Protein AF-0000000072938784 (afdb_homodimer)

Nearest PDB structures (foldseek):
  1u3i-assembly1_A-2  TM=8.043E-01  e=6.935E-12  Schistosoma mansoni
  2c80-assembly1_B  TM=8.185E-01  e=1.142E-11  Schistosoma haematobium
  2f8f-assembly1_A  TM=8.204E-01  e=1.618E-11  Schistosoma haematobium
  2caq-assembly1_A-2  TM=8.203E-01  e=1.975E-11  Schistosoma haematobium
  2c8u-assembly1_B  TM=8.195E-01  e=2.943E-11  Schistosoma haematobium

Radius of gyration: 20.99 Å; Cα contacts (8 Å, |Δi|>4): 613; chains: 2; bounding box: 47×70×49 Å

pLDDT: mean 93.26, std 10.24, range [33.22, 98.81]

Structure (mmCIF, N/CA/C/O backbone):
data_AF-0000000072938784-model_v1
#
loop_
_entity.id
_entity.type
_entity.pdbx_description
1 polymer 'Glutathione S-transferase, putative'
#
loop_
_atom_site.group_PDB
_atom_site.id
_atom_site.type_symbol
_atom_site.label_atom_id
_atom_site.label_alt_id
_atom_site.label_comp_id
_atom_site.label_asym_id
_atom_site.label_entity_id
_atom_site.label_seq_id
_atom_site.pdbx_PDB_ins_code
_atom_site.Cartn_x
_atom_site.Cartn_y
_atom_site.Cartn_z
_atom_site.occupancy
_atom_site.B_iso_or_equiv
_atom_site.auth_seq_id
_atom_site.auth_comp_id
_atom_site.auth_asym_id
_atom_site.auth_atom_id
_atom_site.pdbx_PDB_model_num
ATOM 1 N N . MET A 1 1 ? 20.875 -22.125 8.094 1 47.16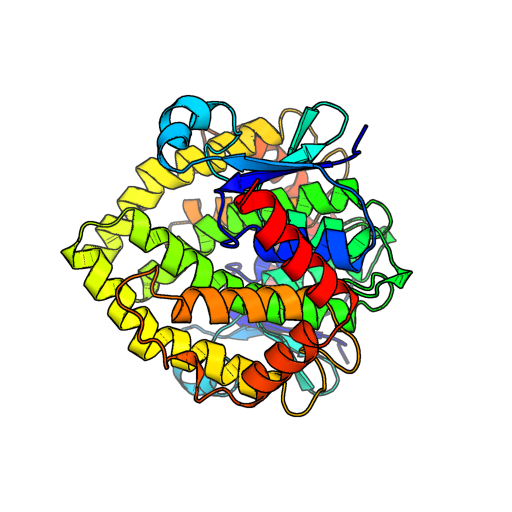 1 MET A N 1
ATOM 2 C CA . MET A 1 1 ? 19.5 -21.859 8.477 1 47.16 1 MET A CA 1
ATOM 3 C C . MET A 1 1 ? 18.906 -20.734 7.625 1 47.16 1 MET A C 1
ATOM 5 O O . MET A 1 1 ? 19.625 -19.859 7.164 1 47.16 1 MET A O 1
ATOM 9 N N . ALA A 1 2 ? 17.609 -20.938 7.184 1 64.38 2 ALA A N 1
ATOM 10 C CA . ALA A 1 2 ? 17.109 -19.953 6.227 1 64.38 2 ALA A CA 1
ATOM 11 C C . ALA A 1 2 ? 17 -18.562 6.863 1 64.38 2 ALA A C 1
ATOM 13 O O . ALA A 1 2 ? 16.719 -18.453 8.055 1 64.38 2 ALA A O 1
ATOM 14 N N . GLU A 1 3 ? 17.422 -17.578 6.172 1 88.25 3 GLU A N 1
ATOM 15 C CA . GLU A 1 3 ? 17.438 -16.188 6.625 1 88.25 3 GLU A CA 1
ATOM 16 C C . GLU A 1 3 ? 16.016 -15.648 6.781 1 88.25 3 GLU A C 1
ATOM 18 O O . GLU A 1 3 ? 15.781 -14.75 7.594 1 88.25 3 GLU A O 1
ATOM 23 N N . TYR A 1 4 ? 15 -16.5 6.188 1 97.44 4 TYR A N 1
ATOM 24 C CA . TYR A 1 4 ? 13.625 -16.016 6.184 1 97.44 4 TYR A CA 1
ATOM 25 C C . TYR A 1 4 ? 12.633 -17.141 6.418 1 97.44 4 TYR A C 1
ATOM 27 O O . TYR A 1 4 ? 12.812 -18.25 5.895 1 97.44 4 TYR A O 1
ATOM 35 N N . THR A 1 5 ? 11.617 -16.969 7.246 1 98.19 5 THR A N 1
ATOM 36 C CA . THR A 1 5 ? 10.453 -17.828 7.359 1 98.19 5 THR A CA 1
ATOM 37 C C . THR A 1 5 ? 9.18 -17.078 7 1 98.19 5 THR A C 1
ATOM 39 O O . THR A 1 5 ? 8.891 -16.016 7.578 1 98.19 5 THR A O 1
ATOM 42 N N . LEU A 1 6 ? 8.469 -17.578 6.023 1 98.31 6 LEU A N 1
ATOM 43 C CA . LEU A 1 6 ? 7.184 -17 5.648 1 98.31 6 LEU A CA 1
ATOM 44 C C . LEU A 1 6 ? 6.035 -17.812 6.246 1 98.31 6 LEU A C 1
ATOM 46 O O . LEU A 1 6 ? 5.891 -19 5.957 1 98.31 6 LEU A O 1
ATOM 50 N N . HIS A 1 7 ? 5.297 -17.156 7.152 1 98.38 7 HIS A N 1
ATOM 51 C CA . HIS A 1 7 ? 4.137 -17.781 7.77 1 98.38 7 HIS A CA 1
ATOM 52 C C . HIS A 1 7 ? 2.861 -17.469 6.996 1 98.38 7 HIS A C 1
ATOM 54 O O . HIS A 1 7 ? 2.508 -16.297 6.824 1 98.38 7 HIS A O 1
ATOM 60 N N . TYR A 1 8 ? 2.199 -18.5 6.535 1 97.25 8 TYR A N 1
ATOM 61 C CA . TYR A 1 8 ? 0.897 -18.359 5.895 1 97.25 8 TYR A CA 1
ATOM 62 C C . TYR A 1 8 ? 0.146 -19.672 5.863 1 97.25 8 TYR A C 1
ATOM 64 O O . TYR A 1 8 ? 0.619 -20.688 6.406 1 97.25 8 TYR A O 1
ATOM 72 N N . PHE A 1 9 ? -1.035 -19.688 5.312 1 94.81 9 PHE A N 1
ATOM 73 C CA . PHE A 1 9 ? -1.858 -20.875 5.207 1 94.81 9 PHE A CA 1
ATOM 74 C C . PHE A 1 9 ? -1.327 -21.812 4.121 1 94.81 9 PHE A C 1
ATOM 76 O O . PHE A 1 9 ? -0.538 -21.391 3.271 1 94.81 9 PHE A O 1
ATOM 83 N N . ASP A 1 10 ? -1.8 -22.984 4.191 1 92.81 10 ASP A N 1
ATOM 84 C CA . ASP A 1 10 ? -1.401 -23.969 3.195 1 92.81 10 ASP A CA 1
ATOM 85 C C . ASP A 1 10 ? -2.211 -23.812 1.911 1 92.81 10 ASP A C 1
ATOM 87 O O . ASP A 1 10 ? -2.82 -24.781 1.435 1 92.81 10 ASP A O 1
ATOM 91 N N . VAL A 1 11 ? -2.248 -22.641 1.335 1 90.56 11 VAL A N 1
ATOM 92 C CA . VAL A 1 11 ? -2.842 -22.234 0.066 1 90.56 11 VAL A CA 1
ATOM 93 C C . VAL A 1 11 ? -2.006 -21.125 -0.561 1 90.56 11 VAL A C 1
ATOM 95 O O . VAL A 1 11 ? -1.237 -20.453 0.13 1 90.56 11 VAL A O 1
ATOM 98 N N . PRO A 1 12 ? -1.998 -20.938 -1.816 1 91.06 12 PRO A N 1
ATOM 99 C CA . PRO A 1 12 ? -1.273 -19.812 -2.4 1 91.06 12 PRO A CA 1
ATOM 100 C C . PRO A 1 12 ? -1.634 -18.469 -1.748 1 91.06 12 PRO A C 1
ATOM 102 O O . PRO A 1 12 ? -0.772 -17.812 -1.157 1 91.06 12 PRO A O 1
ATOM 105 N N . GLY A 1 13 ? -2.979 -18.125 -1.825 1 90.62 13 GLY A N 1
ATOM 106 C CA . GLY A 1 13 ? -3.531 -16.953 -1.156 1 90.62 13 GLY A CA 1
ATOM 107 C C . GLY A 1 13 ? -2.627 -15.734 -1.23 1 90.62 13 GLY A C 1
ATOM 108 O O . GLY A 1 13 ? -1.916 -15.547 -2.219 1 90.62 13 GLY A O 1
ATOM 109 N N . ALA A 1 14 ? -2.648 -14.977 -0.204 1 92.69 14 ALA A N 1
ATOM 110 C CA . ALA A 1 14 ? -1.996 -13.672 -0.176 1 92.69 14 ALA A CA 1
ATOM 111 C C . ALA A 1 14 ? -0.479 -13.82 -0.084 1 92.69 14 ALA A C 1
ATOM 113 O O . ALA A 1 14 ? 0.259 -12.859 -0.342 1 92.69 14 ALA A O 1
ATOM 114 N N . ALA A 1 15 ? 0.046 -14.961 0.247 1 96.5 15 ALA A N 1
ATOM 115 C CA . ALA A 1 15 ? 1.483 -15.148 0.424 1 96.5 15 ALA A CA 1
ATOM 116 C C . ALA A 1 15 ? 2.145 -15.586 -0.881 1 96.5 15 ALA A C 1
ATOM 118 O O . ALA A 1 15 ? 3.371 -15.562 -1 1 96.5 15 ALA A O 1
ATOM 119 N N . GLU A 1 16 ? 1.35 -15.945 -1.832 1 96.44 16 GLU A N 1
ATOM 120 C CA . GLU A 1 16 ? 1.912 -16.562 -3.033 1 96.44 16 GLU A CA 1
ATOM 121 C C . GLU A 1 16 ? 2.822 -15.586 -3.773 1 96.44 16 GLU A C 1
ATOM 123 O O . GLU A 1 16 ? 3.893 -15.969 -4.254 1 96.44 16 GLU A O 1
ATOM 128 N N . PRO A 1 17 ? 2.459 -14.328 -3.912 1 98.31 17 PRO A N 1
ATOM 129 C CA . PRO A 1 17 ? 3.396 -13.414 -4.566 1 98.31 17 PRO A CA 1
ATOM 130 C C . PRO A 1 17 ? 4.75 -13.352 -3.863 1 98.31 17 PRO A C 1
ATOM 132 O O . PRO A 1 17 ? 5.785 -13.219 -4.52 1 98.31 17 PRO A O 1
ATOM 135 N N . ILE A 1 18 ? 4.73 -13.445 -2.545 1 98.69 18 ILE A N 1
ATOM 136 C CA . ILE A 1 18 ? 5.965 -13.414 -1.769 1 98.69 18 ILE A CA 1
ATOM 137 C C . ILE A 1 18 ? 6.77 -14.688 -2.016 1 98.69 18 ILE A C 1
ATOM 139 O O . ILE A 1 18 ? 7.98 -14.633 -2.23 1 98.69 18 ILE A O 1
ATOM 143 N N . ARG A 1 19 ? 6.09 -15.828 -2.041 1 98 19 ARG A N 1
ATOM 144 C CA . ARG A 1 19 ? 6.738 -17.094 -2.352 1 98 19 ARG A CA 1
ATOM 145 C C . ARG A 1 19 ? 7.395 -17.062 -3.727 1 98 19 ARG A C 1
ATOM 147 O O . ARG A 1 19 ? 8.547 -17.453 -3.883 1 98 19 ARG A O 1
ATOM 154 N N . LEU A 1 20 ? 6.652 -16.578 -4.668 1 98.25 20 LEU A N 1
ATOM 155 C CA . LEU A 1 20 ? 7.164 -16.484 -6.031 1 98.25 20 LEU A CA 1
ATOM 156 C C . LEU A 1 20 ? 8.352 -15.523 -6.094 1 98.25 20 LEU A C 1
ATOM 158 O O . LEU A 1 20 ? 9.312 -15.766 -6.836 1 98.25 20 LEU A O 1
ATOM 162 N N . ALA A 1 21 ? 8.305 -14.398 -5.363 1 98.69 21 ALA A N 1
ATOM 163 C CA . ALA A 1 21 ? 9.422 -13.461 -5.336 1 98.69 21 ALA A CA 1
ATOM 164 C C . ALA A 1 21 ? 10.688 -14.141 -4.801 1 98.69 21 ALA A C 1
ATOM 166 O O . ALA A 1 21 ? 11.781 -13.945 -5.344 1 98.69 21 ALA A O 1
ATOM 167 N N . PHE A 1 22 ? 10.555 -14.922 -3.709 1 98.06 22 PHE A N 1
ATOM 168 C CA . PHE A 1 22 ? 11.68 -15.688 -3.193 1 98.06 22 PHE A CA 1
ATOM 169 C C . PHE A 1 22 ? 12.227 -16.641 -4.254 1 98.06 22 PHE A C 1
ATOM 171 O O . PHE A 1 22 ? 13.438 -16.688 -4.492 1 98.06 22 PHE A O 1
ATOM 178 N N . ALA A 1 23 ? 11.344 -17.328 -4.91 1 97.5 23 ALA A N 1
ATOM 179 C CA . ALA A 1 23 ? 11.719 -18.328 -5.895 1 97.5 23 ALA A CA 1
ATOM 180 C C . ALA A 1 23 ? 12.445 -17.703 -7.078 1 97.5 23 ALA A C 1
ATOM 182 O O . ALA A 1 23 ? 13.531 -18.141 -7.461 1 97.5 23 ALA A O 1
ATOM 183 N N . VAL A 1 24 ? 11.852 -16.656 -7.637 1 98.12 24 VAL A N 1
ATOM 184 C CA . VAL A 1 24 ? 12.398 -15.992 -8.812 1 98.12 24 VAL A CA 1
ATOM 185 C C . VAL A 1 24 ? 13.742 -15.344 -8.461 1 98.12 24 VAL A C 1
ATOM 187 O O . VAL A 1 24 ? 14.648 -15.297 -9.289 1 98.12 24 VAL A O 1
ATOM 190 N N . SER A 1 25 ? 13.859 -14.906 -7.207 1 97.94 25 SER A N 1
ATOM 191 C CA . SER A 1 25 ? 15.078 -14.25 -6.762 1 97.94 25 SER A CA 1
ATOM 192 C C . SER A 1 25 ? 16.156 -15.266 -6.375 1 97.94 25 SER A C 1
ATOM 194 O O . SER A 1 25 ? 17.297 -14.898 -6.121 1 97.94 25 SER A O 1
ATOM 196 N N . GLY A 1 26 ? 15.797 -16.5 -6.281 1 96.88 26 GLY A N 1
ATOM 197 C CA . GLY A 1 26 ? 16.734 -17.547 -5.879 1 96.88 26 GLY A CA 1
ATOM 198 C C . GLY A 1 26 ? 17.125 -17.469 -4.418 1 96.88 26 GLY A C 1
ATOM 199 O O . GLY A 1 26 ? 18.266 -17.766 -4.055 1 96.88 26 GLY A O 1
ATOM 200 N N . ILE A 1 27 ? 16.266 -16.984 -3.592 1 97 27 ILE A N 1
ATOM 201 C CA . ILE A 1 27 ? 16.531 -16.812 -2.168 1 97 27 ILE A CA 1
ATOM 202 C C . ILE A 1 27 ? 15.812 -17.906 -1.378 1 97 27 ILE A C 1
ATOM 204 O O . ILE A 1 27 ? 14.586 -17.984 -1.404 1 97 27 ILE A O 1
ATOM 208 N N . PRO A 1 28 ? 16.562 -18.719 -0.703 1 96 28 PRO A N 1
ATOM 209 C CA . PRO A 1 28 ? 15.906 -19.766 0.107 1 96 28 PRO A CA 1
ATOM 210 C C . PRO A 1 28 ? 15.102 -19.172 1.267 1 96 28 PRO A C 1
ATOM 212 O O . PRO A 1 28 ? 15.477 -18.141 1.828 1 96 28 PRO A O 1
ATOM 215 N N . PHE A 1 29 ? 14.047 -19.859 1.56 1 96.81 29 PHE A N 1
ATOM 216 C CA . PHE A 1 29 ? 13.219 -19.5 2.705 1 96.81 29 PHE A CA 1
ATOM 217 C C . PHE A 1 29 ? 12.461 -20.703 3.234 1 96.81 29 PHE A C 1
ATOM 219 O O . PHE A 1 29 ? 12.289 -21.703 2.525 1 96.81 29 PHE A O 1
ATOM 226 N N . LYS A 1 30 ? 12.07 -20.594 4.449 1 96.81 30 LYS A N 1
ATOM 227 C CA . LYS A 1 30 ? 11.18 -21.594 5.031 1 96.81 30 LYS A CA 1
ATOM 228 C C . LYS A 1 30 ? 9.719 -21.203 4.828 1 96.81 30 LYS A C 1
ATOM 230 O O . LYS A 1 30 ? 9.297 -20.125 5.234 1 96.81 30 LYS A O 1
ATOM 235 N N . ASP A 1 31 ? 8.984 -22.062 4.184 1 96.5 31 ASP A N 1
ATOM 236 C CA . ASP A 1 31 ? 7.562 -21.859 3.932 1 96.5 31 ASP A CA 1
ATOM 237 C C . ASP A 1 31 ? 6.711 -22.531 5.004 1 96.5 31 ASP A C 1
ATOM 239 O O . ASP A 1 31 ? 6.301 -23.688 4.84 1 96.5 31 ASP A O 1
ATOM 243 N N . ARG A 1 32 ? 6.445 -21.844 6.074 1 96.75 32 ARG A N 1
ATOM 244 C CA . ARG A 1 32 ? 5.605 -22.406 7.121 1 96.75 32 ARG A CA 1
ATOM 245 C C . ARG A 1 32 ? 4.129 -22.328 6.75 1 96.75 32 ARG A C 1
ATOM 247 O O . ARG A 1 32 ? 3.535 -21.25 6.797 1 96.75 32 ARG A O 1
ATOM 254 N N . ARG A 1 33 ? 3.602 -23.438 6.484 1 96.31 33 ARG A N 1
ATOM 255 C CA . ARG A 1 33 ? 2.211 -23.547 6.055 1 96.31 33 ARG A CA 1
ATOM 256 C C . ARG A 1 33 ? 1.309 -23.953 7.215 1 96.31 33 ARG A C 1
ATOM 258 O O . ARG A 1 33 ? 1.445 -25.062 7.746 1 96.31 33 ARG A O 1
ATOM 265 N N . ILE A 1 34 ? 0.422 -23.109 7.543 1 96.75 34 ILE A N 1
ATOM 266 C CA . ILE A 1 34 ? -0.432 -23.281 8.711 1 96.75 34 ILE A CA 1
ATOM 267 C C . ILE A 1 34 ? -1.808 -23.781 8.273 1 96.75 34 ILE A C 1
ATOM 269 O O . ILE A 1 34 ? -2.482 -23.141 7.473 1 96.75 34 ILE A O 1
ATOM 273 N N . PRO A 1 35 ? -2.262 -24.938 8.75 1 95.88 35 PRO A N 1
ATOM 274 C CA . PRO A 1 35 ? -3.646 -25.328 8.484 1 95.88 35 PRO A CA 1
ATOM 275 C C . PRO A 1 35 ? -4.66 -24.328 9.039 1 95.88 35 PRO A C 1
ATOM 277 O O . PRO A 1 35 ? -4.484 -23.812 10.148 1 95.88 35 PRO A O 1
ATOM 280 N N . PHE A 1 36 ? -5.68 -24.062 8.352 1 93 36 PHE A N 1
ATOM 281 C CA . PHE A 1 36 ? -6.695 -23.094 8.734 1 93 36 PHE A CA 1
ATOM 282 C C . PHE A 1 36 ? -7.25 -23.406 10.117 1 93 36 PHE A C 1
ATOM 284 O O . PHE A 1 36 ? -7.441 -22.5 10.938 1 93 36 PHE A O 1
ATOM 291 N N . ALA A 1 37 ? -7.453 -24.641 10.391 1 95.19 37 ALA A N 1
ATOM 292 C CA . ALA A 1 37 ? -8.086 -25.094 11.625 1 95.19 37 ALA A CA 1
ATOM 293 C C . ALA A 1 37 ? -7.195 -24.812 12.828 1 95.19 37 ALA A C 1
ATOM 295 O O . ALA A 1 37 ? -7.688 -24.656 13.953 1 95.19 37 ALA A O 1
ATOM 296 N N . GLU A 1 38 ? -5.926 -24.656 12.625 1 96.81 38 GLU A N 1
ATOM 297 C CA . GLU A 1 38 ? -4.977 -24.469 13.711 1 96.81 38 GLU A CA 1
ATOM 298 C C . GLU A 1 38 ? -4.727 -22.984 13.977 1 96.81 38 GLU A C 1
ATOM 300 O O . GLU A 1 38 ? -4.184 -22.625 15.023 1 96.81 38 GLU A O 1
ATOM 305 N N . PHE A 1 39 ? -5.078 -22.172 13.07 1 95.88 39 PHE A N 1
ATOM 306 C CA . PHE A 1 39 ? -4.68 -20.766 13.109 1 95.88 39 PHE A CA 1
ATOM 307 C C . PHE A 1 39 ? -5.281 -20.062 14.32 1 95.88 39 PHE A C 1
ATOM 309 O O . PHE A 1 39 ? -4.602 -19.297 15 1 95.88 39 PHE A O 1
ATOM 316 N N . PRO A 1 40 ? -6.578 -20.297 14.703 1 95.81 40 PRO A N 1
ATOM 317 C CA . PRO A 1 40 ? -7.141 -19.594 15.859 1 95.81 40 PRO A CA 1
ATOM 318 C C . PRO A 1 40 ? -6.336 -19.828 17.141 1 95.81 40 PRO A C 1
ATOM 320 O O . PRO A 1 40 ? -6.203 -18.906 17.953 1 95.81 40 PRO A O 1
ATOM 323 N N . ALA A 1 41 ? -5.723 -20.938 17.266 1 97.31 41 ALA A N 1
ATOM 324 C CA . ALA A 1 41 ? -4.98 -21.281 18.484 1 97.31 41 ALA A CA 1
ATOM 325 C C . ALA A 1 41 ? -3.627 -20.578 18.516 1 97.31 41 ALA A C 1
ATOM 327 O O . ALA A 1 41 ? -3.049 -20.391 19.594 1 97.31 41 ALA A O 1
ATOM 328 N N . ILE A 1 42 ? -3.143 -20.188 17.344 1 97.12 42 ILE A N 1
ATOM 329 C CA . ILE A 1 42 ? -1.778 -19.672 17.328 1 97.12 42 ILE A CA 1
ATOM 330 C C . ILE A 1 42 ? -1.778 -18.219 16.844 1 97.12 42 ILE A C 1
ATOM 332 O O . ILE A 1 42 ? -0.718 -17.609 16.719 1 97.12 42 ILE A O 1
ATOM 336 N N . LYS A 1 43 ? -2.902 -17.641 16.562 1 95.5 43 LYS A N 1
ATOM 337 C CA . LYS A 1 43 ? -3.023 -16.297 15.977 1 95.5 43 LYS A CA 1
ATOM 338 C C . LYS A 1 43 ? -2.336 -15.258 16.844 1 95.5 43 LYS A C 1
ATOM 340 O O . LYS A 1 43 ? -1.781 -14.281 16.344 1 95.5 43 LYS A O 1
ATOM 345 N N . SER A 1 44 ? -2.318 -15.414 18.172 1 94.81 44 SER A N 1
ATOM 346 C CA . SER A 1 44 ? -1.736 -14.469 19.109 1 94.81 44 SER A CA 1
ATOM 347 C C . SER A 1 44 ? -0.216 -14.438 19 1 94.81 44 SER A C 1
ATOM 349 O O . SER A 1 44 ? 0.433 -13.523 19.5 1 94.81 44 SER A O 1
ATOM 351 N N . GLU A 1 45 ? 0.349 -15.406 18.281 1 95.06 45 GLU A N 1
ATOM 352 C CA . GLU A 1 45 ? 1.791 -15.445 18.062 1 95.06 45 GLU A CA 1
ATOM 353 C C . GLU A 1 45 ? 2.219 -14.391 17.047 1 95.06 45 GLU A C 1
ATOM 355 O O . GLU A 1 45 ? 3.4 -14.047 16.969 1 95.06 45 GLU A O 1
ATOM 360 N N . PHE A 1 46 ? 1.28 -13.969 16.312 1 96.75 46 PHE A N 1
ATOM 361 C CA . PHE A 1 46 ? 1.59 -13.023 15.25 1 96.75 46 PHE A CA 1
ATOM 362 C C . PHE A 1 46 ? 1.21 -11.602 15.656 1 96.75 46 PHE A C 1
ATOM 364 O O . PHE A 1 46 ? 0.176 -11.391 16.297 1 96.75 46 PHE A O 1
ATOM 371 N N . PRO A 1 47 ? 2.014 -10.625 15.312 1 95.06 47 PRO A N 1
ATOM 372 C CA . PRO A 1 47 ? 1.868 -9.258 15.812 1 95.06 47 PRO A CA 1
ATOM 373 C C . PRO A 1 47 ? 0.46 -8.703 15.617 1 95.06 47 PRO A C 1
ATOM 375 O O . PRO A 1 47 ? -0.066 -8.008 16.484 1 95.06 47 PRO A O 1
ATOM 378 N N . LEU A 1 48 ? -0.232 -8.977 14.531 1 94.31 48 LEU A N 1
ATOM 379 C CA . LEU A 1 48 ? -1.562 -8.445 14.242 1 94.31 48 LEU A CA 1
ATOM 380 C C . LEU A 1 48 ? -2.596 -9.57 14.211 1 94.31 48 LEU A C 1
ATOM 382 O O . LEU A 1 48 ? -3.734 -9.359 13.789 1 94.31 48 LEU A O 1
ATOM 386 N N . GLY A 1 49 ? -2.123 -10.703 14.594 1 94.5 49 GLY A N 1
ATOM 387 C CA . GLY A 1 49 ? -3.014 -11.859 14.555 1 94.5 49 GLY A CA 1
ATOM 388 C C . GLY A 1 49 ? -3.416 -12.25 13.148 1 94.5 49 GLY A C 1
ATOM 389 O O . GLY A 1 49 ? -4.5 -12.797 12.938 1 94.5 49 GLY A O 1
ATOM 390 N N . GLN A 1 50 ? -2.619 -11.812 12.227 1 93.75 50 GLN A N 1
ATOM 391 C CA . GLN A 1 50 ? -2.885 -12.086 10.82 1 93.75 50 GLN A CA 1
ATOM 392 C C . GLN A 1 50 ? -1.646 -12.641 10.125 1 93.75 50 GLN A C 1
ATOM 394 O O . GLN A 1 50 ? -0.53 -12.508 10.633 1 93.75 50 GLN A O 1
ATOM 399 N N . VAL A 1 51 ? -1.832 -13.305 9.102 1 96.12 51 VAL A N 1
ATOM 400 C CA . VAL A 1 51 ? -0.795 -13.742 8.172 1 96.12 51 VAL A CA 1
ATOM 401 C C . VAL A 1 51 ? -1.127 -13.273 6.762 1 96.12 51 VAL A C 1
ATOM 403 O O . VAL A 1 51 ? -2.289 -13.008 6.441 1 96.12 51 VAL A O 1
ATOM 406 N N . PRO A 1 52 ? -0.07 -13.031 5.941 1 97.62 52 PRO A N 1
ATOM 407 C CA . PRO A 1 52 ? 1.314 -13.508 6.004 1 97.62 52 PRO A CA 1
ATOM 408 C C . PRO A 1 52 ? 2.182 -12.672 6.945 1 97.62 52 PRO A C 1
ATOM 410 O O . PRO A 1 52 ? 1.912 -11.484 7.148 1 97.62 52 PRO A O 1
ATOM 413 N N . VAL A 1 53 ? 3.162 -13.328 7.531 1 98.62 53 VAL A N 1
ATOM 414 C CA . VAL A 1 53 ? 4.199 -12.719 8.359 1 98.62 53 VAL A CA 1
ATOM 415 C C . VAL A 1 53 ? 5.57 -13.234 7.93 1 98.62 53 VAL A C 1
ATOM 417 O O . VAL A 1 53 ? 5.742 -14.438 7.695 1 98.62 53 VAL A O 1
ATOM 420 N N . LEU A 1 54 ? 6.504 -12.367 7.703 1 98.75 54 LEU A N 1
ATOM 421 C CA . LEU A 1 54 ? 7.891 -12.734 7.438 1 98.75 54 LEU A CA 1
ATOM 422 C C . LEU A 1 54 ? 8.719 -12.688 8.719 1 98.75 54 LEU A C 1
ATOM 424 O O . LEU A 1 54 ? 8.82 -11.641 9.359 1 98.75 54 LEU A O 1
ATOM 428 N N . GLU A 1 55 ? 9.188 -13.773 9.086 1 98.38 55 GLU A N 1
ATOM 429 C CA . GLU A 1 55 ? 10.086 -13.859 10.234 1 98.38 55 GLU A CA 1
ATOM 430 C C . GLU A 1 55 ? 11.547 -13.828 9.797 1 98.38 55 GLU A C 1
ATOM 432 O O . GLU A 1 55 ? 11.969 -14.625 8.953 1 98.38 55 GLU A O 1
ATOM 437 N N . LEU A 1 56 ? 12.273 -12.914 10.367 1 97.31 56 LEU A N 1
ATOM 438 C CA . LEU A 1 56 ? 13.695 -12.789 10.07 1 97.31 56 LEU A CA 1
ATOM 439 C C . LEU A 1 56 ? 14.523 -13.727 10.945 1 97.31 56 LEU A C 1
ATOM 441 O O . LEU A 1 56 ? 13.984 -14.359 11.859 1 97.31 56 LEU A O 1
ATOM 445 N N . LYS A 1 57 ? 15.797 -13.742 10.688 1 94.94 57 LYS A N 1
ATOM 446 C CA . LYS A 1 57 ? 16.703 -14.664 11.367 1 94.94 57 LYS A CA 1
ATOM 447 C C . LYS A 1 57 ? 16.719 -14.406 12.875 1 94.94 57 LYS A C 1
ATOM 449 O O . LYS A 1 57 ? 16.828 -15.352 13.664 1 94.94 57 LYS A O 1
ATOM 454 N N . ASP A 1 58 ? 16.578 -13.188 13.289 1 95 58 ASP A N 1
ATOM 455 C CA . ASP A 1 58 ? 16.672 -12.844 14.703 1 95 58 ASP A CA 1
ATOM 456 C C . ASP A 1 58 ? 15.312 -12.992 15.391 1 95 58 ASP A C 1
ATOM 458 O O . ASP A 1 58 ? 15.156 -12.617 16.562 1 95 58 ASP A O 1
ATOM 462 N N . GLY A 1 59 ? 14.359 -13.438 14.641 1 95.75 59 GLY A N 1
ATOM 463 C CA . GLY A 1 59 ? 13.055 -13.688 15.234 1 95.75 59 GLY A CA 1
ATOM 464 C C . GLY A 1 59 ? 12.078 -12.539 15.031 1 95.75 59 GLY A C 1
ATOM 465 O O . GLY A 1 59 ? 10.891 -12.672 15.336 1 95.75 59 GLY A O 1
ATOM 466 N N . THR A 1 60 ? 12.547 -11.453 14.461 1 95.94 60 THR A N 1
ATOM 467 C CA . THR A 1 60 ? 11.672 -10.32 14.203 1 95.94 60 THR A CA 1
ATOM 468 C C . THR A 1 60 ? 10.578 -10.695 13.203 1 95.94 60 THR A C 1
ATOM 470 O O . THR A 1 60 ? 10.859 -11.32 12.18 1 95.94 60 THR A O 1
ATOM 473 N N . MET A 1 61 ? 9.344 -10.352 13.516 1 97.69 61 MET A N 1
ATOM 474 C CA . MET A 1 61 ? 8.203 -10.625 12.648 1 97.69 61 MET A CA 1
ATOM 475 C C . MET A 1 61 ? 7.742 -9.359 11.93 1 97.69 61 MET A C 1
ATOM 477 O O . MET A 1 61 ? 7.477 -8.344 12.578 1 97.69 61 MET A O 1
ATOM 481 N N . ILE A 1 62 ? 7.707 -9.477 10.641 1 98.12 62 ILE A N 1
ATOM 482 C CA . ILE A 1 62 ? 7.27 -8.367 9.805 1 98.12 62 ILE A CA 1
ATOM 483 C C . ILE A 1 62 ? 5.902 -8.68 9.203 1 98.12 62 ILE A C 1
ATOM 485 O O . ILE A 1 62 ? 5.688 -9.773 8.672 1 98.12 62 ILE A O 1
ATOM 489 N N . THR A 1 63 ? 5.008 -7.688 9.32 1 97.81 63 THR A N 1
ATOM 490 C CA . THR A 1 63 ? 3.658 -7.859 8.797 1 97.81 63 THR A CA 1
ATOM 491 C C . THR A 1 63 ? 3.49 -7.109 7.477 1 97.81 63 THR A C 1
ATOM 493 O O . THR A 1 63 ? 4.434 -6.488 6.984 1 97.81 63 THR A O 1
ATOM 496 N N . GLN A 1 64 ? 2.301 -7.227 6.906 1 97.5 64 GLN A N 1
ATOM 497 C CA . GLN A 1 64 ? 1.906 -6.523 5.691 1 97.5 64 GLN A CA 1
ATOM 498 C C . GLN A 1 64 ? 2.539 -7.164 4.457 1 97.5 64 GLN A C 1
ATOM 500 O O . GLN A 1 64 ? 3.682 -6.859 4.113 1 97.5 64 GLN A O 1
ATOM 505 N N . GLY A 1 65 ? 1.749 -7.879 3.744 1 97.88 65 GLY A N 1
ATOM 506 C CA . GLY A 1 65 ? 2.193 -8.672 2.607 1 97.88 65 GLY A CA 1
ATOM 507 C C . GLY A 1 65 ? 2.828 -7.84 1.51 1 97.88 65 GLY A C 1
ATOM 508 O O . GLY A 1 65 ? 3.83 -8.242 0.916 1 97.88 65 GLY A O 1
ATOM 509 N N . TYR A 1 66 ? 2.301 -6.637 1.242 1 98.25 66 TYR A N 1
ATOM 510 C CA . TYR A 1 66 ? 2.814 -5.797 0.166 1 98.25 66 TYR A CA 1
ATOM 511 C C . TYR A 1 66 ? 4.18 -5.223 0.528 1 98.25 66 TYR A C 1
ATOM 513 O O . TYR A 1 66 ? 5.051 -5.09 -0.333 1 98.25 66 TYR A O 1
ATOM 521 N N . ALA A 1 67 ? 4.371 -4.867 1.823 1 98.56 67 ALA A N 1
ATOM 522 C CA . ALA A 1 67 ? 5.68 -4.426 2.303 1 98.56 67 ALA A CA 1
ATOM 523 C C . ALA A 1 67 ? 6.711 -5.547 2.184 1 98.56 67 ALA A C 1
ATOM 525 O O . ALA A 1 67 ? 7.824 -5.32 1.705 1 98.56 67 ALA A O 1
ATOM 526 N N . ILE A 1 68 ? 6.297 -6.738 2.582 1 98.75 68 ILE A N 1
ATOM 527 C CA . ILE A 1 68 ? 7.164 -7.91 2.514 1 98.75 68 ILE A CA 1
ATOM 528 C C . ILE A 1 68 ? 7.531 -8.195 1.061 1 98.75 68 ILE A C 1
ATOM 530 O O . ILE A 1 68 ? 8.688 -8.484 0.751 1 98.75 68 ILE A O 1
ATOM 534 N N . LEU A 1 69 ? 6.574 -8.039 0.185 1 98.81 69 LEU A N 1
ATOM 535 C CA . LEU A 1 69 ? 6.793 -8.305 -1.233 1 98.81 69 LEU A CA 1
ATOM 536 C C . LEU A 1 69 ? 7.805 -7.324 -1.819 1 98.81 69 LEU A C 1
ATOM 538 O O . LEU A 1 69 ? 8.703 -7.727 -2.561 1 98.81 69 LEU A O 1
ATOM 542 N N . ARG A 1 70 ? 7.707 -6.047 -1.506 1 98.25 70 ARG A N 1
ATOM 543 C CA . ARG A 1 70 ? 8.672 -5.055 -1.965 1 98.25 70 ARG A CA 1
ATOM 544 C C . ARG A 1 70 ? 10.07 -5.371 -1.444 1 98.25 70 ARG A C 1
ATOM 546 O O . ARG A 1 70 ? 11.055 -5.258 -2.18 1 98.25 70 ARG A O 1
ATOM 553 N N . TYR A 1 71 ? 10.148 -5.812 -0.2 1 98.38 71 TYR A N 1
ATOM 554 C CA . TYR A 1 71 ? 11.422 -6.152 0.422 1 98.38 71 TYR A CA 1
ATOM 555 C C . TYR A 1 71 ? 12.07 -7.348 -0.273 1 98.38 71 TYR A C 1
ATOM 557 O O . TYR A 1 71 ? 13.195 -7.258 -0.753 1 98.38 71 TYR A O 1
ATOM 565 N N . VAL A 1 72 ? 11.32 -8.406 -0.443 1 98.38 72 VAL A N 1
ATOM 566 C CA . VAL A 1 72 ? 11.852 -9.625 -1.054 1 98.38 72 VAL A CA 1
ATOM 567 C C . VAL A 1 72 ? 12.219 -9.352 -2.512 1 98.38 72 VAL A C 1
ATOM 569 O O . VAL A 1 72 ? 13.258 -9.805 -2.994 1 98.38 72 VAL A O 1
ATOM 572 N N . GLY A 1 73 ? 11.391 -8.578 -3.189 1 98.19 73 GLY A N 1
ATOM 573 C CA . GLY A 1 73 ? 11.648 -8.227 -4.574 1 98.19 73 GLY A CA 1
ATOM 574 C C . GLY A 1 73 ? 12.922 -7.418 -4.758 1 98.19 73 GLY A C 1
ATOM 575 O O . GLY A 1 73 ? 13.445 -7.328 -5.867 1 98.19 73 GLY A O 1
ATOM 576 N N . SER A 1 74 ? 13.391 -6.805 -3.674 1 97.25 74 SER A N 1
ATOM 577 C CA . SER A 1 74 ? 14.547 -5.922 -3.736 1 97.25 74 SER A CA 1
ATOM 578 C C . SER A 1 74 ? 15.828 -6.672 -3.385 1 97.25 74 SER A C 1
ATOM 580 O O . SER A 1 74 ? 16.938 -6.156 -3.582 1 97.25 74 SER A O 1
ATOM 582 N N . LEU A 1 75 ? 15.75 -7.867 -2.891 1 96.38 75 LEU A N 1
ATOM 583 C CA . LEU A 1 75 ? 16.891 -8.539 -2.266 1 96.38 75 LEU A CA 1
ATOM 584 C C . LEU A 1 75 ? 17.906 -8.969 -3.312 1 96.38 75 LEU A C 1
ATOM 586 O O . LEU A 1 75 ? 19.109 -9 -3.037 1 96.38 75 LEU A O 1
ATOM 590 N N . ASN A 1 76 ? 17.422 -9.352 -4.5 1 97 76 ASN A N 1
ATOM 591 C CA . ASN A 1 76 ? 18.297 -9.719 -5.602 1 97 76 ASN A CA 1
ATOM 592 C C . ASN A 1 76 ? 18.109 -8.805 -6.805 1 97 76 ASN A C 1
ATOM 594 O O . ASN A 1 76 ? 17.266 -9.062 -7.664 1 97 76 ASN A O 1
ATOM 598 N N . PRO A 1 77 ? 18.906 -7.793 -6.891 1 95.06 77 PRO A N 1
ATOM 599 C CA . PRO A 1 77 ? 18.75 -6.824 -7.977 1 95.06 77 PRO A CA 1
ATOM 600 C C . PRO A 1 77 ? 18.812 -7.465 -9.359 1 95.06 77 PRO A C 1
ATOM 602 O O . PRO A 1 77 ? 18.172 -6.996 -10.297 1 95.06 77 PRO A O 1
ATOM 605 N N . SER A 1 78 ? 19.562 -8.523 -9.477 1 96.06 78 SER A N 1
ATOM 606 C CA . SER A 1 78 ? 19.75 -9.156 -10.781 1 96.06 78 SER A CA 1
ATOM 607 C C . SER A 1 78 ? 18.453 -9.812 -11.266 1 96.06 78 SER A C 1
ATOM 609 O O . SER A 1 78 ? 18.281 -10.031 -12.461 1 96.06 78 SER A O 1
ATOM 611 N N . ALA A 1 79 ? 17.5 -10.109 -10.336 1 96.69 79 ALA A N 1
ATOM 612 C CA . ALA A 1 79 ? 16.219 -10.703 -10.703 1 96.69 79 ALA A CA 1
ATOM 613 C C . ALA A 1 79 ? 15.297 -9.664 -11.328 1 96.69 79 ALA A C 1
ATOM 615 O O . ALA A 1 79 ? 14.312 -10.016 -11.984 1 96.69 79 ALA A O 1
ATOM 616 N N . GLY A 1 80 ? 15.508 -8.359 -10.984 1 96.75 80 GLY A N 1
ATOM 617 C CA . GLY A 1 80 ? 14.797 -7.277 -11.641 1 96.75 80 GLY A CA 1
ATOM 618 C C . GLY A 1 80 ? 13.375 -7.105 -11.133 1 96.75 80 GLY A C 1
ATOM 619 O O . GLY A 1 80 ? 12.594 -6.352 -11.719 1 96.75 80 GLY A O 1
ATOM 620 N N . LEU A 1 81 ? 13.031 -7.734 -10.008 1 98.38 81 LEU A N 1
ATOM 621 C CA . LEU A 1 81 ? 11.641 -7.793 -9.547 1 98.38 81 LEU A CA 1
ATOM 622 C C . LEU A 1 81 ? 11.188 -6.438 -9.008 1 98.38 81 LEU A C 1
ATOM 624 O O . LEU A 1 81 ? 9.992 -6.129 -9.023 1 98.38 81 LEU A O 1
ATOM 628 N N . TYR A 1 82 ? 12.07 -5.648 -8.484 1 97.94 82 TYR A N 1
ATOM 629 C CA . TYR A 1 82 ? 11.797 -4.312 -7.961 1 97.94 82 TYR A CA 1
ATOM 630 C C . TYR A 1 82 ? 13.023 -3.42 -8.07 1 97.94 82 TYR A C 1
ATOM 632 O O . TYR A 1 82 ? 13.719 -3.186 -7.078 1 97.94 82 TYR A O 1
ATOM 640 N N . PRO A 1 83 ? 13.266 -2.873 -9.266 1 94 83 PRO A N 1
ATOM 641 C CA . PRO A 1 83 ? 14.555 -2.238 -9.562 1 94 83 PRO A CA 1
ATOM 642 C C . PRO A 1 83 ? 14.742 -0.914 -8.828 1 94 83 PRO A C 1
ATOM 644 O O . PRO A 1 83 ? 14.039 0.058 -9.109 1 94 83 PRO A O 1
ATOM 647 N N . GLN A 1 84 ? 15.75 -0.809 -8.047 1 85.62 84 GLN A N 1
ATOM 648 C CA . GLN A 1 84 ? 15.977 0.319 -7.148 1 85.62 84 GLN A CA 1
ATOM 649 C C . GLN A 1 84 ? 16.5 1.53 -7.91 1 85.62 84 GLN A C 1
ATOM 651 O O . GLN A 1 84 ? 16.297 2.672 -7.492 1 85.62 84 GLN A O 1
ATOM 656 N N . SER A 1 85 ? 17.125 1.324 -9 1 87.81 85 SER A N 1
ATOM 657 C CA . SER A 1 85 ? 17.797 2.422 -9.695 1 87.81 85 SER A CA 1
ATOM 658 C C . SER A 1 85 ? 16.859 3.107 -10.68 1 87.81 85 SER A C 1
ATOM 660 O O . SER A 1 85 ? 17.156 4.188 -11.188 1 87.81 85 SER A O 1
ATOM 662 N N . ASP A 1 86 ? 15.719 2.57 -10.898 1 93.81 86 ASP A N 1
ATOM 663 C CA . ASP A 1 86 ? 14.734 3.119 -11.836 1 93.81 86 ASP A CA 1
ATOM 664 C C . ASP A 1 86 ? 13.484 3.6 -11.102 1 93.81 86 ASP A C 1
ATOM 666 O O . ASP A 1 86 ? 12.516 2.855 -10.977 1 93.81 86 ASP A O 1
ATOM 670 N N . LEU A 1 87 ? 13.508 4.82 -10.68 1 95.62 87 LEU A N 1
ATOM 671 C CA . LEU A 1 87 ? 12.453 5.363 -9.836 1 95.62 87 LEU A CA 1
ATOM 672 C C . LEU A 1 87 ? 11.125 5.406 -10.586 1 95.62 87 LEU A C 1
ATOM 674 O O . LEU A 1 87 ? 10.062 5.184 -10 1 95.62 87 LEU A O 1
ATOM 678 N N . MET A 1 88 ? 11.188 5.703 -11.875 1 96.31 88 MET A N 1
ATOM 679 C CA . MET A 1 88 ? 9.961 5.766 -12.656 1 96.31 88 MET A CA 1
ATOM 680 C C . MET A 1 88 ? 9.336 4.379 -12.797 1 96.31 88 MET A C 1
ATOM 682 O O . MET A 1 88 ? 8.117 4.23 -12.688 1 96.31 88 MET A O 1
ATOM 686 N N . LYS A 1 89 ? 10.148 3.402 -13.039 1 96.75 89 LYS A N 1
ATOM 687 C CA . LYS A 1 89 ? 9.641 2.035 -13.109 1 96.75 89 LYS A CA 1
ATOM 688 C C . LYS A 1 89 ? 9.039 1.605 -11.773 1 96.75 89 LYS A C 1
ATOM 690 O O . LYS A 1 89 ? 7.965 1 -11.734 1 96.75 89 LYS A O 1
ATOM 695 N N . ARG A 1 90 ? 9.672 1.965 -10.695 1 97.31 90 ARG A N 1
ATOM 696 C CA . ARG A 1 90 ? 9.148 1.634 -9.375 1 97.31 90 ARG A CA 1
ATOM 697 C C . ARG A 1 90 ? 7.816 2.34 -9.117 1 97.31 90 ARG A C 1
ATOM 699 O O . ARG A 1 90 ? 6.914 1.77 -8.508 1 97.31 90 ARG A O 1
ATOM 706 N N . LEU A 1 91 ? 7.75 3.559 -9.57 1 98.06 91 LEU A N 1
ATOM 707 C CA . LEU A 1 91 ? 6.512 4.316 -9.438 1 98.06 91 LEU A CA 1
ATOM 708 C C . LEU A 1 91 ? 5.359 3.594 -10.125 1 98.06 91 LEU A C 1
ATOM 710 O O . LEU A 1 91 ? 4.285 3.434 -9.539 1 98.06 91 LEU A O 1
ATOM 714 N N . ARG A 1 92 ? 5.613 3.121 -11.297 1 97.94 92 ARG A N 1
ATOM 715 C CA . ARG A 1 92 ? 4.574 2.418 -12.039 1 97.94 92 ARG A CA 1
ATOM 716 C C . ARG A 1 92 ? 4.23 1.088 -11.383 1 97.94 92 ARG A C 1
ATOM 718 O O . ARG A 1 92 ? 3.059 0.712 -11.305 1 97.94 92 ARG A O 1
ATOM 725 N N . ILE A 1 93 ? 5.25 0.386 -10.914 1 98.56 93 ILE A N 1
ATOM 726 C CA . ILE A 1 93 ? 5.039 -0.862 -10.188 1 98.56 93 ILE A CA 1
ATOM 727 C C . ILE A 1 93 ? 4.133 -0.611 -8.984 1 98.56 93 ILE A C 1
ATOM 729 O O . ILE A 1 93 ? 3.113 -1.281 -8.812 1 98.56 93 ILE A O 1
ATOM 733 N N . ASP A 1 94 ? 4.5 0.397 -8.234 1 98.5 94 ASP A N 1
ATOM 734 C CA . ASP A 1 94 ? 3.752 0.698 -7.02 1 98.5 94 ASP A CA 1
ATOM 735 C C . ASP A 1 94 ? 2.338 1.176 -7.344 1 98.5 94 ASP A C 1
ATOM 737 O O . ASP A 1 94 ? 1.396 0.896 -6.602 1 98.5 94 ASP A O 1
ATOM 741 N N . GLU A 1 95 ? 2.182 1.943 -8.406 1 98.5 95 GLU A N 1
ATOM 742 C CA . GLU A 1 95 ? 0.859 2.393 -8.828 1 98.5 95 GLU A CA 1
ATOM 743 C C . GLU A 1 95 ? -0.067 1.209 -9.094 1 98.5 95 GLU A C 1
ATOM 745 O O . GLU A 1 95 ? -1.18 1.155 -8.57 1 98.5 95 GLU A O 1
ATOM 750 N N . LEU A 1 96 ? 0.411 0.234 -9.859 1 98.38 96 LEU A N 1
ATOM 751 C CA . LEU A 1 96 ? -0.377 -0.949 -10.188 1 98.38 96 LEU A CA 1
ATOM 752 C C . LEU A 1 96 ? -0.688 -1.759 -8.93 1 98.38 96 LEU A C 1
ATOM 754 O O . LEU A 1 96 ? -1.827 -2.186 -8.727 1 98.38 96 LEU A O 1
ATOM 758 N N . MET A 1 97 ? 0.323 -1.905 -8.094 1 98.25 97 MET A N 1
ATOM 759 C CA . MET A 1 97 ? 0.151 -2.697 -6.875 1 98.25 97 MET A CA 1
ATOM 760 C C . MET A 1 97 ? -0.863 -2.047 -5.941 1 98.25 97 MET A C 1
ATOM 762 O O . MET A 1 97 ? -1.675 -2.736 -5.324 1 98.25 97 MET A O 1
ATOM 766 N N . ASP A 1 98 ? -0.789 -0.753 -5.863 1 97.5 98 ASP A N 1
ATOM 767 C CA . ASP A 1 98 ? -1.689 -0.055 -4.949 1 97.5 98 ASP A CA 1
ATOM 768 C C . ASP A 1 98 ? -3.127 -0.089 -5.465 1 97.5 98 ASP A C 1
ATOM 770 O O . ASP A 1 98 ? -4.074 -0.139 -4.676 1 97.5 98 ASP A O 1
ATOM 774 N N . MET A 1 99 ? -3.334 -0.087 -6.805 1 96.44 99 MET A N 1
ATOM 775 C CA . MET A 1 99 ? -4.668 -0.281 -7.371 1 96.44 99 MET A CA 1
ATOM 776 C C . MET A 1 99 ? -5.23 -1.643 -6.98 1 96.44 99 MET A C 1
ATOM 778 O O . MET A 1 99 ? -6.395 -1.749 -6.59 1 96.44 99 MET A O 1
ATOM 782 N N . VAL A 1 100 ? -4.379 -2.609 -7.02 1 95.81 100 VAL A N 1
ATOM 783 C CA . VAL A 1 100 ? -4.777 -3.965 -6.648 1 95.81 100 VAL A CA 1
ATOM 784 C C . VAL A 1 100 ? -5.074 -4.023 -5.152 1 95.81 100 VAL A C 1
ATOM 786 O O . VAL A 1 100 ? -6.059 -4.637 -4.734 1 95.81 100 VAL A O 1
ATOM 789 N N . LYS A 1 101 ? -4.23 -3.41 -4.379 1 94.75 101 LYS A N 1
ATOM 790 C CA . LYS A 1 101 ? -4.367 -3.43 -2.926 1 94.75 101 LYS A CA 1
ATOM 791 C C . LYS A 1 101 ? -5.723 -2.871 -2.494 1 94.75 101 LYS A C 1
ATOM 793 O O . LYS A 1 101 ? -6.336 -3.375 -1.553 1 94.75 101 LYS A O 1
ATOM 798 N N . ASP A 1 102 ? -6.195 -1.803 -3.135 1 92.88 102 ASP A N 1
ATOM 799 C CA . ASP A 1 102 ? -7.488 -1.216 -2.801 1 92.88 102 ASP A CA 1
ATOM 800 C C . ASP A 1 102 ? -8.602 -2.25 -2.91 1 92.88 102 ASP A C 1
ATOM 802 O O . ASP A 1 102 ? -9.461 -2.342 -2.029 1 92.88 102 ASP A O 1
ATOM 806 N N . THR A 1 103 ? -8.578 -3.055 -3.951 1 92.19 103 THR A N 1
ATOM 807 C CA . THR A 1 103 ? -9.562 -4.109 -4.164 1 92.19 103 THR A CA 1
ATOM 808 C C . THR A 1 103 ? -9.375 -5.234 -3.15 1 92.19 103 THR A C 1
ATOM 810 O O . THR A 1 103 ? -10.352 -5.746 -2.598 1 92.19 103 THR A O 1
ATOM 813 N N . HIS A 1 104 ? -8.125 -5.504 -2.875 1 92.38 104 HIS A N 1
ATOM 814 C CA . HIS A 1 104 ? -7.785 -6.578 -1.948 1 92.38 104 HIS A CA 1
ATOM 815 C C . HIS A 1 104 ? -8.297 -6.281 -0.544 1 92.38 104 HIS A C 1
ATOM 817 O O . HIS A 1 104 ? -8.828 -7.168 0.13 1 92.38 104 HIS A O 1
ATOM 823 N N . VAL A 1 105 ? -8.172 -5.09 -0.119 1 91 105 VAL A N 1
ATOM 824 C CA . VAL A 1 105 ? -8.594 -4.684 1.218 1 91 105 VAL A CA 1
ATOM 825 C C . VAL A 1 105 ? -10.117 -4.777 1.331 1 91 105 VAL A C 1
ATOM 827 O O . VAL A 1 105 ? -10.641 -5.246 2.344 1 91 105 VAL A O 1
ATOM 830 N N . LYS A 1 106 ? -10.82 -4.398 0.304 1 88.94 106 LYS A N 1
ATOM 831 C CA . LYS A 1 106 ? -12.273 -4.48 0.298 1 88.94 106 LYS A CA 1
ATOM 832 C C . LYS A 1 106 ? -12.742 -5.934 0.329 1 88.94 106 LYS A C 1
ATOM 834 O O . LYS A 1 106 ? -13.703 -6.266 1.03 1 88.94 106 LYS A O 1
ATOM 839 N N . LEU A 1 107 ? -12.062 -6.734 -0.429 1 90 107 LEU A N 1
ATOM 840 C CA . LEU A 1 107 ? -12.383 -8.156 -0.417 1 90 107 LEU A CA 1
ATOM 841 C C . LEU A 1 107 ? -12.148 -8.758 0.963 1 90 107 LEU A C 1
ATOM 843 O O . LEU A 1 107 ? -12.992 -9.484 1.485 1 90 107 LEU A O 1
ATOM 847 N N . ALA A 1 108 ? -11.008 -8.453 1.547 1 87.06 108 ALA A N 1
ATOM 848 C CA . ALA A 1 108 ? -10.641 -8.992 2.855 1 87.06 108 ALA A CA 1
ATOM 849 C C . ALA A 1 108 ? -11.648 -8.57 3.922 1 87.06 108 ALA A C 1
ATOM 851 O O . ALA A 1 108 ? -11.945 -9.336 4.84 1 87.06 108 ALA A O 1
ATOM 852 N N . ALA A 1 109 ? -12.195 -7.391 3.83 1 84.88 109 ALA A N 1
ATOM 853 C CA . ALA A 1 109 ? -13.164 -6.871 4.793 1 84.88 109 ALA A CA 1
ATOM 854 C C . ALA A 1 109 ? -14.438 -7.711 4.801 1 84.88 109 ALA A C 1
ATOM 856 O O . ALA A 1 109 ? -15.125 -7.805 5.82 1 84.88 109 ALA A O 1
ATOM 857 N N . THR A 1 110 ? -14.766 -8.352 3.686 1 88.06 110 THR A N 1
ATOM 858 C CA . THR A 1 110 ? -16 -9.125 3.584 1 88.06 110 THR A CA 1
ATOM 859 C C . THR A 1 110 ? -15.93 -10.367 4.465 1 88.06 110 THR A C 1
ATOM 861 O O . THR A 1 110 ? -16.953 -10.969 4.785 1 88.06 110 THR A O 1
ATOM 864 N N . MET A 1 111 ? -14.68 -10.758 4.828 1 83.94 111 MET A N 1
ATOM 865 C CA . MET A 1 111 ? -14.5 -11.969 5.621 1 83.94 111 MET A CA 1
ATOM 866 C C . MET A 1 111 ? -15.078 -11.797 7.02 1 83.94 111 MET A C 1
ATOM 868 O O . MET A 1 111 ? -15.375 -12.773 7.699 1 83.94 111 MET A O 1
ATOM 872 N N . LYS A 1 112 ? -15.305 -10.578 7.488 1 82.12 112 LYS A N 1
ATOM 873 C CA . LYS A 1 112 ? -15.781 -10.297 8.836 1 82.12 112 LYS A CA 1
ATOM 874 C C . LYS A 1 112 ? -17.25 -9.852 8.82 1 82.12 112 LYS A C 1
ATOM 876 O O . LYS A 1 112 ? -17.812 -9.516 9.859 1 82.12 112 LYS A O 1
ATOM 881 N N . MET A 1 113 ? -17.797 -9.875 7.637 1 84.44 113 MET A N 1
ATOM 882 C CA . MET A 1 113 ? -19.172 -9.43 7.492 1 84.44 113 MET A CA 1
ATOM 883 C C . MET A 1 113 ? -20.141 -10.594 7.684 1 84.44 113 MET A C 1
ATOM 885 O O . MET A 1 113 ? -19.766 -11.75 7.523 1 84.44 113 MET A O 1
ATOM 889 N N . ASP A 1 114 ? -21.344 -10.195 8.086 1 88.19 114 ASP A N 1
ATOM 890 C CA . ASP A 1 114 ? -22.391 -11.219 8.07 1 88.19 114 ASP A CA 1
ATOM 891 C C . ASP A 1 114 ? -22.719 -11.641 6.637 1 88.19 114 ASP A C 1
ATOM 893 O O . ASP A 1 114 ? -22.328 -10.961 5.68 1 88.19 114 ASP A O 1
ATOM 897 N N . GLU A 1 115 ? -23.406 -12.773 6.527 1 90.19 115 GLU A N 1
ATOM 898 C CA . GLU A 1 115 ? -23.594 -13.414 5.23 1 90.19 115 GLU A CA 1
ATOM 899 C C . GLU A 1 115 ? -24.312 -12.492 4.254 1 90.19 115 GLU A C 1
ATOM 901 O O . GLU A 1 115 ? -23.922 -12.391 3.09 1 90.19 115 GLU A O 1
ATOM 906 N N . GLU A 1 116 ? -25.297 -11.875 4.711 1 89.81 116 GLU A N 1
ATOM 907 C CA . GLU A 1 116 ? -26.078 -11.008 3.832 1 89.81 116 GLU A CA 1
ATOM 908 C C . GLU A 1 116 ? -25.234 -9.844 3.322 1 89.81 116 GLU A C 1
ATOM 910 O O . GLU A 1 116 ? -25.172 -9.594 2.117 1 89.81 116 GLU A O 1
ATOM 915 N N . MET A 1 117 ? -24.562 -9.172 4.199 1 86.88 117 MET A N 1
ATOM 916 C CA . MET A 1 117 ? -23.719 -8.039 3.836 1 86.88 117 MET A CA 1
ATOM 917 C C . MET A 1 117 ? -22.531 -8.508 2.998 1 86.88 117 MET A C 1
ATOM 919 O O . MET A 1 117 ? -22.109 -7.816 2.066 1 86.88 117 MET A O 1
ATOM 923 N N . LYS A 1 118 ? -22.016 -9.672 3.352 1 91.38 118 LYS A N 1
ATOM 924 C CA . LYS A 1 118 ? -20.891 -10.273 2.627 1 91.38 118 LYS A CA 1
ATOM 925 C C . LYS A 1 118 ? -21.234 -10.477 1.154 1 91.38 118 LYS A C 1
ATOM 927 O O . LYS A 1 118 ? -20.516 -10.008 0.273 1 91.38 118 LYS A O 1
ATOM 932 N N . MET A 1 119 ? -22.359 -11.094 0.95 1 92.44 119 MET A N 1
ATOM 933 C CA . MET A 1 119 ? -22.734 -11.422 -0.421 1 92.44 119 MET A CA 1
ATOM 934 C C . MET A 1 119 ? -23.078 -10.156 -1.206 1 92.44 119 MET A C 1
ATOM 936 O O . MET A 1 119 ? -22.766 -10.055 -2.395 1 92.44 119 MET A O 1
ATOM 940 N N . LYS A 1 120 ? -23.688 -9.219 -0.546 1 90.06 120 LYS A N 1
ATOM 941 C CA . LYS A 1 120 ? -23.984 -7.945 -1.196 1 90.06 120 LYS A CA 1
ATOM 942 C C . LYS A 1 120 ? -22.703 -7.211 -1.593 1 90.06 120 LYS A C 1
ATOM 944 O O . LYS A 1 120 ? -22.594 -6.711 -2.715 1 90.06 120 LYS A O 1
ATOM 949 N N . THR A 1 121 ? -21.797 -7.207 -0.691 1 89.31 121 THR A N 1
ATOM 950 C CA . THR A 1 121 ? -20.531 -6.527 -0.932 1 89.31 121 THR A CA 1
ATOM 951 C C . THR A 1 121 ? -19.734 -7.23 -2.027 1 89.31 121 THR A C 1
ATOM 953 O O . THR A 1 121 ? -19.203 -6.582 -2.926 1 89.31 121 THR A O 1
ATOM 956 N N . ARG A 1 122 ? -19.672 -8.547 -1.99 1 93.44 122 ARG A N 1
ATOM 957 C CA . ARG A 1 122 ? -18.906 -9.297 -2.979 1 93.44 122 ARG A CA 1
ATOM 958 C C . ARG A 1 122 ? -19.547 -9.188 -4.359 1 93.44 122 ARG A C 1
ATOM 960 O O . ARG A 1 122 ? -18.844 -9.18 -5.375 1 93.44 122 ARG A O 1
ATOM 967 N N . LYS A 1 123 ? -20.891 -9.07 -4.375 1 93.44 123 LYS A N 1
ATOM 968 C CA . LYS A 1 123 ? -21.562 -8.828 -5.645 1 93.44 123 LYS A CA 1
ATOM 969 C C . LYS A 1 123 ? -21.156 -7.484 -6.238 1 93.44 123 LYS A C 1
ATOM 971 O O . LYS A 1 123 ? -20.875 -7.387 -7.43 1 93.44 123 LYS A O 1
ATOM 976 N N . ALA A 1 124 ? -21.109 -6.504 -5.41 1 91.69 124 ALA A N 1
ATOM 977 C CA . ALA A 1 124 ? -20.703 -5.176 -5.863 1 91.69 124 ALA A CA 1
ATOM 978 C C . ALA A 1 124 ? -19.25 -5.191 -6.336 1 91.69 124 ALA A C 1
ATOM 980 O O . ALA A 1 124 ? -18.906 -4.551 -7.336 1 91.69 124 ALA A O 1
ATOM 981 N N . LEU A 1 125 ? -18.422 -5.934 -5.645 1 93.19 125 LEU A N 1
ATOM 982 C CA . LEU A 1 125 ? -17.031 -6.086 -6.066 1 93.19 125 LEU A CA 1
ATOM 983 C C . LEU A 1 125 ? -16.938 -6.738 -7.438 1 93.19 125 LEU A C 1
ATOM 985 O O . LEU A 1 125 ? -16.266 -6.234 -8.336 1 93.19 125 LEU A O 1
ATOM 989 N N . ALA A 1 126 ? -17.688 -7.785 -7.621 1 94.62 126 ALA A N 1
ATOM 990 C CA . ALA A 1 126 ? -17.625 -8.594 -8.836 1 94.62 126 ALA A CA 1
ATOM 991 C C . ALA A 1 126 ? -18.203 -7.844 -10.031 1 94.62 126 ALA A C 1
ATOM 993 O O . ALA A 1 126 ? -17.703 -7.957 -11.148 1 94.62 126 ALA A O 1
ATOM 994 N N . GLU A 1 127 ? -19.234 -7.031 -9.781 1 94.94 127 GLU A N 1
ATOM 995 C CA . GLU A 1 127 ? -20 -6.457 -10.883 1 94.94 127 GLU A CA 1
ATOM 996 C C . GLU A 1 127 ? -19.562 -5.023 -11.164 1 94.94 127 GLU A C 1
ATOM 998 O O . GLU A 1 127 ? -19.781 -4.508 -12.266 1 94.94 127 GLU A O 1
ATOM 1003 N N . GLU A 1 128 ? -18.938 -4.391 -10.195 1 93.44 128 GLU A N 1
ATOM 1004 C CA . GLU A 1 128 ? -18.656 -2.969 -10.359 1 93.44 128 GLU A CA 1
ATOM 1005 C C . GLU A 1 128 ? -17.172 -2.674 -10.18 1 93.44 128 GLU A C 1
ATOM 1007 O O . GLU A 1 128 ? -16.469 -2.316 -11.133 1 93.44 128 GLU A O 1
ATOM 1012 N N . GLU A 1 129 ? -16.672 -3.012 -9.031 1 92.5 129 GLU A N 1
ATOM 1013 C CA . GLU A 1 129 ? -15.336 -2.57 -8.664 1 92.5 129 GLU A CA 1
ATOM 1014 C C . GLU A 1 129 ? -14.273 -3.277 -9.5 1 92.5 129 GLU A C 1
ATOM 1016 O O . GLU A 1 129 ? -13.391 -2.631 -10.07 1 92.5 129 GLU A O 1
ATOM 1021 N N . ILE A 1 130 ? -14.336 -4.566 -9.523 1 95 130 ILE A N 1
ATOM 1022 C CA . ILE A 1 130 ? -13.297 -5.336 -10.203 1 95 130 ILE A CA 1
ATOM 1023 C C . ILE A 1 130 ? -13.328 -5.035 -11.703 1 95 130 ILE A C 1
ATOM 1025 O O . ILE A 1 130 ? -12.289 -4.746 -12.305 1 95 130 ILE A O 1
ATOM 1029 N N . PRO A 1 131 ? -14.508 -4.98 -12.383 1 95.94 131 PRO A N 1
ATOM 1030 C CA . PRO A 1 131 ? -14.523 -4.594 -13.797 1 95.94 131 PRO A CA 1
ATOM 1031 C C . PRO A 1 131 ? -13.922 -3.209 -14.031 1 95.94 131 PRO A C 1
ATOM 1033 O O . PRO A 1 131 ? -13.219 -2.998 -15.023 1 95.94 131 PRO A O 1
ATOM 1036 N N . PHE A 1 132 ? -14.133 -2.334 -13.148 1 95.5 132 PHE A N 1
ATOM 1037 C CA . PHE A 1 132 ? -13.578 -0.995 -13.297 1 95.5 132 PHE A CA 1
ATOM 1038 C C . PHE A 1 132 ? -12.062 -1.012 -13.117 1 95.5 132 PHE A C 1
ATOM 1040 O O . PHE A 1 132 ? -11.32 -0.582 -14 1 95.5 132 PHE A O 1
ATOM 1047 N N . VAL A 1 133 ? -11.594 -1.537 -11.992 1 95.88 133 VAL A N 1
ATOM 1048 C CA . VAL A 1 133 ? -10.188 -1.473 -11.617 1 95.88 133 VAL A CA 1
ATOM 1049 C C . VAL A 1 133 ? -9.359 -2.354 -12.555 1 95.88 133 VAL A C 1
ATOM 1051 O O . VAL A 1 133 ? -8.336 -1.917 -13.078 1 95.88 133 VAL A O 1
ATOM 1054 N N . PHE A 1 134 ? -9.781 -3.551 -12.828 1 96.94 134 PHE A N 1
ATOM 1055 C CA . PHE A 1 134 ? -9 -4.473 -13.648 1 96.94 134 PHE A CA 1
ATOM 1056 C C . PHE A 1 134 ? -9.133 -4.121 -15.125 1 96.94 134 PHE A C 1
ATOM 1058 O O . PHE A 1 134 ? -8.234 -4.41 -15.914 1 96.94 134 PHE A O 1
ATOM 1065 N N . GLY A 1 135 ? -10.312 -3.5 -15.453 1 97.56 135 GLY A N 1
ATOM 1066 C CA . GLY A 1 135 ? -10.375 -2.912 -16.781 1 97.56 135 GLY A CA 1
ATOM 1067 C C . GLY A 1 135 ? -9.328 -1.831 -17 1 97.56 135 GLY A C 1
ATOM 1068 O O . GLY A 1 135 ? -8.648 -1.817 -18.031 1 97.56 135 GLY A O 1
ATOM 1069 N N . LYS A 1 136 ? -9.211 -0.948 -16.047 1 97.25 136 LYS A N 1
ATOM 1070 C CA . LYS A 1 136 ? -8.227 0.124 -16.109 1 97.25 136 LYS A CA 1
ATOM 1071 C C . LYS A 1 136 ? -6.805 -0.435 -16.094 1 97.25 136 LYS A C 1
ATOM 1073 O O . LYS A 1 136 ? -5.941 0.03 -16.844 1 97.25 136 LYS A O 1
ATOM 1078 N N . LEU A 1 137 ? -6.562 -1.41 -15.227 1 98.06 137 LEU A N 1
ATOM 1079 C CA . LEU A 1 137 ? -5.258 -2.064 -15.188 1 98.06 137 LEU A CA 1
ATOM 1080 C C . LEU A 1 137 ? -4.91 -2.67 -16.547 1 98.06 137 LEU A C 1
ATOM 1082 O O . LEU A 1 137 ? -3.781 -2.535 -17.016 1 98.06 137 LEU A O 1
ATOM 1086 N N . ASP A 1 138 ? -5.887 -3.322 -17.125 1 98.44 138 ASP A N 1
ATOM 1087 C CA . ASP A 1 138 ? -5.707 -3.949 -18.422 1 98.44 138 ASP A CA 1
ATOM 1088 C C . ASP A 1 138 ? -5.312 -2.92 -19.484 1 98.44 138 ASP A C 1
ATOM 1090 O O . ASP A 1 138 ? -4.398 -3.154 -20.281 1 98.44 138 ASP A O 1
ATOM 1094 N N . GLU A 1 139 ? -5.941 -1.794 -19.406 1 97.25 139 GLU A N 1
ATOM 1095 C CA . GLU A 1 139 ? -5.645 -0.695 -20.312 1 97.25 139 GLU A CA 1
ATOM 1096 C C . GLU A 1 139 ? -4.242 -0.137 -20.078 1 97.25 139 GLU A C 1
ATOM 1098 O O . GLU A 1 139 ? -3.492 0.102 -21.016 1 97.25 139 GLU A O 1
ATOM 1103 N N . MET A 1 140 ? -3.885 0.067 -18.891 1 96.56 140 MET A N 1
ATOM 1104 C CA . MET A 1 140 ? -2.598 0.646 -18.516 1 96.56 140 MET A CA 1
ATOM 1105 C C . MET A 1 140 ? -1.447 -0.252 -18.953 1 96.56 140 MET A C 1
ATOM 1107 O O . MET A 1 140 ? -0.388 0.239 -19.359 1 96.56 140 MET A O 1
ATOM 1111 N N . ILE A 1 141 ? -1.585 -1.489 -18.859 1 97.56 141 ILE A N 1
ATOM 1112 C CA . ILE A 1 141 ? -0.552 -2.461 -19.203 1 97.56 141 ILE A CA 1
ATOM 1113 C C . ILE A 1 141 ? -0.355 -2.496 -20.719 1 97.56 141 ILE A C 1
ATOM 1115 O O . ILE A 1 141 ? 0.778 -2.551 -21.203 1 97.56 141 ILE A O 1
ATOM 1119 N N . GLY A 1 142 ? -1.501 -2.48 -21.406 1 97.38 142 GLY A N 1
ATOM 1120 C CA . GLY A 1 142 ? -1.415 -2.465 -22.859 1 97.38 142 GLY A CA 1
ATOM 1121 C C . GLY A 1 142 ? -0.754 -3.705 -23.438 1 97.38 142 GLY A C 1
ATOM 1122 O O . GLY A 1 142 ? -1.019 -4.82 -22.984 1 97.38 142 GLY A O 1
ATOM 1123 N N . ASP A 1 143 ? 0.161 -3.479 -24.391 1 97 143 ASP A N 1
ATOM 1124 C CA . ASP A 1 143 ? 0.708 -4.609 -25.125 1 97 143 ASP A CA 1
ATOM 1125 C C . ASP A 1 143 ? 2.068 -5.023 -24.578 1 97 143 ASP A C 1
ATOM 1127 O O . ASP A 1 143 ? 2.793 -5.797 -25.203 1 97 143 ASP A O 1
ATOM 1131 N N . LYS A 1 144 ? 2.439 -4.582 -23.453 1 97.69 144 LYS A N 1
ATOM 1132 C CA . LYS A 1 144 ? 3.717 -4.934 -22.844 1 97.69 144 LYS A CA 1
ATOM 1133 C C . LYS A 1 144 ? 3.771 -6.418 -22.5 1 97.69 144 LYS A C 1
ATOM 1135 O O . LYS A 1 144 ? 2.746 -7.027 -22.188 1 97.69 144 LYS A O 1
ATOM 1140 N N . LYS A 1 145 ? 4.957 -6.969 -22.5 1 98.25 145 LYS A N 1
ATOM 1141 C CA . LYS A 1 145 ? 5.145 -8.375 -22.172 1 98.25 145 LYS A CA 1
ATOM 1142 C C . LYS A 1 145 ? 4.754 -8.648 -20.719 1 98.25 145 LYS A C 1
ATOM 1144 O O . LYS A 1 145 ? 4.113 -9.664 -20.422 1 98.25 145 LYS A O 1
ATOM 1149 N N . PHE A 1 146 ? 5.18 -7.734 -19.875 1 98.56 146 PHE A N 1
ATOM 1150 C CA . PHE A 1 146 ? 4.816 -7.77 -18.469 1 98.56 146 PHE A CA 1
ATOM 1151 C C . PHE A 1 146 ? 4.133 -6.473 -18.047 1 98.56 146 PHE A C 1
ATOM 1153 O O . PHE A 1 146 ? 3.91 -5.586 -18.875 1 98.56 146 PHE A O 1
ATOM 1160 N N . ALA A 1 147 ? 3.725 -6.324 -16.797 1 98.38 147 ALA A N 1
ATOM 1161 C CA . ALA A 1 147 ? 2.867 -5.25 -16.312 1 98.38 147 ALA A CA 1
ATOM 1162 C C . ALA A 1 147 ? 3.492 -3.885 -16.578 1 98.38 147 ALA A C 1
ATOM 1164 O O . ALA A 1 147 ? 2.783 -2.912 -16.844 1 98.38 147 ALA A O 1
ATOM 1165 N N . THR A 1 148 ? 4.891 -3.836 -16.484 1 97.94 148 THR A N 1
ATOM 1166 C CA . THR A 1 148 ? 5.527 -2.529 -16.594 1 97.94 148 THR A CA 1
ATOM 1167 C C . THR A 1 148 ? 6.578 -2.539 -17.703 1 97.94 148 THR A C 1
ATOM 1169 O O . THR A 1 148 ? 7.473 -1.69 -17.734 1 97.94 148 THR A O 1
ATOM 1172 N N . GLY A 1 149 ? 6.59 -3.529 -18.562 1 97.31 149 GLY A N 1
ATOM 1173 C CA . GLY A 1 149 ? 7.551 -3.566 -19.656 1 97.31 149 GLY A CA 1
ATOM 1174 C C . GLY A 1 149 ? 7.969 -4.973 -20.031 1 97.31 149 GLY A C 1
ATOM 1175 O O . GLY A 1 149 ? 7.156 -5.898 -20 1 97.31 149 GLY A O 1
ATOM 1176 N N . GLY A 1 150 ? 9.266 -5.055 -20.359 1 97.25 150 GLY A N 1
ATOM 1177 C CA . GLY A 1 150 ? 9.766 -6.309 -20.906 1 97.25 150 GLY A CA 1
ATOM 1178 C C . GLY A 1 150 ? 10.227 -7.285 -19.844 1 97.25 150 GLY A C 1
ATOM 1179 O O . GLY A 1 150 ? 10.469 -8.461 -20.125 1 97.25 150 GLY A O 1
ATOM 1180 N N . GLU A 1 151 ? 10.289 -6.848 -18.641 1 97.19 151 GLU A N 1
ATOM 1181 C CA . GLU A 1 151 ? 10.82 -7.688 -17.578 1 97.19 151 GLU A CA 1
ATOM 1182 C C . GLU A 1 151 ? 9.789 -7.898 -16.469 1 97.19 151 GLU A C 1
ATOM 1184 O O . GLU A 1 151 ? 8.992 -7 -16.172 1 97.19 151 GLU A O 1
ATOM 1189 N N . MET A 1 152 ? 9.867 -9.055 -15.859 1 98.44 152 MET A N 1
ATOM 1190 C CA . MET A 1 152 ? 8.977 -9.414 -14.758 1 98.44 152 MET A CA 1
ATOM 1191 C C . MET A 1 152 ? 9.289 -8.594 -13.508 1 98.44 152 MET A C 1
ATOM 1193 O O . MET A 1 152 ? 10.461 -8.406 -13.172 1 98.44 152 MET A O 1
ATOM 1197 N N . THR A 1 153 ? 8.289 -8.094 -12.859 1 98.75 153 THR A N 1
ATOM 1198 C CA . THR A 1 153 ? 8.422 -7.387 -11.594 1 98.75 153 THR A CA 1
ATOM 1199 C C . THR A 1 153 ? 7.438 -7.934 -10.562 1 98.75 153 THR A C 1
ATOM 1201 O O . THR A 1 153 ? 6.625 -8.805 -10.875 1 98.75 153 THR A O 1
ATOM 1204 N N . ILE A 1 154 ? 7.453 -7.418 -9.359 1 98.81 154 ILE A N 1
ATOM 1205 C CA . ILE A 1 154 ? 6.551 -7.844 -8.297 1 98.81 154 ILE A CA 1
ATOM 1206 C C . ILE A 1 154 ? 5.117 -7.453 -8.648 1 98.81 154 ILE A C 1
ATOM 1208 O O . ILE A 1 154 ? 4.16 -8.031 -8.125 1 98.81 154 ILE A O 1
ATOM 1212 N N . ALA A 1 155 ? 4.914 -6.484 -9.516 1 98.81 155 ALA A N 1
ATOM 1213 C CA . ALA A 1 155 ? 3.562 -6.152 -9.961 1 98.81 155 ALA A CA 1
ATOM 1214 C C . ALA A 1 155 ? 2.926 -7.328 -10.695 1 98.81 155 ALA A C 1
ATOM 1216 O O . ALA A 1 155 ? 1.731 -7.594 -10.539 1 98.81 155 ALA A O 1
ATOM 1217 N N . ASP A 1 156 ? 3.723 -8.023 -11.484 1 98.81 156 ASP A N 1
ATOM 1218 C CA . ASP A 1 156 ? 3.213 -9.172 -12.219 1 98.81 156 ASP A CA 1
ATOM 1219 C C . ASP A 1 156 ? 2.777 -10.281 -11.258 1 98.81 156 ASP A C 1
ATOM 1221 O O . ASP A 1 156 ? 1.738 -10.914 -11.461 1 98.81 156 ASP A O 1
ATOM 1225 N N . LEU A 1 157 ? 3.609 -10.516 -10.273 1 98.69 157 LEU A N 1
ATOM 1226 C CA . LEU A 1 157 ? 3.316 -11.547 -9.289 1 98.69 157 LEU A CA 1
ATOM 1227 C C . LEU A 1 157 ? 1.997 -11.266 -8.578 1 98.69 157 LEU A C 1
ATOM 1229 O O . LEU A 1 157 ? 1.161 -12.164 -8.43 1 98.69 157 LEU A O 1
ATOM 1233 N N . LEU A 1 158 ? 1.816 -10.031 -8.219 1 98.38 158 LEU A N 1
ATOM 1234 C CA . LEU A 1 158 ? 0.636 -9.641 -7.453 1 98.38 158 LEU A CA 1
ATOM 1235 C C . LEU A 1 158 ? -0.611 -9.672 -8.328 1 98.38 158 LEU A C 1
ATOM 1237 O O . LEU A 1 158 ? -1.66 -10.164 -7.914 1 98.38 158 LEU A O 1
ATOM 1241 N N . LEU A 1 159 ? -0.505 -9.086 -9.516 1 98.06 159 LEU A N 1
ATOM 1242 C CA . LEU A 1 159 ? -1.633 -9.039 -10.445 1 98.06 159 LEU A CA 1
ATOM 1243 C C . LEU A 1 159 ? -2.113 -10.453 -10.773 1 98.06 159 LEU A C 1
ATOM 1245 O O . LEU A 1 159 ? -3.316 -10.727 -10.75 1 98.06 159 LEU A O 1
ATOM 1249 N N . THR A 1 160 ? -1.194 -11.32 -11.07 1 97.44 160 THR A N 1
ATOM 1250 C CA . THR A 1 160 ? -1.519 -12.703 -11.398 1 97.44 160 THR A CA 1
ATOM 1251 C C . THR A 1 160 ? -2.188 -13.398 -10.219 1 97.44 160 THR A C 1
ATOM 1253 O O . THR A 1 160 ? -3.201 -14.078 -10.383 1 97.44 160 THR A O 1
ATOM 1256 N N . ASN A 1 161 ? -1.633 -13.188 -9.086 1 96.25 161 ASN A N 1
ATOM 1257 C CA . ASN A 1 161 ? -2.193 -13.781 -7.879 1 96.25 161 ASN A CA 1
ATOM 1258 C C . ASN A 1 161 ? -3.633 -13.328 -7.648 1 96.25 161 ASN A C 1
ATOM 1260 O O . ASN A 1 161 ? -4.496 -14.141 -7.316 1 96.25 161 ASN A O 1
ATOM 1264 N N . MET A 1 162 ? -3.928 -12.062 -7.809 1 95.81 162 MET A N 1
ATOM 1265 C CA . MET A 1 162 ? -5.273 -11.539 -7.57 1 95.81 162 MET A CA 1
ATOM 1266 C C . MET A 1 162 ? -6.266 -12.125 -8.57 1 95.81 162 MET A C 1
ATOM 1268 O O . MET A 1 162 ? -7.391 -12.469 -8.203 1 95.81 162 MET A O 1
ATOM 1272 N N . MET A 1 163 ? -5.82 -12.242 -9.812 1 95.62 163 MET A N 1
ATOM 1273 C CA . MET A 1 163 ? -6.684 -12.875 -10.805 1 95.62 163 MET A CA 1
ATOM 1274 C C . MET A 1 163 ? -7 -14.312 -10.414 1 95.62 163 MET A C 1
ATOM 1276 O O . MET A 1 163 ? -8.141 -14.766 -10.547 1 95.62 163 MET A O 1
ATOM 1280 N N . GLU A 1 164 ? -6.035 -14.992 -9.922 1 93.69 164 GLU A N 1
ATOM 1281 C CA . GLU A 1 164 ? -6.238 -16.375 -9.5 1 93.69 164 GLU A CA 1
ATOM 1282 C C . GLU A 1 164 ? -7.168 -16.453 -8.289 1 93.69 164 GLU A C 1
ATOM 1284 O O . GLU A 1 164 ? -8.023 -17.344 -8.211 1 93.69 164 GLU A O 1
ATOM 1289 N N . VAL A 1 165 ? -7.02 -15.555 -7.395 1 90.88 165 VAL A N 1
ATOM 1290 C CA . VAL A 1 165 ? -7.855 -15.523 -6.199 1 90.88 165 VAL A CA 1
ATOM 1291 C C . VAL A 1 165 ? -9.312 -15.32 -6.598 1 90.88 165 VAL A C 1
ATOM 1293 O O . VAL A 1 165 ? -10.195 -16.047 -6.133 1 90.88 165 VAL A O 1
ATOM 1296 N N . PHE A 1 166 ? -9.594 -14.422 -7.492 1 91.44 166 PHE A N 1
ATOM 1297 C CA . PHE A 1 166 ? -10.953 -14.117 -7.926 1 91.44 166 PHE A CA 1
ATOM 1298 C C . PHE A 1 166 ? -11.57 -15.312 -8.641 1 91.44 166 PHE A C 1
ATOM 1300 O O . PHE A 1 166 ? -12.781 -15.539 -8.539 1 91.44 166 PHE A O 1
ATOM 1307 N N . THR A 1 167 ? -10.742 -16.094 -9.312 1 91.38 167 THR A N 1
ATOM 1308 C CA . THR A 1 167 ? -11.297 -17.109 -10.195 1 91.38 167 THR A CA 1
ATOM 1309 C C . THR A 1 167 ? -11.086 -18.5 -9.609 1 91.38 167 THR A C 1
ATOM 1311 O O . THR A 1 167 ? -11.352 -19.5 -10.273 1 91.38 167 THR A O 1
ATOM 1314 N N . SER A 1 168 ? -10.57 -18.609 -8.43 1 86.38 168 SER A N 1
ATOM 1315 C CA . SER A 1 168 ? -10.18 -19.875 -7.805 1 86.38 168 SER A CA 1
ATOM 1316 C C . SER A 1 168 ? -11.406 -20.719 -7.445 1 86.38 168 SER A C 1
ATOM 1318 O O . SER A 1 168 ? -11.312 -21.938 -7.336 1 86.38 168 SER A O 1
ATOM 1320 N N . GLY A 1 169 ? -12.5 -20.031 -7.141 1 84.25 169 GLY A N 1
ATOM 1321 C CA . GLY A 1 169 ? -13.672 -20.719 -6.629 1 84.25 169 GLY A CA 1
ATOM 1322 C C . GLY A 1 169 ? -13.68 -20.844 -5.117 1 84.25 169 GLY A C 1
ATOM 1323 O O . GLY A 1 169 ? -14.688 -21.25 -4.523 1 84.25 169 GLY A O 1
ATOM 1324 N N . TYR A 1 170 ? -12.602 -20.453 -4.523 1 80.88 170 TYR A N 1
ATOM 1325 C CA . TYR A 1 170 ? -12.5 -20.547 -3.072 1 80.88 170 TYR A CA 1
ATOM 1326 C C . TYR A 1 170 ? -13.227 -19.406 -2.396 1 80.88 170 TYR A C 1
ATOM 1328 O O . TYR A 1 170 ? -13.555 -19.469 -1.208 1 80.88 170 TYR A O 1
ATOM 1336 N N . ILE A 1 171 ? -13.406 -18.359 -3.119 1 83.88 171 ILE A N 1
ATOM 1337 C CA . ILE A 1 171 ? -14.164 -17.219 -2.607 1 83.88 171 ILE A CA 1
ATOM 1338 C C . ILE A 1 171 ? -15.516 -17.156 -3.301 1 83.88 171 ILE A C 1
ATOM 1340 O O . ILE A 1 171 ? -15.594 -17.062 -4.527 1 83.88 171 ILE A O 1
ATOM 1344 N N . ASP A 1 172 ? -16.484 -17.266 -2.492 1 88.81 172 ASP A N 1
ATOM 1345 C CA . ASP A 1 172 ? -17.828 -17.25 -3.062 1 88.81 172 ASP A CA 1
ATOM 1346 C C . ASP A 1 172 ? -18.156 -15.883 -3.645 1 88.81 172 AS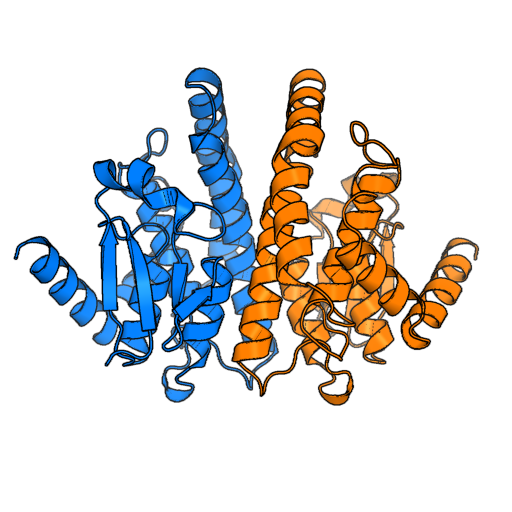P A C 1
ATOM 1348 O O . ASP A 1 172 ? -17.516 -14.883 -3.311 1 88.81 172 ASP A O 1
ATOM 1352 N N . GLY A 1 173 ? -19.016 -15.867 -4.598 1 89.75 173 GLY A N 1
ATOM 1353 C CA . GLY A 1 173 ? -19.562 -14.617 -5.105 1 89.75 173 GLY A CA 1
ATOM 1354 C C . GLY A 1 173 ? -18.844 -14.125 -6.352 1 89.75 173 GLY A C 1
ATOM 1355 O O . GLY A 1 173 ? -19.25 -13.117 -6.941 1 89.75 173 GLY A O 1
ATOM 1356 N N . PHE A 1 174 ? -17.828 -14.836 -6.746 1 93.44 174 PHE A N 1
ATOM 1357 C CA . PHE A 1 174 ? -17.078 -14.438 -7.926 1 93.44 174 PHE A CA 1
ATOM 1358 C C . PHE A 1 174 ? -17.141 -15.516 -9 1 93.44 174 PHE A C 1
ATOM 1360 O O . PHE A 1 174 ? -16.766 -16.672 -8.758 1 93.44 174 PHE A O 1
ATOM 1367 N N . PRO A 1 175 ? -17.609 -15.188 -10.172 1 92.25 175 PRO A N 1
ATOM 1368 C CA . PRO A 1 175 ? -17.625 -16.188 -11.25 1 92.25 175 PRO A CA 1
ATOM 1369 C C . PRO A 1 175 ? -16.234 -16.562 -11.734 1 92.25 175 PRO A C 1
ATOM 1371 O O . PRO A 1 175 ? -15.336 -15.727 -11.773 1 92.25 175 PRO A O 1
ATOM 1374 N N . ALA A 1 176 ? -16.047 -17.75 -12.188 1 92.31 176 ALA A N 1
ATOM 1375 C CA . ALA A 1 176 ? -14.758 -18.281 -12.648 1 92.31 176 ALA A CA 1
ATOM 1376 C C . ALA A 1 176 ? -14.273 -17.531 -13.883 1 92.31 176 ALA A C 1
ATOM 1378 O O . ALA A 1 176 ? -13.086 -17.547 -14.203 1 92.31 176 ALA A O 1
ATOM 1379 N N . THR A 1 177 ? -15.164 -16.812 -14.562 1 94.31 177 THR A N 1
ATOM 1380 C CA . THR A 1 177 ? -14.859 -16.156 -15.828 1 94.31 177 THR A CA 1
ATOM 1381 C C . THR A 1 177 ? -14.633 -14.656 -15.609 1 94.31 177 THR A C 1
ATOM 1383 O O . THR A 1 177 ? -14.516 -13.898 -16.578 1 94.31 177 THR A O 1
ATOM 1386 N N . LEU A 1 178 ? -14.523 -14.234 -14.375 1 95.56 178 LEU A N 1
ATOM 1387 C CA . LEU A 1 178 ? -14.508 -12.82 -14.008 1 95.56 178 LEU A CA 1
ATOM 1388 C C . LEU A 1 178 ? -13.367 -12.086 -14.703 1 95.56 178 LEU A C 1
ATOM 1390 O O . LEU A 1 178 ? -13.508 -10.922 -15.07 1 95.56 178 LEU A O 1
ATOM 1394 N N . CYS A 1 179 ? -12.273 -12.781 -14.93 1 96.56 179 CYS A N 1
ATOM 1395 C CA . CYS A 1 179 ? -11.086 -12.102 -15.422 1 96.56 179 CYS A CA 1
ATOM 1396 C C . CYS A 1 179 ? -10.906 -12.32 -16.922 1 96.56 179 CYS A C 1
ATOM 1398 O O . CYS A 1 179 ? -9.984 -11.789 -17.531 1 96.56 179 CYS A O 1
ATOM 1400 N N . ASP A 1 180 ? -11.789 -13.062 -17.594 1 96.5 180 ASP A N 1
ATOM 1401 C CA . ASP A 1 180 ? -11.68 -13.445 -19 1 96.5 180 ASP A CA 1
ATOM 1402 C C . ASP A 1 180 ? -11.578 -12.211 -19.891 1 96.5 180 ASP A C 1
ATOM 1404 O O . ASP A 1 180 ? -10.828 -12.211 -20.875 1 96.5 180 ASP A O 1
ATOM 1408 N N . PRO A 1 181 ? -12.266 -11.117 -19.625 1 97.19 181 PRO A N 1
ATOM 1409 C CA . PRO A 1 181 ? -12.273 -9.977 -20.531 1 97.19 181 PRO A CA 1
ATOM 1410 C C . PRO A 1 181 ? -10.945 -9.211 -20.531 1 97.19 181 PRO A C 1
ATOM 1412 O O . PRO A 1 181 ? -10.711 -8.375 -21.406 1 97.19 181 PRO A O 1
ATOM 1415 N N . TYR A 1 182 ? -10.125 -9.445 -19.547 1 98.12 182 TYR A N 1
ATOM 1416 C CA . TYR A 1 182 ? -8.891 -8.68 -19.406 1 98.12 182 TYR A CA 1
ATOM 1417 C C . TYR A 1 182 ? -7.73 -9.375 -20.125 1 98.12 182 TYR A C 1
ATOM 1419 O O . TYR A 1 182 ? -6.855 -9.953 -19.469 1 98.12 182 TYR A O 1
ATOM 1427 N N . THR A 1 183 ? -7.664 -9.227 -21.422 1 98.19 183 THR A N 1
ATOM 1428 C CA . THR A 1 183 ? -6.789 -10.016 -22.281 1 98.19 183 THR A CA 1
ATOM 1429 C C . THR A 1 183 ? -5.324 -9.664 -22.031 1 98.19 183 THR A C 1
ATOM 1431 O O . THR A 1 183 ? -4.453 -10.531 -22.094 1 98.19 183 THR A O 1
ATOM 1434 N N . ASN A 1 184 ? -5.043 -8.375 -21.781 1 98.5 184 ASN A N 1
ATOM 1435 C CA . ASN A 1 184 ? -3.666 -7.992 -21.5 1 98.5 184 ASN A CA 1
ATOM 1436 C C . ASN A 1 184 ? -3.186 -8.594 -20.172 1 98.5 184 ASN A C 1
ATOM 1438 O O . ASN A 1 184 ? -2.049 -9.055 -20.078 1 98.5 184 ASN A O 1
ATOM 1442 N N . LEU A 1 185 ? -4.059 -8.586 -19.219 1 98.5 185 LEU A N 1
ATOM 1443 C CA . LEU A 1 185 ? -3.723 -9.195 -17.938 1 98.5 185 LEU A CA 1
ATOM 1444 C C . LEU A 1 185 ? -3.537 -10.703 -18.078 1 98.5 185 LEU A C 1
ATOM 1446 O O . LEU A 1 185 ? -2.656 -11.289 -17.438 1 98.5 185 LEU A O 1
ATOM 1450 N N . GLN A 1 186 ? -4.371 -11.32 -18.906 1 98 186 GLN A N 1
ATOM 1451 C CA . GLN A 1 186 ? -4.227 -12.75 -19.172 1 98 186 GLN A CA 1
ATOM 1452 C C . GLN A 1 186 ? -2.883 -13.055 -19.828 1 98 186 GLN A C 1
ATOM 1454 O O . GLN A 1 186 ? -2.248 -14.062 -19.516 1 98 186 GLN A O 1
ATOM 1459 N N . ARG A 1 187 ? -2.484 -12.211 -20.688 1 98.12 187 ARG A N 1
ATOM 1460 C CA . ARG A 1 187 ? -1.18 -12.367 -21.328 1 98.12 187 ARG A CA 1
ATOM 1461 C C . ARG A 1 187 ? -0.057 -12.273 -20.297 1 98.12 187 ARG A C 1
ATOM 1463 O O . ARG A 1 187 ? 0.866 -13.094 -20.297 1 98.12 187 ARG A O 1
ATOM 1470 N N . VAL A 1 188 ? -0.097 -11.289 -19.453 1 98.5 188 VAL A N 1
ATOM 1471 C CA . VAL A 1 188 ? 0.895 -11.117 -18.406 1 98.5 188 VAL A CA 1
ATOM 1472 C C . VAL A 1 188 ? 0.948 -12.375 -17.531 1 98.5 188 VAL A C 1
ATOM 1474 O O . VAL A 1 188 ? 2.031 -12.875 -17.219 1 98.5 188 VAL A O 1
ATOM 1477 N N . LYS A 1 189 ? -0.213 -12.875 -17.188 1 98.06 189 LYS A N 1
ATOM 1478 C CA . LYS A 1 189 ? -0.31 -14.094 -16.391 1 98.06 189 LYS A CA 1
ATOM 1479 C C . LYS A 1 189 ? 0.34 -15.273 -17.109 1 98.06 189 LYS A C 1
ATOM 1481 O O . LYS A 1 189 ? 1.123 -16.016 -16.516 1 98.06 189 LYS A O 1
ATOM 1486 N N . SER A 1 190 ? 0.015 -15.422 -18.344 1 98.12 190 SER A N 1
ATOM 1487 C CA . SER A 1 190 ? 0.583 -16.5 -19.141 1 98.12 190 SER A CA 1
ATOM 1488 C C . SER A 1 190 ? 2.102 -16.391 -19.219 1 98.12 190 SER A C 1
ATOM 1490 O O . SER A 1 190 ? 2.812 -17.391 -19.078 1 98.12 190 SER A O 1
ATOM 1492 N N . ASN A 1 191 ? 2.609 -15.195 -19.5 1 98.56 191 ASN A N 1
ATOM 1493 C CA . ASN A 1 191 ? 4.047 -14.961 -19.562 1 98.56 191 ASN A CA 1
ATOM 1494 C C . ASN A 1 191 ? 4.727 -15.273 -18.234 1 98.56 191 ASN A C 1
ATOM 1496 O O . ASN A 1 191 ? 5.82 -15.852 -18.203 1 98.56 191 ASN A O 1
ATOM 1500 N N . LEU A 1 192 ? 4.086 -14.875 -17.141 1 98.44 192 LEU A N 1
ATOM 1501 C CA . LEU A 1 192 ? 4.633 -15.148 -15.82 1 98.44 192 LEU A CA 1
ATOM 1502 C C . LEU A 1 192 ? 4.762 -16.656 -15.578 1 98.44 192 LEU A C 1
ATOM 1504 O O . LEU A 1 192 ? 5.812 -17.125 -15.148 1 98.44 192 LEU A O 1
ATOM 1508 N N . TYR A 1 193 ? 3.781 -17.406 -15.922 1 97.12 193 TYR A N 1
ATOM 1509 C CA . TYR A 1 193 ? 3.748 -18.828 -15.633 1 97.12 193 TYR A CA 1
ATOM 1510 C C . TYR A 1 193 ? 4.613 -19.609 -16.609 1 97.12 193 TYR A C 1
ATOM 1512 O O . TYR A 1 193 ? 4.887 -20.797 -16.406 1 97.12 193 TYR A O 1
ATOM 1520 N N . ALA A 1 194 ? 5.035 -18.938 -17.656 1 97.75 194 ALA A N 1
ATOM 1521 C CA . ALA A 1 194 ? 5.965 -19.562 -18.594 1 97.75 194 ALA A CA 1
ATOM 1522 C C . ALA A 1 194 ? 7.406 -19.406 -18.125 1 97.75 194 ALA A C 1
ATOM 1524 O O . ALA A 1 194 ? 8.312 -20.062 -18.641 1 97.75 194 ALA A O 1
ATOM 1525 N N . ASP A 1 195 ? 7.641 -18.484 -17.203 1 97.62 195 ASP A N 1
ATOM 1526 C CA . ASP A 1 195 ? 8.984 -18.297 -16.672 1 97.62 195 ASP A CA 1
ATOM 1527 C C . ASP A 1 195 ? 9.477 -19.562 -15.961 1 97.62 195 ASP A C 1
ATOM 1529 O O . ASP A 1 195 ? 8.797 -20.094 -15.07 1 97.62 195 ASP A O 1
ATOM 1533 N N . PRO A 1 196 ? 10.633 -20.062 -16.297 1 97 196 PRO A N 1
ATOM 1534 C CA . PRO A 1 196 ? 11.102 -21.328 -15.727 1 97 196 PRO A CA 1
ATOM 1535 C C . PRO A 1 196 ? 11.227 -21.297 -14.203 1 97 196 PRO A C 1
ATOM 1537 O O . PRO A 1 196 ? 11.055 -22.312 -13.539 1 97 196 PRO A O 1
ATOM 1540 N N . ARG A 1 197 ? 11.641 -20.25 -13.68 1 96.56 197 ARG A N 1
ATOM 1541 C CA . ARG A 1 197 ? 11.781 -20.125 -12.234 1 96.56 197 ARG A CA 1
ATOM 1542 C C . ARG A 1 197 ? 10.43 -20.281 -11.539 1 96.56 197 ARG A C 1
ATOM 1544 O O . ARG A 1 197 ? 10.352 -20.844 -10.453 1 96.56 197 ARG A O 1
ATOM 1551 N N . VAL A 1 198 ? 9.336 -19.734 -12.156 1 97.69 198 VAL A N 1
ATOM 1552 C CA . VAL A 1 198 ? 7.977 -19.828 -11.633 1 97.69 198 VAL A CA 1
ATOM 1553 C C . VAL A 1 198 ? 7.469 -21.266 -11.781 1 97.69 198 VAL A C 1
ATOM 1555 O O . VAL A 1 198 ? 6.855 -21.812 -10.859 1 97.69 198 VAL A O 1
ATOM 1558 N N . VAL A 1 199 ? 7.734 -21.875 -12.898 1 96.44 199 VAL A N 1
ATOM 1559 C CA . VAL A 1 199 ? 7.332 -23.25 -13.156 1 96.44 199 VAL A CA 1
ATOM 1560 C C . VAL A 1 199 ? 7.961 -24.172 -12.117 1 96.44 199 VAL A C 1
ATOM 1562 O O . VAL A 1 199 ? 7.281 -25.047 -11.562 1 96.44 199 VAL A O 1
ATOM 1565 N N . GLN A 1 200 ? 9.156 -23.969 -11.875 1 94.75 200 GLN A N 1
ATOM 1566 C CA . GLN A 1 200 ? 9.867 -24.781 -10.891 1 94.75 200 GLN A CA 1
ATOM 1567 C C . GLN A 1 200 ? 9.227 -24.672 -9.508 1 94.75 200 GLN A C 1
ATOM 1569 O O . GLN A 1 200 ? 9.078 -25.656 -8.797 1 94.75 200 GLN A O 1
ATOM 1574 N N . TRP A 1 201 ? 8.883 -23.469 -9.109 1 95 201 TRP A N 1
ATOM 1575 C CA . TRP A 1 201 ? 8.234 -23.266 -7.82 1 95 201 TRP A CA 1
ATOM 1576 C C . TRP A 1 201 ? 6.898 -23.984 -7.762 1 95 201 TRP A C 1
ATOM 1578 O O . TRP A 1 201 ? 6.582 -24.641 -6.762 1 95 201 TRP A O 1
ATOM 1588 N N . LYS A 1 202 ? 6.141 -23.875 -8.797 1 91.25 202 LYS A N 1
ATOM 1589 C CA . LYS A 1 202 ? 4.824 -24.484 -8.828 1 91.25 202 LYS A CA 1
ATOM 1590 C C . LYS A 1 202 ? 4.93 -26.016 -8.742 1 91.25 202 LYS A C 1
ATOM 1592 O O . LYS A 1 202 ? 4.082 -26.656 -8.133 1 91.25 202 LYS A O 1
ATOM 1597 N N . GLU A 1 203 ? 5.926 -26.547 -9.328 1 89.38 203 GLU A N 1
ATOM 1598 C CA . GLU A 1 203 ? 6.156 -27.984 -9.281 1 89.38 203 GLU A CA 1
ATOM 1599 C C . GLU A 1 203 ? 6.562 -28.438 -7.879 1 89.38 203 GLU A C 1
ATOM 1601 O O . GLU A 1 203 ? 6.156 -29.5 -7.422 1 89.38 203 GLU A O 1
ATOM 1606 N N . LYS A 1 204 ? 7.359 -27.625 -7.266 1 84.12 204 LYS A N 1
ATOM 1607 C CA . LYS A 1 204 ? 7.812 -27.938 -5.914 1 84.12 204 LYS A CA 1
ATOM 1608 C C . LYS A 1 204 ? 6.668 -27.828 -4.91 1 84.12 204 LYS A C 1
ATOM 1610 O O . LYS A 1 204 ? 6.59 -28.625 -3.969 1 84.12 204 LYS A O 1
ATOM 1615 N N . ARG A 1 205 ? 5.895 -26.781 -5.023 1 73.62 205 ARG A N 1
ATOM 1616 C CA . ARG A 1 205 ? 4.785 -26.547 -4.109 1 73.62 205 ARG A CA 1
ATOM 1617 C C . ARG A 1 205 ? 3.812 -27.719 -4.098 1 73.62 205 ARG A C 1
ATOM 1619 O O . ARG A 1 205 ? 3.279 -28.078 -3.049 1 73.62 205 ARG A O 1
ATOM 1626 N N . GLU A 1 206 ? 3.42 -28.156 -5.199 1 59.09 206 GLU A N 1
ATOM 1627 C CA . GLU A 1 206 ? 2.508 -29.297 -5.328 1 59.09 206 GLU A CA 1
ATOM 1628 C C . GLU A 1 206 ? 3.086 -30.547 -4.664 1 59.09 206 GLU A C 1
ATOM 1630 O O . GLU A 1 206 ? 2.346 -31.344 -4.094 1 59.09 206 GLU A O 1
ATOM 1635 N N . VAL A 1 207 ? 4.391 -30.641 -4.746 1 46.41 207 VAL A N 1
ATOM 1636 C CA . VAL A 1 207 ? 5.004 -31.828 -4.156 1 46.41 207 VAL A CA 1
ATOM 1637 C C . VAL A 1 207 ? 5.059 -31.672 -2.637 1 46.41 207 VAL A C 1
ATOM 1639 O O . VAL A 1 207 ? 4.895 -32.656 -1.905 1 46.41 207 VAL A O 1
ATOM 1642 N N . GLY A 1 208 ? 5.398 -30.484 -2.121 1 44.84 208 GLY A N 1
ATOM 1643 C CA . GLY A 1 208 ? 5.477 -30.375 -0.674 1 44.84 208 GLY A CA 1
ATOM 1644 C C . GLY A 1 208 ? 4.125 -30.484 0.008 1 44.84 208 GLY A C 1
ATOM 1645 O O . GLY A 1 208 ? 4.051 -30.734 1.213 1 44.84 208 GLY A O 1
ATOM 1646 N N . ALA A 1 209 ? 3.008 -30.141 -0.588 1 44.72 209 ALA A N 1
ATOM 1647 C CA . ALA A 1 209 ? 1.658 -30.406 -0.094 1 44.72 209 ALA A CA 1
ATOM 1648 C C . ALA A 1 209 ? 1.389 -31.906 -0.003 1 44.72 209 ALA A C 1
ATOM 1650 O O . ALA A 1 209 ? 0.67 -32.344 0.891 1 44.72 209 ALA A O 1
ATOM 1651 N N . SER A 1 210 ? 1.798 -32.719 -0.934 1 35.47 210 SER A N 1
ATOM 1652 C CA . SER A 1 210 ? 1.539 -34.156 -0.956 1 35.47 210 SER A CA 1
ATOM 1653 C C . SER A 1 210 ? 2.445 -34.906 0.023 1 35.47 210 SER A C 1
ATOM 1655 O O . SER A 1 210 ? 2.244 -36.094 0.287 1 35.47 210 SER A O 1
ATOM 1657 N N . SER A 1 211 ? 3.623 -34.312 0.366 1 33.22 211 SER A N 1
ATOM 1658 C CA . SER A 1 211 ? 4.383 -35.219 1.229 1 33.22 211 SER A CA 1
ATOM 1659 C C . SER A 1 211 ? 3.973 -35.031 2.689 1 33.22 211 SER A C 1
ATOM 1661 O O . SER A 1 211 ? 3.697 -33.938 3.145 1 33.22 211 SER A O 1
ATOM 1663 N N . MET B 1 1 ? 9.641 25.469 -15.75 1 47.38 1 MET B N 1
ATOM 1664 C CA . MET B 1 1 ? 8.328 24.875 -15.508 1 47.38 1 MET B CA 1
ATOM 1665 C C . MET B 1 1 ? 8.43 23.688 -14.555 1 47.38 1 MET B C 1
ATOM 1667 O O . MET B 1 1 ? 9.461 23.016 -14.5 1 47.38 1 MET B O 1
ATOM 1671 N N . ALA B 1 2 ? 7.461 23.625 -13.578 1 64.06 2 ALA B N 1
ATOM 1672 C CA . ALA B 1 2 ? 7.668 22.609 -12.547 1 64.06 2 ALA B CA 1
ATOM 1673 C C . ALA B 1 2 ? 7.602 21.203 -13.141 1 64.06 2 ALA B C 1
ATOM 1675 O O . ALA B 1 2 ? 6.848 20.953 -14.086 1 64.06 2 ALA B O 1
ATOM 1676 N N . GLU B 1 3 ? 8.492 20.375 -12.758 1 88.25 3 GLU B N 1
ATOM 1677 C CA . GLU B 1 3 ? 8.617 19 -13.242 1 88.25 3 GLU B CA 1
ATOM 1678 C C . GLU B 1 3 ? 7.441 18.141 -12.789 1 88.25 3 GLU B C 1
ATOM 1680 O O . GLU B 1 3 ? 7.078 17.172 -13.453 1 88.25 3 GLU B O 1
ATOM 1685 N N . TYR B 1 4 ? 6.609 18.797 -11.766 1 97.5 4 TYR B N 1
ATOM 1686 C CA . TYR B 1 4 ? 5.523 18.016 -11.188 1 97.5 4 TYR B CA 1
ATOM 1687 C C . TYR B 1 4 ? 4.305 18.891 -10.906 1 97.5 4 TYR B C 1
ATOM 1689 O O . TYR B 1 4 ? 4.441 20.031 -10.461 1 97.5 4 TYR B O 1
ATOM 1697 N N . THR B 1 5 ? 3.096 18.438 -11.227 1 98.19 5 THR B N 1
ATOM 1698 C CA . THR B 1 5 ? 1.835 19 -10.773 1 98.19 5 THR B CA 1
ATOM 1699 C C . THR B 1 5 ? 1.052 18 -9.938 1 98.19 5 THR B C 1
ATOM 1701 O O . THR B 1 5 ? 0.791 16.875 -10.383 1 98.19 5 THR B O 1
ATOM 1704 N N . LEU B 1 6 ? 0.739 18.391 -8.727 1 98.31 6 LEU B N 1
ATOM 1705 C CA . LEU B 1 6 ? -0.092 17.562 -7.859 1 98.31 6 LEU B CA 1
ATOM 1706 C C . LEU B 1 6 ? -1.533 18.062 -7.852 1 98.31 6 LEU B C 1
ATOM 1708 O O . LEU B 1 6 ? -1.798 19.203 -7.469 1 98.31 6 LEU B O 1
ATOM 1712 N N . HIS B 1 7 ? -2.428 17.203 -8.375 1 98.38 7 HIS B N 1
ATOM 1713 C CA . HIS B 1 7 ? -3.85 17.531 -8.391 1 98.38 7 HIS B CA 1
ATOM 1714 C C . HIS B 1 7 ? -4.555 16.984 -7.16 1 98.38 7 HIS B C 1
ATOM 1716 O O . HIS B 1 7 ? -4.527 15.773 -6.914 1 98.38 7 HIS B O 1
ATOM 1722 N N . TYR B 1 8 ? -5.156 17.859 -6.402 1 97.25 8 TYR B N 1
ATOM 1723 C CA . TYR B 1 8 ? -5.977 17.453 -5.266 1 97.25 8 TYR B CA 1
ATOM 1724 C C . TYR B 1 8 ? -6.914 18.578 -4.84 1 97.25 8 TYR B C 1
ATOM 1726 O O . TYR B 1 8 ? -6.953 19.625 -5.473 1 97.25 8 TYR B O 1
ATOM 1734 N N . PHE B 1 9 ? -7.707 18.344 -3.832 1 94.81 9 PHE B N 1
ATOM 1735 C CA . PHE B 1 9 ? -8.641 19.328 -3.314 1 94.81 9 PHE B CA 1
ATOM 1736 C C . PHE B 1 9 ? -7.914 20.406 -2.523 1 94.81 9 PHE B C 1
ATOM 1738 O O . PHE B 1 9 ? -6.762 20.219 -2.131 1 94.81 9 PHE B O 1
ATOM 1745 N N . ASP B 1 10 ? -8.625 21.438 -2.314 1 92.75 10 ASP B N 1
ATOM 1746 C CA . ASP B 1 10 ? -8.062 22.547 -1.548 1 92.75 10 ASP B CA 1
ATOM 1747 C C . ASP B 1 10 ? -8.164 22.281 -0.047 1 92.75 10 ASP B C 1
ATOM 1749 O O . ASP B 1 10 ? -8.703 23.109 0.696 1 92.75 10 ASP B O 1
ATOM 1753 N N . VAL B 1 11 ? -7.672 21.172 0.424 1 90.56 11 VAL B N 1
ATOM 1754 C CA . VAL B 1 11 ? -7.547 20.719 1.802 1 90.56 11 VAL B CA 1
ATOM 1755 C C . VAL B 1 11 ? -6.293 19.859 1.943 1 90.56 11 VAL B C 1
ATOM 1757 O O . VAL B 1 11 ? -5.773 19.328 0.952 1 90.56 11 VAL B O 1
ATOM 1760 N N . PRO B 1 12 ? -5.699 19.734 3.062 1 91.06 12 PRO B N 1
ATOM 1761 C CA . PRO B 1 12 ? -4.562 18.828 3.213 1 91.06 12 PRO B CA 1
ATOM 1762 C C . PRO B 1 12 ? -4.867 17.422 2.715 1 91.06 12 PRO B C 1
ATOM 1764 O O . PRO B 1 12 ? -4.227 16.938 1.771 1 91.06 12 PRO B O 1
ATOM 1767 N N . GLY B 1 13 ? -5.926 16.766 3.354 1 90.56 13 GLY B N 1
ATOM 1768 C CA . GLY B 1 13 ? -6.441 15.477 2.932 1 90.56 13 GLY B CA 1
ATOM 1769 C C . GLY B 1 13 ? -5.352 14.5 2.545 1 90.56 13 GLY B C 1
ATOM 1770 O O . GLY B 1 13 ? -4.258 14.516 3.119 1 90.56 13 GLY B O 1
ATOM 1771 N N . ALA B 1 14 ? -5.645 13.711 1.588 1 92.62 14 ALA B N 1
ATOM 1772 C CA . ALA B 1 14 ? -4.797 12.578 1.21 1 92.62 14 ALA B CA 1
ATOM 1773 C C . ALA B 1 14 ? -3.547 13.055 0.476 1 92.62 14 ALA B C 1
ATOM 1775 O O . ALA B 1 14 ? -2.578 12.305 0.338 1 92.62 14 ALA B O 1
ATOM 1776 N N . ALA B 1 15 ? -3.486 14.266 0.012 1 96.5 15 ALA B N 1
ATOM 1777 C CA . ALA B 1 15 ? -2.352 14.758 -0.766 1 96.5 15 ALA B CA 1
ATOM 1778 C C . ALA B 1 15 ? -1.303 15.398 0.139 1 96.5 15 ALA B C 1
ATOM 1780 O O . ALA B 1 15 ? -0.176 15.664 -0.292 1 96.5 15 ALA B O 1
ATOM 1781 N N . GLU B 1 16 ? -1.654 15.625 1.357 1 96.38 16 GLU B N 1
ATOM 1782 C CA . GLU B 1 16 ? -0.775 16.406 2.221 1 96.38 16 GLU B CA 1
ATOM 1783 C C . GLU B 1 16 ? 0.56 15.703 2.436 1 96.38 16 GLU B C 1
ATOM 1785 O O . GLU B 1 16 ? 1.615 16.344 2.418 1 96.38 16 GLU B O 1
ATOM 1790 N N . PRO B 1 17 ? 0.58 14.406 2.656 1 98.31 17 PRO B N 1
ATOM 1791 C CA . PRO B 1 17 ? 1.886 13.758 2.787 1 98.31 17 PRO B CA 1
ATOM 1792 C C . PRO B 1 17 ? 2.771 13.961 1.56 1 98.31 17 PRO B C 1
ATOM 1794 O O . PRO B 1 17 ? 3.992 14.094 1.688 1 98.31 17 PRO B O 1
ATOM 1797 N N . ILE B 1 18 ? 2.152 13.984 0.39 1 98.69 18 ILE B N 1
ATOM 1798 C CA . IL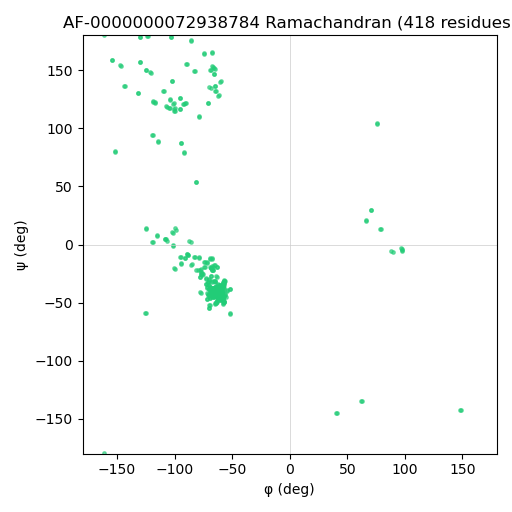E B 1 18 ? 2.895 14.18 -0.85 1 98.69 18 ILE B CA 1
ATOM 1799 C C . ILE B 1 18 ? 3.42 15.617 -0.913 1 98.69 18 ILE B C 1
ATOM 1801 O O . ILE B 1 18 ? 4.582 15.844 -1.257 1 98.69 18 ILE B O 1
ATOM 1805 N N . ARG B 1 19 ? 2.588 16.578 -0.533 1 98 19 ARG B N 1
ATOM 1806 C CA . ARG B 1 19 ? 3.006 17.969 -0.472 1 98 19 ARG B CA 1
ATOM 1807 C C . ARG B 1 19 ? 4.188 18.156 0.475 1 98 19 ARG B C 1
ATOM 1809 O O . ARG B 1 19 ? 5.176 18.812 0.131 1 98 19 ARG B O 1
ATOM 1816 N N . LEU B 1 20 ? 4.055 17.562 1.619 1 98.25 20 LEU B N 1
ATOM 1817 C CA . LEU B 1 20 ? 5.121 17.656 2.613 1 98.25 20 LEU B CA 1
ATOM 1818 C C . LEU B 1 20 ? 6.398 17 2.102 1 98.25 20 LEU B C 1
ATOM 1820 O O . LEU B 1 20 ? 7.5 17.484 2.359 1 98.25 20 LEU B O 1
ATOM 1824 N N . ALA B 1 21 ? 6.285 15.852 1.406 1 98.69 21 ALA B N 1
ATOM 1825 C CA . ALA B 1 21 ? 7.457 15.188 0.841 1 98.69 21 ALA B CA 1
ATOM 1826 C C . ALA B 1 21 ? 8.172 16.094 -0.154 1 98.69 21 ALA B C 1
ATOM 1828 O O . ALA B 1 21 ? 9.406 16.188 -0.153 1 98.69 21 ALA B O 1
ATOM 1829 N N . PHE B 1 22 ? 7.406 16.781 -1.037 1 98.06 22 PHE B N 1
ATOM 1830 C CA . PHE B 1 22 ? 7.996 17.75 -1.954 1 98.06 22 PHE B CA 1
ATOM 1831 C C . PHE B 1 22 ? 8.727 18.844 -1.188 1 98.06 22 PHE B C 1
ATOM 1833 O O . PHE B 1 22 ? 9.867 19.172 -1.502 1 98.06 22 PHE B O 1
ATOM 1840 N N . ALA B 1 23 ? 8.086 19.359 -0.175 1 97.5 23 ALA B N 1
ATOM 1841 C CA . ALA B 1 23 ? 8.625 20.469 0.596 1 97.5 23 ALA B CA 1
ATOM 1842 C C . ALA B 1 23 ? 9.914 20.078 1.312 1 97.5 23 ALA B C 1
ATOM 1844 O O . ALA B 1 23 ? 10.93 20.766 1.201 1 97.5 23 ALA B O 1
ATOM 1845 N N . VAL B 1 24 ? 9.867 18.969 2.018 1 98.12 24 VAL B N 1
ATOM 1846 C CA . VAL B 1 24 ? 11.008 18.5 2.801 1 98.12 24 VAL B CA 1
ATOM 1847 C C . VAL B 1 24 ? 12.164 18.141 1.871 1 98.12 24 VAL B C 1
ATOM 1849 O O . VAL B 1 24 ? 13.328 18.344 2.219 1 98.12 24 VAL B O 1
ATOM 1852 N N . SER B 1 25 ? 11.82 17.688 0.666 1 97.94 25 SER B N 1
ATOM 1853 C CA . SER B 1 25 ? 12.836 17.281 -0.303 1 97.94 25 SER B CA 1
ATOM 1854 C C . SER B 1 25 ? 13.375 18.5 -1.064 1 97.94 25 SER B C 1
ATOM 1856 O O . SER B 1 25 ? 14.344 18.391 -1.815 1 97.94 25 SER B O 1
ATOM 1858 N N . GLY B 1 26 ? 12.75 19.625 -0.936 1 96.81 26 GLY B N 1
ATOM 1859 C CA . GLY B 1 26 ? 13.156 20.828 -1.648 1 96.81 26 GLY B CA 1
ATOM 1860 C C . GLY B 1 26 ? 12.875 20.75 -3.139 1 96.81 26 GLY B C 1
ATOM 1861 O O . GLY B 1 26 ? 13.641 21.281 -3.943 1 96.81 26 GLY B O 1
ATOM 1862 N N . ILE B 1 27 ? 11.883 20.047 -3.523 1 97 27 ILE B N 1
ATOM 1863 C CA . ILE B 1 27 ? 11.531 19.875 -4.93 1 97 27 ILE B CA 1
ATOM 1864 C C . ILE B 1 27 ? 10.312 20.719 -5.27 1 97 27 ILE B C 1
ATOM 1866 O O . ILE B 1 27 ? 9.234 20.531 -4.707 1 97 27 ILE B O 1
ATOM 1870 N N . PRO B 1 28 ? 10.484 21.656 -6.156 1 96 28 PRO B N 1
ATOM 1871 C CA . PRO B 1 28 ? 9.328 22.484 -6.547 1 96 28 PRO B CA 1
ATOM 1872 C C . PRO B 1 28 ? 8.25 21.672 -7.266 1 96 28 PRO B C 1
ATOM 1874 O O . PRO B 1 28 ? 8.562 20.719 -7.984 1 96 28 PRO B O 1
ATOM 1877 N N . PHE B 1 29 ? 7.051 22.094 -7.031 1 96.81 29 PHE B N 1
ATOM 1878 C CA . PHE B 1 29 ? 5.914 21.5 -7.719 1 96.81 29 PHE B CA 1
ATOM 1879 C C . PHE B 1 29 ? 4.75 22.484 -7.797 1 96.81 29 PHE B C 1
ATOM 1881 O O . PHE B 1 29 ? 4.695 23.453 -7.031 1 96.81 29 PHE B O 1
ATOM 1888 N N . LYS B 1 30 ? 3.9 22.219 -8.727 1 96.81 30 LYS B N 1
ATOM 1889 C CA . LYS B 1 30 ? 2.643 22.953 -8.805 1 96.81 30 LYS B CA 1
ATOM 1890 C C . LYS B 1 30 ? 1.546 22.266 -8 1 96.81 30 LYS B C 1
ATOM 1892 O O . LYS B 1 30 ? 1.242 21.094 -8.242 1 96.81 30 LYS B O 1
ATOM 1897 N N . ASP B 1 31 ? 0.996 22.969 -7.055 1 96.5 31 ASP B N 1
ATOM 1898 C CA . ASP B 1 31 ? -0.091 22.469 -6.219 1 96.5 31 ASP B CA 1
ATOM 1899 C C . ASP B 1 31 ? -1.449 22.875 -6.777 1 96.5 31 ASP B C 1
ATOM 1901 O O . ASP B 1 31 ? -1.99 23.922 -6.398 1 96.5 31 ASP B O 1
ATOM 1905 N N . ARG B 1 32 ? -1.988 22.078 -7.66 1 96.75 32 ARG B N 1
ATOM 1906 C CA . ARG B 1 32 ? -3.307 22.391 -8.203 1 96.75 32 ARG B CA 1
ATOM 1907 C C . ARG B 1 32 ? -4.41 22 -7.23 1 96.75 32 ARG B C 1
ATOM 1909 O O . ARG B 1 32 ? -4.707 20.812 -7.066 1 96.75 32 ARG B O 1
ATOM 1916 N N . ARG B 1 33 ? -5.02 22.984 -6.707 1 96.31 33 ARG B N 1
ATOM 1917 C CA . ARG B 1 33 ? -6.062 22.797 -5.707 1 96.31 33 ARG B CA 1
ATOM 1918 C C . ARG B 1 33 ? -7.449 22.922 -6.332 1 96.31 33 ARG B C 1
ATOM 1920 O O . ARG B 1 33 ? -7.82 24 -6.801 1 96.31 33 ARG B O 1
ATOM 1927 N N . ILE B 1 34 ? -8.18 21.875 -6.293 1 96.81 34 ILE B N 1
ATOM 1928 C CA . ILE B 1 34 ? -9.469 21.797 -6.961 1 96.81 34 ILE B CA 1
ATOM 1929 C C . ILE B 1 34 ? -10.594 22 -5.941 1 96.81 34 ILE B C 1
ATOM 1931 O O . ILE B 1 34 ? -10.68 21.266 -4.957 1 96.81 34 ILE B O 1
ATOM 1935 N N . PRO B 1 35 ? -11.445 22.984 -6.129 1 95.94 35 PRO B N 1
ATOM 1936 C CA . PRO B 1 35 ? -12.625 23.078 -5.266 1 95.94 35 PRO B CA 1
ATOM 1937 C C . PRO B 1 35 ? -13.531 21.859 -5.371 1 95.94 35 PRO B C 1
ATOM 1939 O O . PRO B 1 35 ? -13.75 21.344 -6.469 1 95.94 35 PRO B O 1
ATOM 1942 N N . PHE B 1 36 ? -14.055 21.406 -4.316 1 92.94 36 PHE B N 1
ATOM 1943 C CA . PHE B 1 36 ? -14.883 20.219 -4.27 1 92.94 36 PHE B CA 1
ATOM 1944 C C . PHE B 1 36 ? -16.047 20.328 -5.25 1 92.94 36 PHE B C 1
ATOM 1946 O O . PHE B 1 36 ? -16.375 19.359 -5.945 1 92.94 36 PHE B O 1
ATOM 1953 N N . ALA B 1 37 ? -16.609 21.484 -5.344 1 95.19 37 ALA B N 1
ATOM 1954 C CA . ALA B 1 37 ? -17.812 21.719 -6.156 1 95.19 37 ALA B CA 1
ATOM 1955 C C . ALA B 1 37 ? -17.5 21.562 -7.645 1 95.19 37 ALA B C 1
ATOM 1957 O O . ALA B 1 37 ? -18.375 21.266 -8.445 1 95.19 37 ALA B O 1
ATOM 1958 N N . GLU B 1 38 ? -16.266 21.703 -8.008 1 96.75 38 GLU B N 1
ATOM 1959 C CA . GLU B 1 38 ? -15.875 21.672 -9.414 1 96.75 38 GLU B CA 1
ATOM 1960 C C . GLU B 1 38 ? -15.438 20.281 -9.836 1 96.75 38 GLU B C 1
ATOM 1962 O O . GLU B 1 38 ? -15.336 19.984 -11.023 1 96.75 38 GLU B O 1
ATOM 1967 N N . PHE B 1 39 ? -15.164 19.453 -8.914 1 95.81 39 PHE B N 1
ATOM 1968 C CA . PHE B 1 39 ? -14.523 18.172 -9.188 1 95.81 39 PHE B CA 1
ATOM 1969 C C . PHE B 1 39 ? -15.422 17.281 -10.047 1 95.81 39 PHE B C 1
ATOM 1971 O O . PHE B 1 39 ? -14.953 16.656 -10.992 1 95.81 39 PHE B O 1
ATOM 1978 N N . PRO B 1 40 ? -16.766 17.203 -9.812 1 95.75 40 PRO B N 1
ATOM 1979 C CA . PRO B 1 40 ? -17.609 16.344 -10.633 1 95.75 40 PRO B CA 1
ATOM 1980 C C . PRO B 1 40 ? -17.516 16.672 -12.125 1 95.75 40 PRO B C 1
ATOM 1982 O O . PRO B 1 40 ? -17.547 15.766 -12.961 1 95.75 40 PRO B O 1
ATOM 1985 N N . ALA B 1 41 ? -17.297 17.906 -12.461 1 97.31 41 ALA B N 1
ATOM 1986 C CA . ALA B 1 41 ? -17.266 18.344 -13.852 1 97.31 41 ALA B CA 1
ATOM 1987 C C . ALA B 1 41 ? -15.938 17.953 -14.508 1 97.31 41 ALA B C 1
ATOM 1989 O O . ALA B 1 41 ? -15.859 17.828 -15.734 1 97.31 41 ALA B O 1
ATOM 1990 N N . ILE B 1 42 ? -14.914 17.719 -13.68 1 97.12 42 ILE B N 1
ATOM 1991 C CA . ILE B 1 42 ? -13.602 17.531 -14.289 1 97.12 42 ILE B CA 1
ATOM 1992 C C . ILE B 1 42 ? -13.07 16.141 -13.93 1 97.12 42 ILE B C 1
ATOM 1994 O O . ILE B 1 42 ? -11.953 15.781 -14.297 1 97.12 42 ILE B O 1
ATOM 1998 N N . LYS B 1 43 ? -13.797 15.336 -13.227 1 95.5 43 LYS B N 1
ATOM 1999 C CA . LYS B 1 43 ? -13.359 14.039 -12.719 1 95.5 43 LYS B CA 1
ATOM 2000 C C . LYS B 1 43 ? -12.898 13.133 -13.859 1 95.5 43 LYS B C 1
ATOM 2002 O O . LYS B 1 43 ? -11.977 12.336 -13.688 1 95.5 43 LYS B O 1
ATOM 2007 N N . SER B 1 44 ? -13.492 13.227 -15.039 1 94.75 44 SER B N 1
ATOM 2008 C CA . SER B 1 44 ? -13.18 12.383 -16.188 1 94.75 44 SER B CA 1
ATOM 2009 C C . SER B 1 44 ? -11.797 12.695 -16.75 1 94.75 44 SER B C 1
ATOM 2011 O O . SER B 1 44 ? -11.25 11.922 -17.531 1 94.75 44 SER B O 1
ATOM 2013 N N . GLU B 1 45 ? -11.219 13.805 -16.312 1 95.06 45 GLU B N 1
ATOM 2014 C CA . GLU B 1 45 ? -9.875 14.172 -16.734 1 95.06 45 GLU B CA 1
ATOM 2015 C C . GLU B 1 45 ? -8.82 13.297 -16.062 1 95.06 45 GLU B C 1
ATOM 2017 O O . GLU B 1 45 ? -7.68 13.227 -16.531 1 95.06 45 GLU B O 1
ATOM 2022 N N . PHE B 1 46 ? -9.227 12.711 -15.023 1 96.81 46 PHE B N 1
ATOM 2023 C CA . PHE B 1 46 ? -8.273 11.914 -14.25 1 96.81 46 PHE B CA 1
ATOM 2024 C C . PHE B 1 46 ? -8.461 10.43 -14.523 1 96.81 46 PHE B C 1
ATOM 2026 O O . PHE B 1 46 ? -9.594 9.953 -14.656 1 96.81 46 PHE B O 1
ATOM 2033 N N . PRO B 1 47 ? -7.383 9.68 -14.617 1 95.12 47 PRO B N 1
ATOM 2034 C CA . PRO B 1 47 ? -7.418 8.289 -15.078 1 95.12 47 PRO B CA 1
ATOM 2035 C C . PRO B 1 47 ? -8.438 7.445 -14.312 1 95.12 47 PRO B C 1
ATOM 2037 O O . PRO B 1 47 ? -9.117 6.605 -14.906 1 95.12 47 PRO B O 1
ATOM 2040 N N . LEU B 1 48 ? -8.633 7.609 -13.023 1 94.44 48 LEU B N 1
ATOM 2041 C CA . LEU B 1 48 ? -9.547 6.812 -12.211 1 94.44 48 LEU B CA 1
ATOM 2042 C C . LEU B 1 48 ? -10.68 7.672 -11.672 1 94.44 48 LEU B C 1
ATOM 2044 O O . LEU B 1 48 ? -11.445 7.23 -10.805 1 94.44 48 LEU B O 1
ATOM 2048 N N . GLY B 1 49 ? -10.695 8.867 -12.164 1 94.44 49 GLY B N 1
ATOM 2049 C CA . GLY B 1 49 ? -11.711 9.789 -11.68 1 94.44 49 GLY B CA 1
ATOM 2050 C C . GLY B 1 49 ? -11.539 10.156 -10.219 1 94.44 49 GLY B C 1
ATOM 2051 O O . GLY B 1 49 ? -12.508 10.461 -9.531 1 94.44 49 GLY B O 1
ATOM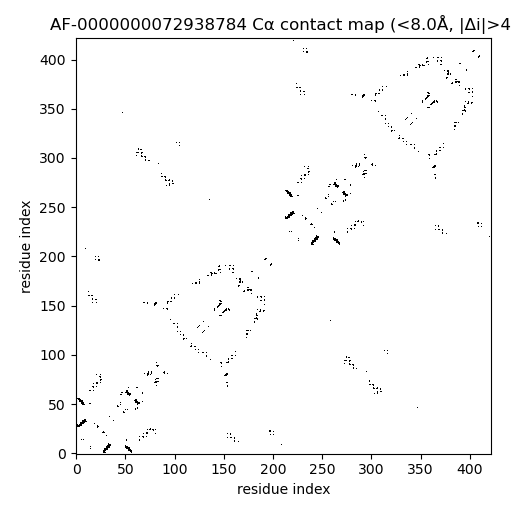 2052 N N . GLN B 1 50 ? -10.344 9.953 -9.766 1 93.75 50 GLN B N 1
ATOM 2053 C CA . GLN B 1 50 ? -10.023 10.234 -8.367 1 93.75 50 GLN B CA 1
ATOM 2054 C C . GLN B 1 50 ? -8.758 11.094 -8.25 1 93.75 50 GLN B C 1
ATOM 2056 O O . GLN B 1 50 ? -7.977 11.18 -9.203 1 93.75 50 GLN B O 1
ATOM 2061 N N . VAL B 1 51 ? -8.617 11.75 -7.215 1 96.12 51 VAL B N 1
ATOM 2062 C CA . VAL B 1 51 ? -7.414 12.461 -6.816 1 96.12 51 VAL B CA 1
ATOM 2063 C C . VAL B 1 51 ? -6.973 12.008 -5.43 1 96.12 51 VAL B C 1
ATOM 2065 O O . VAL B 1 51 ? -7.789 11.508 -4.645 1 96.12 51 VAL B O 1
ATOM 2068 N N . PRO B 1 52 ? -5.641 12.055 -5.164 1 97.62 52 PRO B N 1
ATOM 2069 C CA . PRO B 1 52 ? -4.57 12.82 -5.805 1 97.62 52 PRO B CA 1
ATOM 2070 C C . PRO B 1 52 ? -4.039 12.156 -7.07 1 97.62 52 PRO B C 1
ATOM 2072 O O . PRO B 1 52 ? -4.094 10.93 -7.195 1 97.62 52 PRO B O 1
ATOM 2075 N N . VAL B 1 53 ? -3.592 12.984 -7.992 1 98.62 53 VAL B N 1
ATOM 2076 C CA . VAL B 1 53 ? -2.912 12.578 -9.219 1 98.62 53 VAL B CA 1
ATOM 2077 C C . VAL B 1 53 ? -1.646 13.414 -9.406 1 98.62 53 VAL B C 1
ATOM 2079 O O . VAL B 1 53 ? -1.662 14.633 -9.203 1 98.62 53 VAL B O 1
ATOM 2082 N N . LEU B 1 54 ? -0.542 12.789 -9.656 1 98.75 54 LEU B N 1
ATOM 2083 C CA . LEU B 1 54 ? 0.7 13.469 -10.008 1 98.75 54 LEU B CA 1
ATOM 2084 C C . LEU B 1 54 ? 0.872 13.539 -11.523 1 98.75 54 LEU B C 1
ATOM 2086 O O . LEU B 1 54 ? 0.907 12.508 -12.195 1 98.75 54 LEU B O 1
ATOM 2090 N N . GLU B 1 55 ? 0.88 14.695 -11.992 1 98.38 55 GLU B N 1
ATOM 2091 C CA . GLU B 1 55 ? 1.14 14.922 -13.406 1 98.38 55 GLU B CA 1
ATOM 2092 C C . GLU B 1 55 ? 2.611 15.234 -13.656 1 98.38 55 GLU B C 1
ATOM 2094 O O . GLU B 1 55 ? 3.166 16.156 -13.039 1 98.38 55 GLU B O 1
ATOM 2099 N N . LEU B 1 56 ? 3.205 14.484 -14.539 1 97.31 56 LEU B N 1
ATOM 2100 C CA . LEU B 1 56 ? 4.602 14.695 -14.898 1 97.31 56 LEU B CA 1
ATOM 2101 C C . LEU B 1 56 ? 4.723 15.742 -16 1 97.31 56 LEU B C 1
ATOM 2103 O O . LEU B 1 56 ? 3.715 16.188 -16.547 1 97.31 56 LEU B O 1
ATOM 2107 N N . LYS B 1 57 ? 5.945 16.062 -16.312 1 94.94 57 LYS B N 1
ATOM 2108 C CA . LYS B 1 57 ? 6.23 17.125 -17.281 1 94.94 57 LYS B CA 1
ATOM 2109 C C . LYS B 1 57 ? 5.637 16.812 -18.641 1 94.94 57 LYS B C 1
ATOM 2111 O O . LYS B 1 57 ? 5.184 17.703 -19.359 1 94.94 57 LYS B O 1
ATOM 2116 N N . ASP B 1 58 ? 5.617 15.57 -19.031 1 95.06 58 ASP B N 1
ATOM 2117 C CA . ASP B 1 58 ? 5.152 15.172 -20.359 1 95.06 58 ASP B CA 1
ATOM 2118 C C . ASP B 1 58 ? 3.639 14.977 -20.375 1 95.06 58 ASP B C 1
ATOM 2120 O O . ASP B 1 58 ? 3.076 14.523 -21.375 1 95.06 58 ASP B O 1
ATOM 2124 N N . GLY B 1 59 ? 3.033 15.234 -19.266 1 95.81 59 GLY B N 1
ATOM 2125 C CA . GLY B 1 59 ? 1.582 15.156 -19.219 1 95.81 59 GLY B CA 1
ATOM 2126 C C . GLY B 1 59 ? 1.078 13.836 -18.672 1 95.81 59 GLY B C 1
ATOM 2127 O O . GLY B 1 59 ? -0.12 13.672 -18.422 1 95.81 59 GLY B O 1
ATOM 2128 N N . THR B 1 60 ? 1.982 12.922 -18.406 1 96 60 THR B N 1
ATOM 2129 C CA . THR B 1 60 ? 1.585 11.633 -17.844 1 96 60 THR B CA 1
ATOM 2130 C C . THR B 1 60 ? 0.985 11.797 -16.453 1 96 60 THR B C 1
ATOM 2132 O O . THR B 1 60 ? 1.531 12.523 -15.625 1 96 60 THR B O 1
ATOM 2135 N N . MET B 1 61 ? -0.155 11.172 -16.219 1 97.75 61 MET B N 1
ATOM 2136 C CA . MET B 1 61 ? -0.829 11.227 -14.93 1 97.75 61 MET B CA 1
ATOM 2137 C C . MET B 1 61 ? -0.636 9.922 -14.156 1 97.75 61 MET B C 1
ATOM 2139 O O . MET B 1 61 ? -0.915 8.844 -14.672 1 97.75 61 MET B O 1
ATOM 2143 N N . ILE B 1 62 ? -0.139 10.102 -12.969 1 98.12 62 ILE B N 1
ATOM 2144 C CA . ILE B 1 62 ? 0.098 8.961 -12.086 1 98.12 62 ILE B CA 1
ATOM 2145 C C . ILE B 1 62 ? -0.9 8.992 -10.93 1 98.12 62 ILE B C 1
ATOM 2147 O O . ILE B 1 62 ? -1.099 10.031 -10.297 1 98.12 62 ILE B O 1
ATOM 2151 N N . THR B 1 63 ? -1.511 7.82 -10.695 1 97.88 63 THR B N 1
ATOM 2152 C CA . THR B 1 63 ? -2.494 7.711 -9.625 1 97.88 63 THR B CA 1
ATOM 2153 C C . THR B 1 63 ? -1.896 7.008 -8.406 1 97.88 63 THR B C 1
ATOM 2155 O O . THR B 1 63 ? -0.722 6.637 -8.414 1 97.88 63 THR B O 1
ATOM 2158 N N . GLN B 1 64 ? -2.715 6.883 -7.371 1 97.56 64 GLN B N 1
ATOM 2159 C CA . GLN B 1 64 ? -2.369 6.176 -6.145 1 97.56 64 GLN B CA 1
ATOM 2160 C C . GLN B 1 64 ? -1.423 7 -5.277 1 97.56 64 GLN B C 1
ATOM 2162 O O . GLN B 1 64 ? -0.207 6.977 -5.48 1 97.56 64 GLN B O 1
ATOM 2167 N N . GLY B 1 65 ? -1.958 7.574 -4.258 1 97.88 65 GLY B N 1
ATOM 2168 C CA . GLY B 1 65 ? -1.255 8.5 -3.387 1 97.88 65 GLY B CA 1
ATOM 2169 C C . GLY B 1 65 ? -0.037 7.891 -2.721 1 97.88 65 GLY B C 1
ATOM 2170 O O . GLY B 1 65 ? 1.005 8.539 -2.604 1 97.88 65 GLY B O 1
ATOM 2171 N N . TYR B 1 66 ? -0.111 6.609 -2.311 1 98.25 66 TYR B N 1
ATOM 2172 C CA . TYR B 1 66 ? 0.995 5.965 -1.61 1 98.25 66 TYR B CA 1
ATOM 2173 C C . TYR B 1 66 ? 2.154 5.691 -2.561 1 98.25 66 TYR B C 1
ATOM 2175 O O . TYR B 1 66 ? 3.32 5.801 -2.176 1 98.25 66 TYR B O 1
ATOM 2183 N N . ALA B 1 67 ? 1.845 5.324 -3.824 1 98.56 67 ALA B N 1
ATOM 2184 C CA . ALA B 1 67 ? 2.873 5.16 -4.848 1 98.56 67 ALA B CA 1
ATOM 2185 C C . ALA B 1 67 ? 3.576 6.488 -5.133 1 98.56 67 ALA B C 1
ATOM 2187 O O . ALA B 1 67 ? 4.805 6.543 -5.199 1 98.56 67 ALA B O 1
ATOM 2188 N N . ILE B 1 68 ? 2.775 7.535 -5.254 1 98.75 68 ILE B N 1
ATOM 2189 C CA . ILE B 1 68 ? 3.299 8.875 -5.512 1 98.75 68 ILE B CA 1
ATOM 2190 C C . ILE B 1 68 ? 4.191 9.312 -4.352 1 98.75 68 ILE B C 1
ATOM 2192 O O . ILE B 1 68 ? 5.273 9.859 -4.562 1 98.75 68 ILE B O 1
ATOM 2196 N N . LEU B 1 69 ? 3.777 8.984 -3.148 1 98.81 69 LEU B N 1
ATOM 2197 C CA . LEU B 1 69 ? 4.527 9.367 -1.956 1 98.81 69 LEU B CA 1
ATOM 2198 C C . LEU B 1 69 ? 5.883 8.664 -1.923 1 98.81 69 LEU B C 1
ATOM 2200 O O . LEU B 1 69 ? 6.902 9.297 -1.63 1 98.81 69 LEU B O 1
ATOM 2204 N N . ARG B 1 70 ? 5.945 7.387 -2.236 1 98.19 70 ARG B N 1
ATOM 2205 C CA . ARG B 1 70 ? 7.207 6.664 -2.299 1 98.19 70 ARG B CA 1
ATOM 2206 C C . ARG B 1 70 ? 8.133 7.258 -3.359 1 98.19 70 ARG B C 1
ATOM 2208 O O . ARG B 1 70 ? 9.336 7.402 -3.133 1 98.19 70 ARG B O 1
ATOM 2215 N N . TYR B 1 71 ? 7.551 7.641 -4.488 1 98.31 71 TYR B N 1
ATOM 2216 C CA . TYR B 1 71 ? 8.312 8.227 -5.586 1 98.31 71 TYR B CA 1
ATOM 2217 C C . TYR B 1 71 ? 8.914 9.562 -5.18 1 98.31 71 TYR B C 1
ATOM 2219 O O . TYR B 1 71 ? 10.133 9.758 -5.246 1 98.31 71 TYR B O 1
ATOM 2227 N N . VAL B 1 72 ? 8.102 10.445 -4.645 1 98.38 72 VAL B N 1
ATOM 2228 C CA . VAL B 1 72 ? 8.562 11.773 -4.266 1 98.38 72 VAL B CA 1
ATOM 2229 C C . VAL B 1 72 ? 9.578 11.672 -3.127 1 98.38 72 VAL B C 1
ATOM 2231 O O . VAL B 1 72 ? 10.594 12.367 -3.125 1 98.38 72 VAL B O 1
ATOM 2234 N N . GLY B 1 73 ? 9.32 10.766 -2.195 1 98.19 73 GLY B N 1
ATOM 2235 C CA . GLY B 1 73 ? 10.234 10.555 -1.083 1 98.19 73 GLY B CA 1
ATOM 2236 C C . GLY B 1 73 ? 11.602 10.055 -1.518 1 98.19 73 GLY B C 1
ATOM 2237 O O . GLY B 1 73 ? 12.562 10.141 -0.756 1 98.19 73 GLY B O 1
ATOM 2238 N N . SER B 1 74 ? 11.672 9.508 -2.725 1 97.25 74 SER B N 1
ATOM 2239 C CA . SER B 1 74 ? 12.906 8.914 -3.225 1 97.25 74 SER B CA 1
ATOM 2240 C C . SER B 1 74 ? 13.703 9.914 -4.059 1 97.25 74 SER B C 1
ATOM 2242 O O . SER B 1 74 ? 14.867 9.664 -4.391 1 97.25 74 SER B O 1
ATOM 2244 N N . LEU B 1 75 ? 13.156 11.039 -4.402 1 96.38 75 LEU B N 1
ATOM 2245 C CA . LEU B 1 75 ? 13.719 11.914 -5.422 1 96.38 75 LEU B CA 1
ATOM 2246 C C . LEU B 1 75 ? 14.969 12.617 -4.902 1 96.38 75 LEU B C 1
ATOM 2248 O O . LEU B 1 75 ? 15.883 12.914 -5.672 1 96.38 75 LEU B O 1
ATOM 2252 N N . ASN B 1 76 ? 14.984 12.93 -3.607 1 97.06 76 ASN B N 1
ATOM 2253 C CA . ASN B 1 76 ? 16.141 13.547 -2.979 1 97.06 76 ASN B CA 1
ATOM 2254 C C . ASN B 1 76 ? 16.703 12.672 -1.861 1 97.06 76 ASN B C 1
ATOM 2256 O O . ASN B 1 76 ? 16.297 12.789 -0.707 1 97.06 76 ASN B O 1
ATOM 2260 N N . PRO B 1 77 ? 17.672 11.867 -2.193 1 95.12 77 PRO B N 1
ATOM 2261 C CA . PRO B 1 77 ? 18.219 10.938 -1.198 1 95.12 77 PRO B CA 1
ATOM 2262 C C . PRO B 1 77 ? 18.734 11.648 0.045 1 95.12 77 PRO B C 1
ATOM 2264 O O . PRO B 1 77 ? 18.688 11.102 1.147 1 95.12 77 PRO B O 1
ATOM 2267 N N . SER B 1 78 ? 19.219 12.852 -0.115 1 96.06 78 SER B N 1
ATOM 2268 C CA . SER B 1 78 ? 19.812 13.578 1.004 1 96.06 78 SER B CA 1
ATOM 2269 C C . SER B 1 78 ? 18.75 13.953 2.037 1 96.06 78 SER B C 1
ATOM 2271 O O . SER B 1 78 ? 19.078 14.188 3.205 1 96.06 78 SER B O 1
ATOM 2273 N N . ALA B 1 79 ? 17.453 13.984 1.646 1 96.75 79 ALA B N 1
ATOM 2274 C CA . ALA B 1 79 ? 16.359 14.305 2.566 1 96.75 79 ALA B CA 1
ATOM 2275 C C . ALA B 1 79 ? 16.062 13.117 3.48 1 96.75 79 ALA B C 1
ATOM 2277 O O . ALA B 1 79 ? 15.406 13.273 4.516 1 96.75 79 ALA B O 1
ATOM 2278 N N . GLY B 1 80 ? 16.375 11.883 3.014 1 96.75 80 GLY B N 1
ATOM 2279 C CA . GLY B 1 80 ? 16.281 10.703 3.857 1 96.75 80 GLY B CA 1
ATOM 2280 C C . GLY B 1 80 ? 14.859 10.188 4.008 1 96.75 80 GLY B C 1
ATOM 2281 O O . GLY B 1 80 ? 14.594 9.305 4.828 1 96.75 80 GLY B O 1
ATOM 2282 N N . LEU B 1 81 ? 13.922 10.664 3.172 1 98.38 81 LEU B N 1
ATOM 2283 C CA . LEU B 1 81 ? 12.5 10.391 3.365 1 98.38 81 LEU B CA 1
ATOM 2284 C C . LEU B 1 81 ? 12.172 8.945 3.014 1 98.38 81 LEU B C 1
ATOM 2286 O O . LEU B 1 81 ? 11.203 8.383 3.521 1 98.38 81 LEU B O 1
ATOM 2290 N N . TYR B 1 82 ? 12.883 8.336 2.117 1 97.94 82 TYR B N 1
ATOM 2291 C CA . TYR B 1 82 ? 12.711 6.945 1.702 1 97.94 82 TYR B CA 1
ATOM 2292 C C . TYR B 1 82 ? 14.031 6.355 1.216 1 97.94 82 TYR B C 1
ATOM 2294 O O . TYR B 1 82 ? 14.25 6.223 0.01 1 97.94 82 TYR B O 1
ATOM 2302 N N . PRO B 1 83 ? 14.891 5.945 2.15 1 94.19 83 PRO B N 1
ATOM 2303 C CA . PRO B 1 83 ? 16.281 5.629 1.819 1 94.19 83 PRO B CA 1
ATOM 2304 C C . PRO B 1 83 ? 16.406 4.34 1.007 1 94.19 83 PRO B C 1
ATOM 2306 O O . PRO B 1 83 ? 16.125 3.254 1.516 1 94.19 83 PRO B O 1
ATOM 2309 N N . GLN B 1 84 ? 16.969 4.422 -0.138 1 86 84 GLN B N 1
ATOM 2310 C CA . GLN B 1 84 ? 17.031 3.33 -1.104 1 86 84 GLN B CA 1
ATOM 2311 C C . GLN B 1 84 ? 18.094 2.307 -0.716 1 86 84 GLN B C 1
ATOM 2313 O O . GLN B 1 84 ? 17.984 1.129 -1.061 1 86 84 GLN B O 1
ATOM 2318 N N . SER B 1 85 ? 19.062 2.709 -0.001 1 87.88 85 SER B N 1
ATOM 2319 C CA . SER B 1 85 ? 20.188 1.821 0.272 1 87.88 85 SER B CA 1
ATOM 2320 C C . SER B 1 85 ? 19.953 0.993 1.529 1 87.88 85 SER B C 1
ATOM 2322 O O . SER B 1 85 ? 20.672 0.036 1.798 1 87.88 85 SER B O 1
ATOM 2324 N N . ASP B 1 86 ? 18.938 1.27 2.254 1 93.88 86 ASP B N 1
ATOM 2325 C CA . ASP B 1 86 ? 18.625 0.564 3.49 1 93.88 86 ASP B CA 1
ATOM 2326 C C . ASP B 1 86 ? 17.312 -0.217 3.355 1 93.88 86 ASP B C 1
ATOM 2328 O O . ASP B 1 86 ? 16.25 0.287 3.705 1 93.88 86 ASP B O 1
ATOM 2332 N N . LEU B 1 87 ? 17.422 -1.419 2.906 1 95.62 87 LEU B N 1
ATOM 2333 C CA . LEU B 1 87 ? 16.25 -2.229 2.582 1 95.62 87 LEU B CA 1
ATOM 2334 C C . LEU B 1 87 ? 15.43 -2.527 3.834 1 95.62 87 LEU B C 1
ATOM 2336 O O . LEU B 1 87 ? 14.203 -2.578 3.777 1 95.62 87 LEU B O 1
ATOM 2340 N N . MET B 1 88 ? 16.125 -2.732 4.941 1 96.31 88 MET B N 1
ATOM 2341 C CA . MET B 1 88 ? 15.414 -3.023 6.18 1 96.31 88 MET B CA 1
ATOM 2342 C C . MET B 1 88 ? 14.617 -1.81 6.648 1 96.31 88 MET B C 1
ATOM 2344 O O . MET B 1 88 ? 13.477 -1.942 7.094 1 96.31 88 MET B O 1
ATOM 2348 N N . LYS B 1 89 ? 15.219 -0.662 6.562 1 96.75 89 LYS B N 1
ATOM 2349 C CA . LYS B 1 89 ? 14.508 0.559 6.918 1 96.75 89 LYS B CA 1
ATOM 2350 C C . LYS B 1 89 ? 13.305 0.774 6.008 1 96.75 89 LYS B C 1
ATOM 2352 O O . LYS B 1 89 ? 12.219 1.125 6.473 1 96.75 89 LYS B O 1
ATOM 2357 N N . ARG B 1 90 ? 13.461 0.506 4.746 1 97.31 90 ARG B N 1
ATOM 2358 C CA . ARG B 1 90 ? 12.352 0.642 3.805 1 97.31 90 ARG B CA 1
ATOM 2359 C C . ARG B 1 90 ? 11.234 -0.352 4.121 1 97.31 90 ARG B C 1
ATOM 2361 O O . ARG B 1 90 ? 10.055 -0.029 3.994 1 97.31 90 ARG B O 1
ATOM 2368 N N . LEU B 1 91 ? 11.641 -1.53 4.484 1 98.06 91 LEU B N 1
ATOM 2369 C CA . LEU B 1 91 ? 10.672 -2.551 4.867 1 98.06 91 LEU B CA 1
ATOM 2370 C C . LEU B 1 91 ? 9.805 -2.068 6.027 1 98.06 91 LEU B C 1
ATOM 2372 O O . LEU B 1 91 ? 8.578 -2.184 5.98 1 98.06 91 LEU B O 1
ATOM 2376 N N . ARG B 1 92 ? 10.438 -1.49 6.992 1 97.88 92 ARG B N 1
ATOM 2377 C CA . ARG B 1 92 ? 9.703 -0.997 8.148 1 97.88 92 ARG B CA 1
ATOM 2378 C C . ARG B 1 92 ? 8.82 0.185 7.777 1 97.88 92 ARG B C 1
ATOM 2380 O O . ARG B 1 92 ? 7.68 0.283 8.242 1 97.88 92 ARG B O 1
ATOM 2387 N N . ILE B 1 93 ? 9.344 1.07 6.953 1 98.56 93 ILE B N 1
ATOM 2388 C CA . ILE B 1 93 ? 8.562 2.199 6.461 1 98.56 93 ILE B CA 1
ATOM 2389 C C . ILE B 1 93 ? 7.309 1.689 5.758 1 98.56 93 ILE B C 1
ATOM 2391 O O . ILE B 1 93 ? 6.191 2.105 6.082 1 98.56 93 ILE B O 1
ATOM 2395 N N . ASP B 1 94 ? 7.527 0.75 4.871 1 98.5 94 ASP B N 1
ATOM 2396 C CA . ASP B 1 94 ? 6.414 0.224 4.086 1 98.5 94 ASP B CA 1
ATOM 2397 C C . ASP B 1 94 ? 5.43 -0.537 4.973 1 98.5 94 ASP B C 1
ATOM 2399 O O . ASP B 1 94 ? 4.223 -0.515 4.727 1 98.5 94 ASP B O 1
ATOM 2403 N N . GLU B 1 95 ? 5.926 -1.26 5.957 1 98.5 95 GLU B N 1
ATOM 2404 C CA . GLU B 1 95 ? 5.055 -1.972 6.891 1 98.5 95 GLU B CA 1
ATOM 2405 C C . GLU B 1 95 ? 4.102 -1.013 7.594 1 98.5 95 GLU B C 1
ATOM 2407 O O . GLU B 1 95 ? 2.889 -1.234 7.609 1 98.5 95 GLU B O 1
ATOM 2412 N N . LEU B 1 96 ? 4.629 0.078 8.125 1 98.38 96 LEU B N 1
ATOM 2413 C CA . LEU B 1 96 ? 3.822 1.07 8.82 1 98.38 96 LEU B CA 1
ATOM 2414 C C . LEU B 1 96 ? 2.822 1.724 7.871 1 98.38 96 LEU B C 1
ATOM 2416 O O . LEU B 1 96 ? 1.646 1.872 8.211 1 98.38 96 LEU B O 1
ATOM 2420 N N . MET B 1 97 ? 3.307 2.051 6.684 1 98.31 97 MET B N 1
ATOM 2421 C CA . MET B 1 97 ? 2.451 2.719 5.707 1 98.31 97 MET B CA 1
ATOM 2422 C C . MET B 1 97 ? 1.305 1.81 5.277 1 98.31 97 MET B C 1
ATOM 2424 O O . MET B 1 97 ? 0.172 2.268 5.117 1 98.31 97 MET B O 1
ATOM 2428 N N . ASP B 1 98 ? 1.624 0.566 5.105 1 97.5 98 ASP B N 1
ATOM 2429 C CA . ASP B 1 98 ? 0.597 -0.362 4.641 1 97.5 98 ASP B CA 1
ATOM 2430 C C . ASP B 1 98 ? -0.438 -0.626 5.73 1 97.5 98 ASP B C 1
ATOM 2432 O O . ASP B 1 98 ? -1.618 -0.832 5.438 1 97.5 98 ASP B O 1
ATOM 2436 N N . MET B 1 99 ? -0.037 -0.604 7.027 1 96.44 99 MET B N 1
ATOM 2437 C CA . MET B 1 99 ? -0.994 -0.685 8.125 1 96.44 99 MET B CA 1
ATOM 2438 C C . MET B 1 99 ? -1.96 0.495 8.094 1 96.44 99 MET B C 1
ATOM 2440 O O . MET B 1 99 ? -3.168 0.318 8.258 1 96.44 99 MET B O 1
ATOM 2444 N N . VAL B 1 100 ? -1.419 1.628 7.812 1 95.88 100 VAL B N 1
ATOM 2445 C CA . VAL B 1 100 ? -2.23 2.838 7.723 1 95.88 100 VAL B CA 1
ATOM 2446 C C . VAL B 1 100 ? -3.156 2.75 6.512 1 95.88 100 VAL B C 1
ATOM 2448 O O . VAL B 1 100 ? -4.336 3.105 6.598 1 95.88 100 VAL B O 1
ATOM 2451 N N . LYS B 1 101 ? -2.613 2.303 5.418 1 94.75 101 LYS B N 1
ATOM 2452 C CA . LYS B 1 101 ? -3.373 2.215 4.172 1 94.75 101 LYS B CA 1
ATOM 2453 C C . LYS B 1 101 ? -4.613 1.346 4.348 1 94.75 101 LYS B C 1
ATOM 2455 O O . LYS B 1 101 ? -5.676 1.649 3.795 1 94.75 101 LYS B O 1
ATOM 2460 N N . ASP B 1 102 ? -4.516 0.236 5.082 1 92.81 102 ASP B N 1
ATOM 2461 C CA . ASP B 1 102 ? -5.656 -0.641 5.32 1 92.81 102 ASP B CA 1
ATOM 2462 C C . ASP B 1 102 ? -6.816 0.125 5.953 1 92.81 102 ASP B C 1
ATOM 2464 O O . ASP B 1 102 ? -7.969 -0.022 5.539 1 92.81 102 ASP B O 1
ATOM 2468 N N . THR B 1 103 ? -6.52 0.966 6.918 1 92.19 103 THR B N 1
ATOM 2469 C CA . THR B 1 103 ? -7.52 1.788 7.594 1 92.19 103 THR B CA 1
ATOM 2470 C C . THR B 1 103 ? -8.047 2.871 6.656 1 92.19 103 THR B C 1
ATOM 2472 O O . THR B 1 103 ? -9.258 3.123 6.613 1 92.19 103 THR B O 1
ATOM 2475 N N . HIS B 1 104 ? -7.148 3.393 5.875 1 92.31 104 HIS B N 1
ATOM 2476 C CA . HIS B 1 104 ? -7.492 4.461 4.949 1 92.31 104 HIS B CA 1
ATOM 2477 C C . HIS B 1 104 ? -8.484 3.979 3.896 1 92.31 104 HIS B C 1
ATOM 2479 O O . HIS B 1 104 ? -9.438 4.691 3.561 1 92.31 104 HIS B O 1
ATOM 2485 N N . VAL B 1 105 ? -8.289 2.828 3.4 1 90.94 105 VAL B N 1
ATOM 2486 C CA . VAL B 1 105 ? -9.148 2.264 2.365 1 90.94 105 VAL B CA 1
ATOM 2487 C C . VAL B 1 105 ? -10.547 2.012 2.934 1 90.94 105 VAL B C 1
ATOM 2489 O O . VAL B 1 105 ? -11.547 2.295 2.277 1 90.94 105 VAL B O 1
ATOM 2492 N N 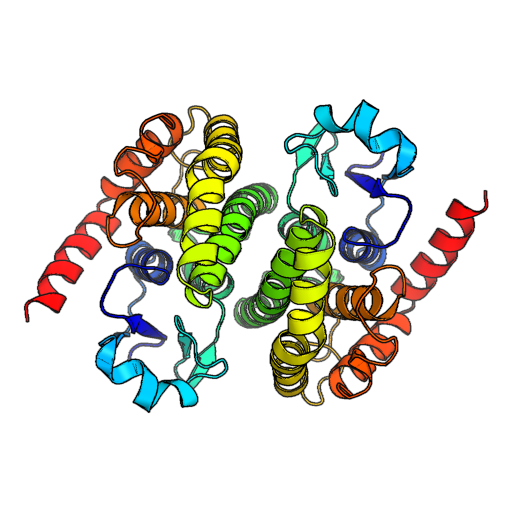. LYS B 1 106 ? -10.625 1.544 4.148 1 88.94 106 LYS B N 1
ATOM 2493 C CA . LYS B 1 106 ? -11.906 1.3 4.793 1 88.94 106 LYS B CA 1
ATOM 2494 C C . LYS B 1 106 ? -12.656 2.607 5.043 1 88.94 106 LYS B C 1
ATOM 2496 O O . LYS B 1 106 ? -13.875 2.68 4.844 1 88.94 106 LYS B O 1
ATOM 2501 N N . LEU B 1 107 ? -11.922 3.58 5.465 1 89.88 107 LEU B N 1
ATOM 2502 C CA . LEU B 1 107 ? -12.523 4.895 5.668 1 89.88 107 LEU B CA 1
ATOM 2503 C C . LEU B 1 107 ? -13.047 5.457 4.352 1 89.88 107 LEU B C 1
ATOM 2505 O O . LEU B 1 107 ? -14.18 5.949 4.289 1 89.88 107 LEU B O 1
ATOM 2509 N N . ALA B 1 108 ? -12.242 5.391 3.311 1 86.81 108 ALA B N 1
ATOM 2510 C CA . ALA B 1 108 ? -12.617 5.922 2.002 1 86.81 108 ALA B CA 1
ATOM 2511 C C . ALA B 1 108 ? -13.859 5.23 1.462 1 86.81 108 ALA B C 1
ATOM 2513 O O . ALA B 1 108 ? -14.695 5.863 0.803 1 86.81 108 ALA B O 1
ATOM 2514 N N . ALA B 1 109 ? -14.039 3.963 1.724 1 84.69 109 ALA B N 1
ATOM 2515 C CA . ALA B 1 109 ? -15.188 3.193 1.254 1 84.69 109 ALA B CA 1
ATOM 2516 C C . ALA B 1 109 ? -16.484 3.73 1.849 1 84.69 109 ALA B C 1
ATOM 2518 O O . ALA B 1 109 ? -17.547 3.619 1.234 1 84.69 109 ALA B O 1
ATOM 2519 N N . THR B 1 110 ? -16.422 4.34 3.027 1 88 110 THR B N 1
ATOM 2520 C CA . THR B 1 110 ? -17.625 4.828 3.697 1 88 110 THR B CA 1
ATOM 2521 C C . THR B 1 110 ? -18.234 6.008 2.939 1 88 110 THR B C 1
ATOM 2523 O O . THR B 1 110 ? -19.406 6.344 3.137 1 88 110 THR B O 1
ATOM 2526 N N . MET B 1 111 ? -17.391 6.645 2.094 1 83.75 111 MET B N 1
ATOM 2527 C CA . MET B 1 111 ? -17.844 7.824 1.365 1 83.75 111 MET B CA 1
ATOM 2528 C C . MET B 1 111 ? -18.922 7.453 0.355 1 83.75 111 MET B C 1
ATOM 2530 O O . MET B 1 111 ? -19.703 8.312 -0.076 1 83.75 111 MET B O 1
ATOM 2534 N N . LYS B 1 112 ? -19.062 6.195 -0.037 1 81.75 112 LYS B N 1
ATOM 2535 C CA . LYS B 1 112 ? -20.016 5.746 -1.053 1 81.75 112 LYS B CA 1
ATOM 2536 C C . LYS B 1 112 ? -21.172 4.988 -0.42 1 81.75 112 LYS B C 1
ATOM 2538 O O . LYS B 1 112 ? -22.047 4.484 -1.126 1 81.75 112 LYS B O 1
ATOM 2543 N N . MET B 1 113 ? -21.156 4.953 0.881 1 84.38 113 MET B N 1
ATOM 2544 C CA . MET B 1 113 ? -22.203 4.223 1.594 1 84.38 113 MET B CA 1
ATOM 2545 C C . MET B 1 113 ? -23.375 5.129 1.91 1 84.38 113 MET B C 1
ATOM 2547 O O . MET B 1 113 ? -23.234 6.352 1.949 1 84.38 113 MET B O 1
ATOM 2551 N N . ASP B 1 114 ? -24.516 4.461 2.057 1 88.19 114 ASP B N 1
ATOM 2552 C CA . ASP B 1 114 ? -25.625 5.234 2.584 1 88.19 114 ASP B CA 1
ATOM 2553 C C . ASP B 1 114 ? -25.391 5.637 4.035 1 88.19 114 ASP B C 1
ATOM 2555 O O . ASP B 1 114 ? -24.484 5.105 4.688 1 88.19 114 ASP B O 1
ATOM 2559 N N . GLU B 1 115 ? -26.203 6.586 4.5 1 90.25 115 GLU B N 1
ATOM 2560 C CA . GLU B 1 115 ? -25.938 7.238 5.777 1 90.25 115 GLU B CA 1
ATOM 2561 C C . GLU B 1 115 ? -25.938 6.227 6.922 1 90.25 115 GLU B C 1
ATOM 2563 O O . GLU B 1 115 ? -25.062 6.266 7.789 1 90.25 115 GLU B O 1
ATOM 2568 N N . GLU B 1 116 ? -26.859 5.391 6.902 1 89.88 116 GLU B N 1
ATOM 2569 C CA . GLU B 1 116 ? -26.953 4.414 7.984 1 89.88 116 GLU B CA 1
ATOM 2570 C C . GLU B 1 116 ? -25.734 3.492 8.008 1 89.88 116 GLU B C 1
ATOM 2572 O O . GLU B 1 116 ? -25.109 3.318 9.055 1 89.88 116 GLU B O 1
ATOM 2577 N N . MET B 1 117 ? -25.391 2.936 6.891 1 86.81 117 MET B N 1
ATOM 2578 C CA . MET B 1 117 ? -24.234 2.051 6.785 1 86.81 117 MET B CA 1
ATOM 2579 C C . MET B 1 117 ? -22.938 2.812 7.043 1 86.81 117 MET B C 1
ATOM 2581 O O . MET B 1 117 ? -22.016 2.281 7.664 1 86.81 117 MET B O 1
ATOM 2585 N N . LYS B 1 118 ? -22.891 4.039 6.566 1 91.25 118 LYS B N 1
ATOM 2586 C CA . LYS B 1 118 ? -21.734 4.91 6.762 1 91.25 118 LYS B CA 1
ATOM 2587 C C . LYS B 1 118 ? -21.438 5.105 8.242 1 91.25 118 LYS B C 1
ATOM 2589 O O . LYS B 1 118 ? -20.328 4.855 8.695 1 91.25 118 LYS B O 1
ATOM 2594 N N . MET B 1 119 ? -22.469 5.469 8.953 1 92.38 119 MET B N 1
ATOM 2595 C CA . MET B 1 119 ? -22.266 5.773 10.367 1 92.38 119 MET B CA 1
ATOM 2596 C C . MET B 1 119 ? -21.938 4.508 11.156 1 92.38 119 MET B C 1
ATOM 2598 O O . MET B 1 119 ? -21.125 4.543 12.086 1 92.38 119 MET B O 1
ATOM 2602 N N . LYS B 1 120 ? -22.547 3.434 10.781 1 90.06 120 LYS B N 1
ATOM 2603 C CA . LYS B 1 120 ? -22.234 2.162 11.43 1 90.06 120 LYS B CA 1
ATOM 2604 C C . LYS B 1 120 ? -20.797 1.752 11.188 1 90.06 120 LYS B C 1
ATOM 2606 O O . LYS B 1 120 ? -20.094 1.346 12.117 1 90.06 120 LYS B O 1
ATOM 2611 N N . THR B 1 121 ? -20.391 1.897 9.977 1 89.31 121 THR B N 1
ATOM 2612 C CA . THR B 1 121 ? -19.031 1.529 9.602 1 89.31 121 THR B CA 1
ATOM 2613 C C . THR B 1 121 ? -18.016 2.447 10.273 1 89.31 121 THR B C 1
ATOM 2615 O O . THR B 1 121 ? -17.016 1.982 10.805 1 89.31 121 THR B O 1
ATOM 2618 N N . ARG B 1 122 ? -18.281 3.74 10.281 1 93.38 122 ARG B N 1
ATOM 2619 C CA . ARG B 1 122 ? -17.344 4.695 10.875 1 93.38 122 ARG B CA 1
ATOM 2620 C C . ARG B 1 122 ? -17.266 4.52 12.391 1 93.38 122 ARG B C 1
ATOM 2622 O O . ARG B 1 122 ? -16.219 4.719 12.992 1 93.38 122 ARG B O 1
ATOM 2629 N N . LYS B 1 123 ? -18.406 4.113 12.984 1 93.38 123 LYS B N 1
ATOM 2630 C CA . LYS B 1 123 ? -18.391 3.791 14.406 1 93.38 123 LYS B CA 1
ATOM 2631 C C . LYS B 1 123 ? -17.469 2.6 14.688 1 93.38 123 LYS B C 1
ATOM 2633 O O . LYS B 1 123 ? -16.672 2.633 15.633 1 93.38 123 LYS B O 1
ATOM 2638 N N . ALA B 1 124 ? -17.578 1.607 13.875 1 91.62 124 ALA B N 1
ATOM 2639 C CA . ALA B 1 124 ? -16.719 0.435 14.031 1 91.62 124 ALA B CA 1
ATOM 2640 C C . ALA B 1 124 ? -15.25 0.797 13.82 1 91.62 124 ALA B C 1
ATOM 2642 O O . ALA B 1 124 ? -14.375 0.301 14.539 1 91.62 124 ALA B O 1
ATOM 2643 N N . LEU B 1 125 ? -14.992 1.672 12.875 1 93.19 125 LEU B N 1
ATOM 2644 C CA . LEU B 1 125 ? -13.633 2.152 12.656 1 93.19 125 LEU B CA 1
ATOM 2645 C C . LEU B 1 125 ? -13.109 2.879 13.891 1 93.19 125 LEU B C 1
ATOM 2647 O O . LEU B 1 125 ? -12.016 2.584 14.367 1 93.19 125 LEU B O 1
ATOM 2651 N N . ALA B 1 126 ? -13.914 3.742 14.438 1 94.56 126 ALA B N 1
ATOM 2652 C CA . ALA B 1 126 ? -13.508 4.605 15.539 1 94.56 126 ALA B CA 1
ATOM 2653 C C . ALA B 1 126 ? -13.328 3.807 16.828 1 94.56 126 ALA B C 1
ATOM 2655 O O . ALA B 1 126 ? -12.422 4.086 17.625 1 94.56 126 ALA B O 1
ATOM 2656 N N . GLU B 1 127 ? -14.141 2.771 17 1 94.94 127 GLU B N 1
ATOM 2657 C CA . GLU B 1 127 ? -14.195 2.098 18.297 1 94.94 127 GLU B CA 1
ATOM 2658 C C . GLU B 1 127 ? -13.367 0.812 18.281 1 94.94 127 GLU B C 1
ATOM 2660 O O . GLU B 1 127 ? -12.977 0.312 19.344 1 94.94 127 GLU B O 1
ATOM 2665 N N . GLU B 1 128 ? -13.094 0.295 17.094 1 93.44 128 GLU B N 1
ATOM 2666 C CA . GLU B 1 128 ? -12.461 -1.018 17.047 1 93.44 128 GLU B CA 1
ATOM 2667 C C . GLU B 1 128 ? -11.18 -0.982 16.219 1 93.44 128 GLU B C 1
ATOM 2669 O O . GLU B 1 128 ? -10.078 -1.123 16.75 1 93.44 128 GLU B O 1
ATOM 2674 N N . GLU B 1 129 ? -11.344 -0.602 14.984 1 92.56 129 GLU B N 1
ATOM 2675 C CA . GLU B 1 129 ? -10.234 -0.741 14.047 1 92.56 129 GLU B CA 1
ATOM 2676 C C . GLU B 1 129 ? -9.102 0.224 14.375 1 92.56 129 GLU B C 1
ATOM 2678 O O . GLU B 1 129 ? -7.941 -0.182 14.469 1 92.56 129 GLU B O 1
ATOM 2683 N N . ILE B 1 130 ? -9.438 1.461 14.508 1 95.06 130 ILE B N 1
ATOM 2684 C CA . ILE B 1 130 ? -8.406 2.475 14.703 1 95.06 130 ILE B CA 1
ATOM 2685 C C . ILE B 1 130 ? -7.711 2.244 16.047 1 95.06 130 ILE B C 1
ATOM 2687 O O . ILE B 1 130 ? -6.48 2.223 16.125 1 95.06 130 ILE B O 1
ATOM 2691 N N . PRO B 1 131 ? -8.438 1.973 17.172 1 95.94 131 PRO B N 1
ATOM 2692 C CA . PRO B 1 131 ? -7.742 1.662 18.422 1 95.94 131 PRO B CA 1
ATOM 2693 C C . PRO B 1 131 ? -6.812 0.458 18.297 1 95.94 131 PRO B C 1
ATOM 2695 O O . PRO B 1 131 ? -5.719 0.461 18.875 1 95.94 131 PRO B O 1
ATOM 2698 N N . PHE B 1 132 ? -7.184 -0.486 17.562 1 95.5 132 PHE B N 1
ATOM 2699 C CA . PHE B 1 132 ? -6.336 -1.659 17.375 1 95.5 132 PHE B CA 1
ATOM 2700 C C . PHE B 1 132 ? -5.102 -1.315 16.547 1 95.5 132 PHE B C 1
ATOM 2702 O O . PHE B 1 132 ? -3.973 -1.525 17 1 95.5 132 PHE B O 1
ATOM 2709 N N . VAL B 1 133 ? -5.297 -0.758 15.367 1 95.94 133 VAL B N 1
ATOM 2710 C CA . VA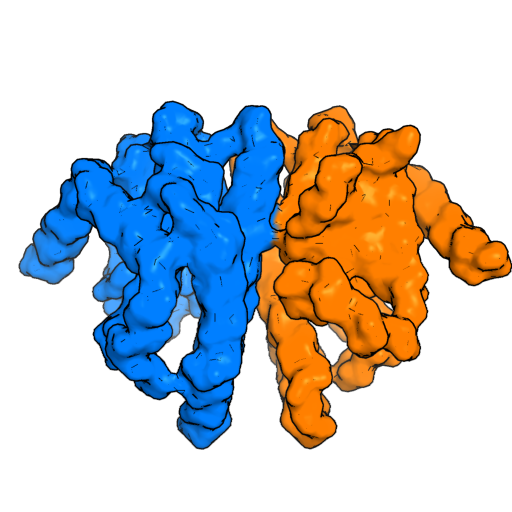L B 1 133 ? -4.215 -0.527 14.414 1 95.94 133 VAL B CA 1
ATOM 2711 C C . VAL B 1 133 ? -3.285 0.562 14.938 1 95.94 133 VAL B C 1
ATOM 2713 O O . VAL B 1 133 ? -2.062 0.394 14.945 1 95.94 133 VAL B O 1
ATOM 2716 N N . PHE B 1 134 ? -3.797 1.652 15.43 1 96.94 134 PHE B N 1
ATOM 2717 C CA . PHE B 1 134 ? -2.967 2.766 15.875 1 96.94 134 PHE B CA 1
ATOM 2718 C C . PHE B 1 134 ? -2.357 2.473 17.25 1 96.94 134 PHE B C 1
ATOM 2720 O O . PHE B 1 134 ? -1.296 2.998 17.578 1 96.94 134 PHE B O 1
ATOM 2727 N N . GLY B 1 135 ? -3.115 1.618 18.016 1 97.56 135 GLY B N 1
ATOM 2728 C CA . GLY B 1 135 ? -2.457 1.103 19.203 1 97.56 135 GLY B CA 1
ATOM 2729 C C . GLY B 1 135 ? -1.211 0.293 18.891 1 97.56 135 GLY B C 1
ATOM 2730 O O . GLY B 1 135 ? -0.167 0.486 19.531 1 97.56 135 GLY B O 1
ATOM 2731 N N . LYS B 1 136 ? -1.331 -0.594 17.938 1 97.25 136 LYS B N 1
ATOM 2732 C CA . LYS B 1 136 ? -0.197 -1.414 17.516 1 97.25 136 LYS B CA 1
ATOM 2733 C C . LYS B 1 136 ? 0.911 -0.554 16.922 1 97.25 136 LYS B C 1
ATOM 2735 O O . LYS B 1 136 ? 2.092 -0.777 17.188 1 97.25 136 LYS B O 1
ATOM 2740 N N . LEU B 1 137 ? 0.532 0.408 16.078 1 98.06 137 LEU B N 1
ATOM 2741 C CA . LEU B 1 137 ? 1.506 1.332 15.508 1 98.06 137 LEU B CA 1
ATOM 2742 C C . LEU B 1 137 ? 2.264 2.07 16.609 1 98.06 137 LEU B C 1
ATOM 2744 O O . LEU B 1 137 ? 3.486 2.215 16.531 1 98.06 137 LEU B O 1
ATOM 2748 N N . ASP B 1 138 ? 1.517 2.518 17.594 1 98.44 138 ASP B N 1
ATOM 2749 C CA . ASP B 1 138 ? 2.104 3.238 18.719 1 98.44 138 ASP B CA 1
ATOM 2750 C C . ASP B 1 138 ? 3.137 2.377 19.438 1 98.44 138 ASP B C 1
ATOM 2752 O O . ASP B 1 138 ? 4.227 2.85 19.766 1 98.44 138 ASP B O 1
ATOM 2756 N N . GLU B 1 139 ? 2.801 1.137 19.578 1 97.25 139 GLU B N 1
ATOM 2757 C CA . GLU B 1 139 ? 3.703 0.181 20.203 1 97.25 139 GLU B CA 1
ATOM 2758 C C . GLU B 1 139 ? 4.941 -0.062 19.359 1 97.25 139 GLU B C 1
ATOM 2760 O O . GLU B 1 139 ? 6.062 -0.078 19.859 1 97.25 139 GLU B O 1
ATOM 2765 N N . MET B 1 140 ? 4.789 -0.25 18.125 1 96.56 140 MET B N 1
ATOM 2766 C CA . MET B 1 140 ? 5.875 -0.545 17.188 1 96.56 140 MET B CA 1
ATOM 2767 C C . MET B 1 140 ? 6.875 0.606 17.141 1 96.56 140 MET B C 1
ATOM 2769 O O . MET B 1 140 ? 8.078 0.384 17.016 1 96.56 140 MET B O 1
ATOM 2773 N N . ILE B 1 141 ? 6.438 1.78 17.172 1 97.56 141 ILE B N 1
ATOM 2774 C CA . ILE B 1 141 ? 7.27 2.975 17.078 1 97.56 141 ILE B CA 1
ATOM 2775 C C . ILE B 1 141 ? 8.094 3.135 18.359 1 97.56 141 ILE B C 1
ATOM 2777 O O . ILE B 1 141 ? 9.281 3.467 18.297 1 97.56 141 ILE B O 1
ATOM 2781 N N . GLY B 1 142 ? 7.391 2.891 19.469 1 97.38 142 GLY B N 1
ATOM 2782 C CA . GLY B 1 142 ? 8.102 2.975 20.75 1 97.38 142 GLY B CA 1
ATOM 2783 C C . GLY B 1 142 ? 8.648 4.359 21.031 1 97.38 142 GLY B C 1
ATOM 2784 O O . GLY B 1 142 ? 7.973 5.363 20.781 1 97.38 142 GLY B O 1
ATOM 2785 N N . ASP B 1 143 ? 9.914 4.402 21.484 1 97 143 ASP B N 1
ATOM 2786 C CA . ASP B 1 143 ? 10.461 5.664 21.969 1 97 143 ASP B CA 1
ATOM 2787 C C . ASP B 1 143 ? 11.312 6.344 20.906 1 97 143 ASP B C 1
ATOM 2789 O O . ASP B 1 143 ? 12.039 7.293 21.188 1 97 143 ASP B O 1
ATOM 2793 N N . LYS B 1 144 ? 11.258 5.926 19.719 1 97.69 144 LYS B N 1
ATOM 2794 C CA . LYS B 1 144 ? 12.031 6.52 18.625 1 97.69 144 LYS B CA 1
ATOM 2795 C C . LYS B 1 144 ? 11.594 7.957 18.359 1 97.69 144 LYS B C 1
ATOM 2797 O O . LYS B 1 144 ? 10.422 8.305 18.562 1 97.69 144 LYS B O 1
ATOM 2802 N N . LYS B 1 145 ? 12.492 8.766 17.875 1 98.25 145 LYS B N 1
ATOM 2803 C CA . LYS B 1 145 ? 12.195 10.164 17.562 1 98.25 145 LYS B CA 1
ATOM 2804 C C . LYS B 1 145 ? 11.156 10.266 16.453 1 98.25 145 LYS B C 1
ATOM 2806 O O . LYS B 1 145 ? 10.242 11.094 16.531 1 98.25 145 LYS B O 1
ATOM 2811 N N . PHE B 1 146 ? 11.367 9.414 15.469 1 98.56 146 PHE B N 1
ATOM 2812 C CA . PHE B 1 146 ? 10.43 9.297 14.359 1 98.56 146 PHE B CA 1
ATOM 2813 C C . PHE B 1 146 ? 9.938 7.859 14.219 1 98.56 146 PHE B C 1
ATOM 2815 O O . PHE B 1 146 ? 10.305 6.992 15.016 1 98.56 146 PHE B O 1
ATOM 2822 N N . ALA B 1 147 ? 9.062 7.566 13.266 1 98.38 147 ALA B N 1
ATOM 2823 C CA . ALA B 1 147 ? 8.344 6.301 13.141 1 98.38 147 ALA B CA 1
ATOM 2824 C C . ALA B 1 147 ? 9.312 5.129 13.039 1 98.38 147 ALA B C 1
ATOM 2826 O O . ALA B 1 147 ? 9.031 4.035 13.531 1 98.38 147 ALA B O 1
ATOM 2827 N N . THR B 1 148 ? 10.5 5.387 12.344 1 97.94 148 THR B N 1
ATOM 2828 C CA . THR B 1 148 ? 11.398 4.266 12.094 1 97.94 148 THR B CA 1
ATOM 2829 C C . THR B 1 148 ? 12.797 4.566 12.625 1 97.94 148 THR B C 1
ATOM 2831 O O . THR B 1 148 ? 13.781 3.947 12.195 1 97.94 148 THR B O 1
ATOM 2834 N N . GLY B 1 149 ? 12.961 5.582 13.43 1 97.31 149 GLY B N 1
ATOM 2835 C CA . GLY B 1 149 ? 14.273 5.887 13.992 1 97.31 149 GLY B CA 1
ATOM 2836 C C . GLY B 1 149 ? 14.492 7.367 14.227 1 97.31 149 GLY B C 1
ATOM 2837 O O . GLY B 1 149 ? 13.562 8.086 14.602 1 97.31 149 GLY B O 1
ATOM 2838 N N . GLY B 1 150 ? 15.742 7.754 13.953 1 97.25 150 GLY B N 1
ATOM 2839 C CA . GLY B 1 150 ? 16.141 9.109 14.297 1 97.25 150 GLY B CA 1
ATOM 2840 C C . GLY B 1 150 ? 15.859 10.109 13.188 1 97.25 150 GLY B C 1
ATOM 2841 O O . GLY B 1 150 ? 15.945 11.32 13.406 1 97.25 150 GLY B O 1
ATOM 2842 N N . GLU B 1 151 ? 15.492 9.633 12.055 1 97.19 151 GLU B N 1
ATOM 2843 C CA . GLU B 1 151 ? 15.305 10.516 10.906 1 97.19 151 GLU B CA 1
ATOM 2844 C C . GLU B 1 151 ? 13.875 10.43 10.375 1 97.19 151 GLU B C 1
ATOM 2846 O O . GLU B 1 151 ? 13.258 9.367 10.414 1 97.19 151 GLU B O 1
ATOM 2851 N N . MET B 1 152 ? 13.406 11.547 9.867 1 98.5 152 MET B N 1
ATOM 2852 C CA . MET B 1 152 ? 12.07 11.641 9.281 1 98.5 152 MET B CA 1
ATOM 2853 C C . MET B 1 152 ? 11.984 10.852 7.984 1 98.5 152 MET B C 1
ATOM 2855 O O . MET B 1 152 ? 12.898 10.906 7.156 1 98.5 152 MET B O 1
ATOM 2859 N N . THR B 1 153 ? 10.945 10.109 7.82 1 98.75 153 THR B N 1
ATOM 2860 C CA . THR B 1 153 ? 10.664 9.383 6.586 1 98.75 153 THR B CA 1
ATOM 2861 C C . THR B 1 153 ? 9.234 9.641 6.121 1 98.75 153 THR B C 1
ATOM 2863 O O . THR B 1 153 ? 8.469 10.328 6.801 1 98.75 153 THR B O 1
ATOM 2866 N N . ILE B 1 154 ? 8.844 9.07 5 1 98.81 154 ILE B N 1
ATOM 2867 C CA . ILE B 1 154 ? 7.496 9.227 4.461 1 98.81 154 ILE B CA 1
ATOM 2868 C C . ILE B 1 154 ? 6.488 8.547 5.383 1 98.81 154 ILE B C 1
ATOM 2870 O O . ILE B 1 154 ? 5.297 8.867 5.355 1 98.81 154 ILE B O 1
ATOM 2874 N N . ALA B 1 155 ? 6.902 7.605 6.203 1 98.81 155 ALA B N 1
ATOM 2875 C CA . ALA B 1 155 ? 5.992 7.008 7.18 1 98.81 155 ALA B CA 1
ATOM 2876 C C . ALA B 1 155 ? 5.496 8.047 8.18 1 98.81 155 ALA B C 1
ATOM 2878 O O . ALA B 1 155 ? 4.328 8.031 8.57 1 98.81 155 ALA B O 1
ATOM 2879 N N . ASP B 1 156 ? 6.379 8.938 8.578 1 98.81 156 ASP B N 1
ATOM 2880 C CA . ASP B 1 156 ? 6 9.984 9.516 1 98.81 156 ASP B CA 1
ATOM 2881 C C . ASP B 1 156 ? 4.957 10.922 8.906 1 98.81 156 ASP B C 1
ATOM 2883 O O . ASP B 1 156 ? 3.998 11.312 9.578 1 98.81 156 ASP B O 1
ATOM 2887 N N . LEU B 1 157 ? 5.199 11.273 7.664 1 98.69 157 LEU B N 1
ATOM 2888 C CA . LEU B 1 157 ? 4.281 12.172 6.961 1 98.69 157 LEU B CA 1
ATOM 2889 C C . LEU B 1 157 ? 2.885 11.562 6.883 1 98.69 157 LEU B C 1
ATOM 2891 O O . LEU B 1 157 ? 1.895 12.242 7.168 1 98.69 157 LEU B O 1
ATOM 2895 N N . LEU B 1 158 ? 2.85 10.305 6.566 1 98.38 158 LEU B N 1
ATOM 2896 C CA . LEU B 1 158 ? 1.574 9.625 6.375 1 98.38 158 LEU B CA 1
ATOM 2897 C C . LEU B 1 158 ? 0.864 9.414 7.711 1 98.38 158 LEU B C 1
ATOM 2899 O O . LEU B 1 158 ? -0.344 9.641 7.816 1 98.38 158 LEU B O 1
ATOM 2903 N N . LEU B 1 159 ? 1.6 8.93 8.703 1 98.06 159 LEU B N 1
ATOM 2904 C CA . LEU B 1 159 ? 1.029 8.688 10.023 1 98.06 159 LEU B CA 1
ATOM 2905 C C . LEU B 1 159 ? 0.443 9.969 10.609 1 98.06 159 LEU B C 1
ATOM 2907 O O . LEU B 1 159 ? -0.679 9.969 11.117 1 98.06 159 LEU B O 1
ATOM 2911 N N . THR B 1 160 ? 1.183 11.031 10.523 1 97.44 160 THR B N 1
ATOM 2912 C CA . THR B 1 160 ? 0.737 12.32 11.031 1 97.44 160 THR B CA 1
ATOM 2913 C C . THR B 1 160 ? -0.517 12.789 10.297 1 97.44 160 THR B C 1
ATOM 2915 O O . THR B 1 160 ? -1.482 13.234 10.922 1 97.44 160 THR B O 1
ATOM 2918 N N . ASN B 1 161 ? -0.484 12.656 9.031 1 96.19 161 ASN B N 1
ATOM 2919 C CA . ASN B 1 161 ? -1.632 13.047 8.219 1 96.19 161 ASN B CA 1
ATOM 2920 C C . ASN B 1 161 ? -2.889 12.281 8.617 1 96.19 161 ASN B C 1
ATOM 2922 O O . ASN B 1 161 ? -3.967 12.859 8.734 1 96.19 161 ASN B O 1
ATOM 2926 N N . MET B 1 162 ? -2.791 10.992 8.82 1 95.81 162 MET B N 1
ATOM 2927 C CA . MET B 1 162 ? -3.949 10.172 9.164 1 95.81 162 MET B CA 1
ATOM 2928 C C . MET B 1 162 ? -4.512 10.57 10.523 1 95.81 162 MET B C 1
ATOM 2930 O O . MET B 1 162 ? -5.73 10.633 10.703 1 95.81 162 MET B O 1
ATOM 2934 N N . MET B 1 163 ? -3.607 10.852 11.445 1 95.62 163 MET B N 1
ATOM 2935 C CA . MET B 1 163 ? -4.066 11.32 12.75 1 95.62 163 MET B CA 1
ATOM 2936 C C . MET B 1 163 ? -4.832 12.633 12.617 1 95.62 163 MET B C 1
ATOM 2938 O O . MET B 1 163 ? -5.867 12.82 13.258 1 95.62 163 MET B O 1
ATOM 2942 N N . GLU B 1 164 ? -4.355 13.484 11.789 1 93.62 164 GLU B N 1
ATOM 2943 C CA . GLU B 1 164 ? -5.027 14.758 11.578 1 93.62 164 GLU B CA 1
ATOM 2944 C C . GLU B 1 164 ? -6.383 14.562 10.906 1 93.62 164 GLU B C 1
ATOM 2946 O O . GLU B 1 164 ? -7.355 15.234 11.25 1 93.62 164 GLU B O 1
ATOM 2951 N N . VAL B 1 165 ? -6.441 13.68 9.984 1 90.81 165 VAL B N 1
ATOM 2952 C CA . VAL B 1 165 ? -7.688 13.406 9.281 1 90.81 165 VAL B CA 1
ATOM 2953 C C . VAL B 1 165 ? -8.742 12.898 10.258 1 90.81 165 VAL B C 1
ATOM 2955 O O . VAL B 1 165 ? -9.875 13.383 10.273 1 90.81 165 VAL B O 1
ATOM 2958 N N . PHE B 1 166 ? -8.383 12.008 11.141 1 91.44 166 PHE B N 1
ATOM 2959 C CA . PHE B 1 166 ? -9.312 11.422 12.102 1 91.44 166 PHE B CA 1
ATOM 2960 C C . PHE B 1 166 ? -9.812 12.484 13.078 1 91.44 166 PHE B C 1
ATOM 2962 O O . PHE B 1 166 ? -10.953 12.422 13.539 1 91.44 166 PHE B O 1
ATOM 2969 N N . THR B 1 167 ? -8.969 13.453 13.352 1 91.31 167 THR B N 1
ATOM 2970 C CA . THR B 1 167 ? -9.297 14.375 14.438 1 91.31 167 THR B CA 1
ATOM 2971 C C . THR B 1 167 ? -9.68 15.742 13.891 1 91.31 167 THR B C 1
ATOM 2973 O O . THR B 1 167 ? -9.844 16.703 14.656 1 91.31 167 THR B O 1
ATOM 2976 N N . SER B 1 168 ? -9.773 15.906 12.609 1 86.25 168 SER B N 1
ATOM 2977 C CA . SER B 1 168 ? -9.992 17.188 11.945 1 86.25 168 SER B CA 1
ATOM 2978 C C . SER B 1 168 ? -11.406 17.703 12.203 1 86.25 168 SER B C 1
ATOM 2980 O O . SER B 1 168 ? -11.656 18.922 12.125 1 86.25 168 SER B O 1
ATOM 2982 N N . GLY B 1 169 ? -12.344 16.797 12.391 1 84 169 GLY B N 1
ATOM 2983 C CA . GLY B 1 169 ? -13.742 17.172 12.477 1 84 169 GLY B CA 1
ATOM 2984 C C . GLY B 1 169 ? -14.438 17.219 11.133 1 84 169 GLY B C 1
ATOM 2985 O O . GLY B 1 169 ? -15.664 17.344 11.062 1 84 169 GLY B O 1
ATOM 2986 N N . TYR B 1 170 ? -13.68 17.031 10.102 1 80.69 170 TYR B N 1
ATOM 2987 C CA . TYR B 1 170 ? -14.25 17.078 8.766 1 80.69 170 TYR B CA 1
ATOM 2988 C C . TYR B 1 170 ? -14.922 15.758 8.414 1 80.69 170 TYR B C 1
ATOM 2990 O O . TYR B 1 170 ? -15.742 15.688 7.5 1 80.69 170 TYR B O 1
ATOM 2998 N N . ILE B 1 171 ? -14.516 14.734 9.086 1 83.56 171 ILE B N 1
ATOM 2999 C CA . ILE B 1 171 ? -15.141 13.43 8.898 1 83.56 171 ILE B CA 1
ATOM 3000 C C . ILE B 1 171 ? -16.016 13.102 10.109 1 83.56 171 ILE B C 1
ATOM 3002 O O . ILE B 1 171 ? -15.523 13.062 11.242 1 83.56 171 ILE B O 1
ATOM 3006 N N . ASP B 1 172 ? -17.234 12.961 9.797 1 88.62 172 ASP B N 1
ATOM 3007 C CA . ASP B 1 172 ? -18.156 12.672 10.891 1 88.62 172 ASP B CA 1
ATOM 3008 C C . ASP B 1 172 ? -17.891 11.297 11.492 1 88.62 172 ASP B C 1
ATOM 3010 O O . ASP B 1 172 ? -17.25 10.453 10.859 1 88.62 172 ASP B O 1
ATOM 3014 N N . GLY B 1 173 ? -18.219 11.141 12.719 1 89.44 173 GLY B N 1
ATOM 3015 C CA . GLY B 1 173 ? -18.188 9.828 13.344 1 89.44 173 GLY B CA 1
ATOM 3016 C C . GLY B 1 173 ? -16.906 9.578 14.133 1 89.44 173 GLY B C 1
ATOM 3017 O O . GLY B 1 173 ? -16.781 8.539 14.789 1 89.44 173 GLY B O 1
ATOM 3018 N N . PHE B 1 174 ? -16.016 10.516 14.078 1 93.25 174 PHE B N 1
ATOM 3019 C CA . PHE B 1 174 ? -14.75 10.359 14.789 1 93.25 174 PHE B CA 1
ATOM 3020 C C . PHE B 1 174 ? -14.586 11.453 15.844 1 93.25 174 PHE B C 1
ATOM 3022 O O . PHE B 1 174 ? -14.641 12.641 15.523 1 93.25 174 PHE B O 1
ATOM 3029 N N . PRO B 1 175 ? -14.391 11.102 17.078 1 92.12 175 PRO B N 1
ATOM 3030 C CA . PRO B 1 175 ? -14.164 12.117 18.109 1 92.12 175 PRO B CA 1
ATOM 3031 C C . PRO B 1 175 ? -12.82 12.828 17.953 1 92.12 175 PRO B C 1
ATOM 3033 O O . PRO B 1 175 ? -11.828 12.203 17.547 1 92.12 175 PRO B O 1
ATOM 3036 N N . ALA B 1 176 ? -12.711 14.039 18.344 1 92.12 176 ALA B N 1
ATOM 3037 C CA . ALA B 1 176 ? -11.508 14.852 18.219 1 92.12 176 ALA B CA 1
ATOM 3038 C C . ALA B 1 176 ? -10.383 14.297 19.078 1 92.12 176 ALA B C 1
ATOM 3040 O O . ALA B 1 176 ? -9.203 14.602 18.844 1 92.12 176 ALA B O 1
ATOM 3041 N N . THR B 1 177 ? -10.703 13.453 20.031 1 94.19 177 THR B N 1
ATOM 3042 C CA . THR B 1 177 ? -9.742 12.938 21 1 94.19 177 THR B CA 1
ATOM 3043 C C . THR B 1 177 ? -9.297 11.523 20.625 1 94.19 177 THR B C 1
ATOM 3045 O O . THR B 1 177 ? -8.617 10.852 21.406 1 94.19 177 THR B O 1
ATOM 3048 N N . LEU B 1 178 ? -9.648 11.07 19.453 1 95.44 178 LEU B N 1
ATOM 3049 C CA . LEU B 1 178 ? -9.484 9.68 19.031 1 95.44 178 LEU B CA 1
ATOM 3050 C C . LEU B 1 178 ? -8.016 9.258 19.125 1 95.44 178 LEU B C 1
ATOM 3052 O O . LEU B 1 178 ? -7.719 8.109 19.453 1 95.44 178 LEU B O 1
ATOM 3056 N N . CYS B 1 179 ? -7.125 10.18 18.891 1 96.5 179 CYS B N 1
ATOM 3057 C CA . CYS B 1 179 ? -5.719 9.812 18.781 1 96.5 179 CYS B CA 1
ATOM 3058 C C . CYS B 1 179 ? -4.965 10.148 20.062 1 96.5 179 CYS B C 1
ATOM 3060 O O . CYS B 1 179 ? -3.77 9.875 20.172 1 96.5 179 CYS B O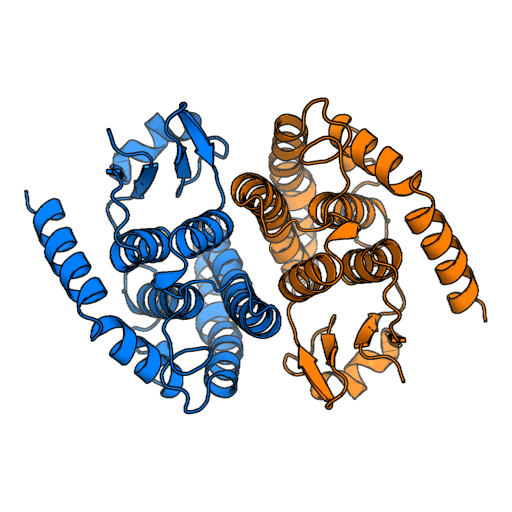 1
ATOM 3062 N N . ASP B 1 180 ? -5.602 10.719 21.078 1 96.44 180 ASP B N 1
ATOM 3063 C CA . ASP B 1 180 ? -4.98 11.188 22.312 1 96.44 180 ASP B CA 1
ATOM 3064 C C . ASP B 1 180 ? -4.23 10.055 23.016 1 96.44 180 ASP B C 1
ATOM 3066 O O . ASP B 1 180 ? -3.146 10.266 23.562 1 96.44 180 ASP B O 1
ATOM 3070 N N . PRO B 1 181 ? -4.707 8.828 23.016 1 97.12 181 PRO B N 1
ATOM 3071 C CA . PRO B 1 181 ? -4.059 7.754 23.781 1 97.12 181 PRO B CA 1
ATOM 3072 C C . PRO B 1 181 ? -2.734 7.312 23.156 1 97.12 181 PRO B C 1
ATOM 3074 O O . PRO B 1 181 ? -1.963 6.59 23.797 1 97.12 181 PRO B O 1
ATOM 3077 N N . TYR B 1 182 ? -2.488 7.668 21.938 1 98.12 182 TYR B N 1
ATOM 3078 C CA . TYR B 1 182 ? -1.306 7.188 21.219 1 98.12 182 TYR B CA 1
ATOM 3079 C C . TYR B 1 182 ? -0.141 8.156 21.391 1 98.12 182 TYR B C 1
ATOM 3081 O O . TYR B 1 182 ? 0.211 8.883 20.453 1 98.12 182 TYR B O 1
ATOM 3089 N N . THR B 1 183 ? 0.518 8.094 22.516 1 98.19 183 THR B N 1
ATOM 3090 C CA . THR B 1 183 ? 1.481 9.102 22.953 1 98.19 183 THR B CA 1
ATOM 3091 C C . THR B 1 183 ? 2.729 9.07 22.062 1 98.19 183 THR B C 1
ATOM 3093 O O . THR B 1 183 ? 3.324 10.117 21.797 1 98.19 183 THR B O 1
ATOM 3096 N N . ASN B 1 184 ? 3.162 7.867 21.672 1 98.5 184 ASN B N 1
ATOM 3097 C CA . ASN B 1 184 ? 4.32 7.785 20.781 1 98.5 184 ASN B CA 1
ATOM 3098 C C . ASN B 1 184 ? 4.027 8.406 19.422 1 98.5 184 ASN B C 1
ATOM 3100 O O . ASN B 1 184 ? 4.875 9.109 18.859 1 98.5 184 ASN B O 1
ATOM 3104 N N . LEU B 1 185 ? 2.846 8.164 18.938 1 98.5 185 LEU B N 1
ATOM 3105 C CA . LEU B 1 185 ? 2.445 8.766 17.672 1 98.5 185 LEU B CA 1
ATOM 3106 C C . LEU B 1 185 ? 2.336 10.281 17.797 1 98.5 185 LEU B C 1
ATOM 3108 O O . LEU B 1 185 ? 2.697 11.008 16.875 1 98.5 185 LEU B O 1
ATOM 3112 N N . GLN B 1 186 ? 1.832 10.742 18.922 1 98 186 GLN B N 1
ATOM 3113 C CA . GLN B 1 186 ? 1.757 12.18 19.172 1 98 186 GLN B CA 1
ATOM 3114 C C . GLN B 1 186 ? 3.148 12.805 19.203 1 98 186 GLN B C 1
ATOM 3116 O O . GLN B 1 186 ? 3.342 13.914 18.688 1 98 186 GLN B O 1
ATOM 3121 N N . ARG B 1 187 ? 4.055 12.109 19.75 1 98.12 187 ARG B N 1
ATOM 3122 C CA . ARG B 1 187 ? 5.438 12.586 19.766 1 98.12 187 ARG B CA 1
ATOM 3123 C C . ARG B 1 187 ? 5.988 12.695 18.344 1 98.12 187 ARG B C 1
ATOM 3125 O O . ARG B 1 187 ? 6.613 13.695 18 1 98.12 187 ARG B O 1
ATOM 3132 N N . VAL B 1 188 ? 5.809 11.68 17.562 1 98.5 188 VAL B N 1
ATOM 3133 C CA . VAL B 1 188 ? 6.25 11.68 16.172 1 98.5 188 VAL B CA 1
ATOM 3134 C C . VAL B 1 188 ? 5.641 12.875 15.438 1 98.5 188 VAL B C 1
ATOM 3136 O O . VAL B 1 188 ? 6.336 13.586 14.711 1 98.5 188 VAL B O 1
ATOM 3139 N N . LYS B 1 189 ? 4.363 13.086 15.664 1 98.06 189 LYS B N 1
ATOM 3140 C CA . LYS B 1 189 ? 3.66 14.211 15.055 1 98.06 189 LYS B CA 1
ATOM 3141 C C . LYS B 1 189 ? 4.277 15.539 15.477 1 98.06 189 LYS B C 1
ATOM 3143 O O . LYS B 1 189 ? 4.531 16.406 14.641 1 98.06 189 LYS B O 1
ATOM 3148 N N . SER B 1 190 ? 4.496 15.68 16.734 1 98.12 190 SER B N 1
ATOM 3149 C CA . SER B 1 190 ? 5.098 16.906 17.266 1 98.12 190 SER B CA 1
ATOM 3150 C C . SER B 1 190 ? 6.484 17.125 16.672 1 98.12 190 SER B C 1
ATOM 3152 O O . SER B 1 190 ? 6.816 18.25 16.281 1 98.12 190 SER B O 1
ATOM 3154 N N . ASN B 1 191 ? 7.309 16.094 16.625 1 98.5 191 ASN B N 1
ATOM 3155 C CA . ASN B 1 191 ? 8.641 16.188 16.031 1 98.5 191 ASN B CA 1
ATOM 3156 C C . ASN B 1 191 ? 8.586 16.578 14.562 1 98.5 191 ASN B C 1
ATOM 3158 O O . ASN B 1 191 ? 9.398 17.375 14.102 1 98.5 191 ASN B O 1
ATOM 3162 N N . LEU B 1 192 ? 7.641 16 13.844 1 98.44 192 LEU B N 1
ATOM 3163 C CA . LEU B 1 192 ? 7.477 16.312 12.43 1 98.44 192 LEU B CA 1
ATOM 3164 C C . LEU B 1 192 ? 7.152 17.797 12.242 1 98.44 192 LEU B C 1
ATOM 3166 O O . LEU B 1 192 ? 7.773 18.469 11.422 1 98.44 192 LEU B O 1
ATOM 3170 N N . TYR B 1 193 ? 6.273 18.328 13.023 1 97.12 193 TYR B N 1
ATOM 3171 C CA . TYR B 1 193 ? 5.797 19.688 12.844 1 97.12 193 TYR B CA 1
ATOM 3172 C C . TYR B 1 193 ? 6.805 20.688 13.391 1 97.12 193 TYR B C 1
ATOM 3174 O O . TYR B 1 193 ? 6.688 21.891 13.148 1 97.12 193 TYR B O 1
ATOM 3182 N N . ALA B 1 194 ? 7.781 20.188 14.102 1 97.75 194 ALA B N 1
ATOM 3183 C CA . ALA B 1 194 ? 8.859 21.062 14.578 1 97.75 194 ALA B CA 1
ATOM 3184 C C . ALA B 1 194 ? 9.953 21.203 13.516 1 97.75 194 ALA B C 1
ATOM 3186 O O . ALA B 1 194 ? 10.82 22.062 13.625 1 97.75 194 ALA B O 1
ATOM 3187 N N . ASP B 1 195 ? 9.961 20.297 12.547 1 97.62 195 ASP B N 1
ATOM 3188 C CA . ASP B 1 195 ? 10.945 20.391 11.469 1 97.62 195 ASP B CA 1
ATOM 3189 C C . ASP B 1 195 ? 10.781 21.688 10.688 1 97.62 195 ASP B C 1
ATOM 3191 O O . ASP B 1 195 ? 9.688 22 10.211 1 97.62 195 ASP B O 1
ATOM 3195 N N . PRO B 1 196 ? 11.82 22.453 10.5 1 97 196 PRO B N 1
ATOM 3196 C CA . PRO B 1 196 ? 11.703 23.75 9.859 1 97 196 PRO B CA 1
ATOM 3197 C C . PRO B 1 196 ? 11.156 23.672 8.43 1 97 196 PRO B C 1
ATOM 3199 O O . PRO B 1 196 ? 10.492 24.594 7.961 1 97 196 PRO B O 1
ATOM 3202 N N . ARG B 1 197 ? 11.516 22.703 7.73 1 96.56 197 ARG B N 1
ATOM 3203 C CA . ARG B 1 197 ? 11.039 22.547 6.363 1 96.56 197 ARG B CA 1
ATOM 3204 C C . ARG B 1 197 ? 9.523 22.359 6.332 1 96.56 197 ARG B C 1
ATOM 3206 O O . ARG B 1 197 ? 8.852 22.844 5.418 1 96.56 197 ARG B O 1
ATOM 3213 N N . VAL B 1 198 ? 8.961 21.625 7.348 1 97.62 198 VAL B N 1
ATOM 3214 C CA . VAL B 1 198 ? 7.527 21.391 7.469 1 97.62 198 VAL B CA 1
ATOM 3215 C C . VAL B 1 198 ? 6.828 22.672 7.898 1 97.62 198 VAL B C 1
ATOM 3217 O O . VAL B 1 198 ? 5.773 23.016 7.363 1 97.62 198 VAL B O 1
ATOM 3220 N N . VAL B 1 199 ? 7.41 23.391 8.812 1 96.38 199 VAL B N 1
ATOM 3221 C CA . VAL B 1 199 ? 6.863 24.656 9.289 1 96.38 199 VAL B CA 1
ATOM 3222 C C . VAL B 1 199 ? 6.754 25.641 8.133 1 96.38 199 VAL B C 1
ATOM 3224 O O . VAL B 1 199 ? 5.73 26.312 7.969 1 96.38 199 VAL B O 1
ATOM 3227 N N . GLN B 1 200 ? 7.738 25.688 7.375 1 94.69 200 GLN B N 1
ATOM 3228 C CA . GLN B 1 200 ? 7.75 26.594 6.227 1 94.69 200 GLN B CA 1
ATOM 3229 C C . GLN B 1 200 ? 6.617 26.266 5.258 1 94.69 200 GLN B C 1
ATOM 3231 O O . GLN B 1 200 ? 5.957 27.156 4.734 1 94.69 200 GLN B O 1
ATOM 3236 N N . TRP B 1 201 ? 6.414 25 4.984 1 94.94 201 TRP B N 1
ATOM 3237 C CA . TRP B 1 201 ? 5.332 24.578 4.098 1 94.94 201 TRP B CA 1
ATOM 3238 C C . TRP B 1 201 ? 3.977 25 4.664 1 94.94 201 TRP B C 1
ATOM 3240 O O . TRP B 1 201 ? 3.121 25.5 3.936 1 94.94 201 TRP B O 1
ATOM 3250 N N . LYS B 1 202 ? 3.795 24.75 5.914 1 91.25 202 LYS B N 1
ATOM 3251 C CA . LYS B 1 202 ? 2.518 25.062 6.551 1 91.25 202 LYS B CA 1
ATOM 3252 C C . LYS B 1 202 ? 2.232 26.562 6.504 1 91.25 202 LYS B C 1
ATOM 3254 O O . LYS B 1 202 ? 1.08 26.984 6.359 1 91.25 202 LYS B O 1
ATOM 3259 N N . GLU B 1 203 ? 3.244 27.344 6.617 1 89.31 203 GLU B N 1
ATOM 3260 C CA . GLU B 1 203 ? 3.102 28.781 6.551 1 89.31 203 GLU B CA 1
ATOM 3261 C C . GLU B 1 203 ? 2.748 29.25 5.137 1 89.31 203 GLU B C 1
ATOM 3263 O O . GLU B 1 203 ? 1.956 30.172 4.961 1 89.31 203 GLU B O 1
ATOM 3268 N N . LYS B 1 204 ? 3.359 28.594 4.195 1 84.19 204 LYS B N 1
ATOM 3269 C CA . LYS B 1 204 ? 3.1 28.938 2.799 1 84.19 204 LYS B CA 1
ATOM 3270 C C . LYS B 1 204 ? 1.687 28.531 2.389 1 84.19 204 LYS B C 1
ATOM 3272 O O . LYS B 1 204 ? 1.031 29.234 1.617 1 84.19 204 LYS B O 1
ATOM 3277 N N . ARG B 1 205 ? 1.285 27.344 2.766 1 73.69 205 ARG B N 1
ATOM 3278 C CA . ARG B 1 205 ? -0.027 26.812 2.412 1 73.69 205 ARG B CA 1
ATOM 3279 C C . ARG B 1 205 ? -1.141 27.734 2.887 1 73.69 205 ARG B C 1
ATOM 3281 O O . ARG B 1 205 ? -2.141 27.922 2.189 1 73.69 205 ARG B O 1
ATOM 3288 N N . GLU B 1 206 ? -1.117 28.141 4.078 1 59 206 GLU B N 1
ATOM 3289 C CA . GLU B 1 206 ? -2.111 29.047 4.641 1 59 206 GLU B CA 1
ATOM 3290 C C . GLU B 1 206 ? -2.172 30.359 3.857 1 59 206 GLU B C 1
ATOM 3292 O O . GLU B 1 206 ? -3.244 30.938 3.695 1 59 206 GLU B O 1
ATOM 3297 N N . VAL B 1 207 ? -1.01 30.734 3.352 1 46.31 207 VAL B N 1
ATOM 3298 C CA . VAL B 1 207 ? -1.003 32 2.609 1 46.31 207 VAL B CA 1
ATOM 3299 C C . VAL B 1 207 ? -1.576 31.781 1.212 1 46.31 207 VAL B C 1
ATOM 3301 O O . VAL B 1 207 ? -2.25 32.656 0.664 1 46.31 207 VAL B O 1
ATOM 3304 N N . GLY B 1 208 ? -1.23 30.672 0.56 1 44.72 208 GLY B N 1
ATOM 3305 C CA . GLY B 1 208 ? -1.76 30.5 -0.783 1 44.72 208 GLY B CA 1
ATOM 3306 C C . GLY B 1 208 ? -3.258 30.266 -0.809 1 44.72 208 GLY B C 1
ATOM 3307 O O . GLY B 1 208 ? -3.895 30.391 -1.854 1 44.72 208 GLY B O 1
ATOM 3308 N N . ALA B 1 209 ? -3.918 29.719 0.187 1 44.38 209 ALA B N 1
ATOM 3309 C CA . ALA B 1 209 ? -5.371 29.656 0.336 1 44.38 209 ALA B CA 1
ATOM 3310 C C . ALA B 1 209 ? -5.969 31.062 0.426 1 44.38 209 ALA B C 1
ATOM 3312 O O . ALA B 1 209 ? -7.082 31.297 -0.05 1 44.38 209 ALA B O 1
ATOM 3313 N N . SER B 1 210 ? -5.398 32 1.125 1 35.12 210 SER B N 1
ATOM 3314 C CA . SER B 1 210 ? -5.93 33.344 1.312 1 35.12 210 SER B CA 1
ATOM 3315 C C . SER B 1 210 ? -5.711 34.188 0.07 1 35.12 210 SER B C 1
ATOM 3317 O O . SER B 1 210 ? -6.25 35.312 -0.033 1 35.12 210 SER B O 1
ATOM 3319 N N . SER B 1 211 ? -4.688 33.844 -0.778 1 33.25 211 SER B N 1
ATOM 3320 C CA . SER B 1 211 ? -4.59 34.844 -1.836 1 33.25 211 SER B CA 1
ATOM 3321 C C . SER B 1 211 ? -5.555 34.562 -2.979 1 33.25 211 SER B C 1
ATOM 3323 O O . SER B 1 211 ? -5.785 33.375 -3.305 1 33.25 211 SER B O 1
#

Solvent-accessible surface area (backbone atoms only — not comparable to full-atom values): 22515 Å² total; per-residue (Å²): 128,61,60,32,34,40,38,34,54,77,56,58,74,84,44,33,37,43,52,50,33,28,46,57,44,70,47,75,59,40,78,46,59,39,56,76,88,54,39,79,80,49,27,84,77,32,97,78,50,57,71,38,29,43,29,40,71,88,63,52,74,42,54,44,54,68,24,49,34,54,41,50,19,44,71,32,66,90,54,41,26,45,48,80,88,39,58,67,60,42,30,52,37,35,26,55,43,47,59,50,45,56,54,49,52,57,56,58,54,38,75,79,43,56,70,69,60,22,52,51,50,37,40,46,36,56,72,46,49,47,53,50,53,48,47,50,50,23,58,71,31,41,88,42,60,20,64,86,28,88,54,62,32,54,40,42,40,45,54,40,45,51,54,45,52,48,36,62,62,80,42,79,66,38,55,68,63,70,61,65,84,30,56,44,50,51,45,28,38,51,51,50,61,64,34,65,52,49,42,51,47,55,55,48,53,60,48,61,71,73,99,128,59,61,31,34,40,38,32,53,78,57,57,72,86,44,34,38,43,54,49,32,28,46,57,46,68,48,74,60,41,78,45,60,40,55,75,87,54,40,79,82,50,27,82,77,32,98,80,50,57,70,40,30,43,28,40,71,89,63,53,74,41,54,45,54,69,24,49,32,56,40,49,19,43,72,33,64,90,52,42,26,46,47,81,88,39,59,69,60,43,30,52,39,35,24,55,42,48,58,50,46,56,55,48,52,57,57,57,55,38,75,79,44,55,68,69,59,21,51,54,50,36,40,45,37,56,71,46,49,45,55,50,54,50,47,49,49,24,59,72,32,41,88,41,60,20,63,85,30,88,55,61,34,53,41,41,40,45,54,40,45,52,53,45,53,48,37,62,62,81,42,81,66,37,55,69,62,72,61,65,84,32,57,44,49,50,45,28,38,53,52,50,61,63,34,65,53,49,41,50,46,56,57,48,52,60,48,62,70,72,102

Sequence (422 aa):
MAEYTLHYFDVPGAAEPIRLAFAVSGIPFKDRRIPFAEFPAIKSEFPLGQVPVLELKDGTMITQGYAILRYVGSLNPSAGLYPQSDLMKRLRIDELMDMVKDTHVKLAATMKMDEEMKMKTRKALAEEEIPFVFGKLDEMIGDKKFATGGEMTIADLLLTNMMEVFTSGYIDGFPATLCDPYTNLQRVKSNLYADPRVVQWKEKREVGASSMAEYTLHYFDVPGAAEPIRLAFAVSGIPFKDRRIPFAEFPAIKSEFPLGQVPVLELKDGTMITQGYAILRYVGSLNPSAGLYPQSDLMKRLRIDELMDMVKDTHVKLAATMKMDEEMKMKTRKALAEEEIPFVFGKLDEMIGDKKFATGGEMTIADLLLTNMMEVFTSGYIDGFPATLCDPYTNLQRVKSNLYADPRVVQWKEKREVGASS

Organism: Perkinsus marinus (strain ATCC 50983 / TXsc) (NCBI:txid423536)

Foldseek 3Di:
DAQKEWDDALDCPLCVLVLLLCLLLVGDYHYHHDHPVCLVVCLVVAPVSDDGWMAGPVGDIDDDSVVSNQVSQVPRCVSVQQHPVDVVLNVQLVVLLVLLVVLVVQLVVLVPDDPVVSLVSLLCSLPPVCCVSLVVQLVCCPQAQASRHPHHYSSLSSLLSSLCVLLVCPDPNHHNCSCVVSVSNVNNNVSSCPDPSNVVSVVVSVVVVVD/DAQKEWDDALDCPLCVLVLLLCLLLVGDYHYHHDHPVCLVVCLVVAPVSDDGWMAGPVGDIDDDSVVSNQVSQVPRCVSVQQHPVDVVLNVQLVVLLVLLVVLVVQLVVLVPDDPVVSLVSLLCSLPPVCCVSLVVQLVCCPPAQASRHPHHYSSLSSLLSSLCVLLVPPDPNHHNCSCVVSVSNVNNNVSSCPPPSNVVSVVVSVVVVVD

InterPro domains:
  IPR004045 Glutathione S-transferase, N-terminal [PF02798] (5-72)
  IPR004045 Glutathione S-transferase, N-terminal [PS50404] (2-80)
  IPR004046 Glutathione S-transferase, C-terminal [PF14497] (101-205)
  IPR010987 Glutathione S-transferase, C-terminal-like [PS50405] (86-210)
  IPR036249 Thioredoxin-like superfamily [SSF52833] (1-74)
  IPR036282 Glutathione S-transferase, C-terminal domain superfamily [SSF47616] (80-206)
  IPR040079 Glutathione transferase family [SFLDS00019] (1-206)
  IPR050213 Glutathione S-transferase superfamily [PTHR11571] (1-206)

Secon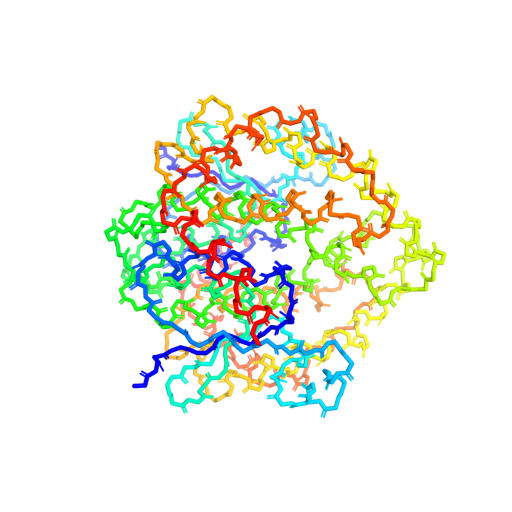dary structure (DSSP, 8-state):
--SEEEEEESSSGGGHHHHHHHHHHT---EEEEEPGGGHHHHGGGSTTS-S-EEEETTS-EE--HHHHHHHHHHH-GGG-SS-TT-HHHHHHHHHHHHHHHHHHHHHHHGGGS-HHHHHHHHHHIIIIIHHHHHHHHHHHHTT-SBTTBSS--HHHHHHHHHHHHHHSSSSTT--TTTTTT-HHHHHHHHHHHHSHHHHHHHHHHHHHHH-/--SEEEEEESSSGGGHHHHHHHHHHT---EEEEEPGGGHHHHGGGSTTS-S-EEEETTS-EE--HHHHHHHHHHH-GGG-SS-TT-HHHHHHHHHHHHHHHHHHHHHHHGGGS-HHHHHHHHHHIIIIIHHHHHHHHHHHHTT-SBTTBSS--HHHHHHHHHHHHHHSSSSTT--TTTTTT-HHHHHHHHHHHHSHHHHHHHHHHHHHHH-